Protein AF-A0A2N1MCJ5-F1 (afdb_monomer_lite)

Structure (mmCIF, N/CA/C/O backbone):
data_AF-A0A2N1MCJ5-F1
#
_entry.id   AF-A0A2N1MCJ5-F1
#
loop_
_atom_site.group_PDB
_atom_site.id
_atom_site.type_symbol
_atom_site.label_atom_id
_atom_site.label_alt_id
_atom_site.label_comp_id
_atom_site.label_asym_id
_atom_site.label_entity_id
_atom_site.label_seq_id
_atom_site.pdbx_PDB_ins_code
_atom_site.Cartn_x
_atom_site.Cartn_y
_atom_site.Cartn_z
_atom_site.occupancy
_atom_site.B_iso_or_equiv
_atom_site.auth_seq_id
_atom_site.auth_comp_id
_atom_site.auth_asym_id
_atom_site.auth_atom_id
_atom_site.pdbx_PDB_model_num
ATOM 1 N N . MET A 1 1 ? -63.279 -3.899 75.572 1.00 36.06 1 MET A N 1
ATOM 2 C CA . MET A 1 1 ? -63.322 -5.177 74.827 1.00 36.06 1 MET A CA 1
ATOM 3 C C . MET A 1 1 ? -64.112 -4.916 73.557 1.00 36.06 1 MET A C 1
ATOM 5 O O . MET A 1 1 ? -65.189 -4.361 73.694 1.00 36.06 1 MET A O 1
ATOM 9 N N . THR A 1 2 ? -63.632 -5.188 72.348 1.00 36.78 2 THR A N 1
ATOM 10 C CA . THR A 1 2 ? -62.283 -5.579 71.881 1.00 36.78 2 THR A CA 1
ATOM 11 C C . THR A 1 2 ? -61.915 -4.649 70.722 1.00 36.78 2 THR A C 1
ATOM 13 O O . THR A 1 2 ? -62.796 -4.286 69.956 1.00 36.78 2 THR A O 1
ATOM 16 N N . GLY A 1 3 ? -60.662 -4.196 70.635 1.00 34.12 3 GLY A N 1
ATOM 17 C CA . GLY A 1 3 ? -60.283 -3.160 69.667 1.00 34.12 3 GLY A CA 1
ATOM 18 C C . GLY A 1 3 ? -59.877 -3.732 68.313 1.00 34.12 3 GLY A C 1
ATOM 19 O O . GLY A 1 3 ? -58.896 -4.474 68.247 1.00 34.12 3 GLY A O 1
ATOM 20 N N . ASP A 1 4 ? -60.581 -3.334 67.255 1.00 37.34 4 ASP A N 1
ATOM 21 C CA . ASP A 1 4 ? -60.179 -3.600 65.874 1.00 37.34 4 ASP A CA 1
ATOM 22 C C . ASP A 1 4 ? -58.850 -2.902 65.559 1.00 37.34 4 ASP A C 1
ATOM 24 O O . ASP A 1 4 ? -58.725 -1.680 65.674 1.00 37.34 4 ASP A O 1
ATOM 28 N N . ARG A 1 5 ? -57.842 -3.675 65.140 1.00 36.94 5 ARG A N 1
ATOM 29 C CA . ARG A 1 5 ? -56.614 -3.129 64.549 1.00 36.94 5 ARG A CA 1
ATOM 30 C C . ARG A 1 5 ? -56.663 -3.306 63.041 1.00 36.94 5 ARG A C 1
ATOM 32 O O . ARG A 1 5 ? -56.489 -4.416 62.541 1.00 36.94 5 ARG A O 1
ATOM 39 N N . CYS A 1 6 ? -56.824 -2.205 62.317 1.00 35.66 6 CYS A N 1
ATOM 40 C CA . CYS A 1 6 ? -56.553 -2.184 60.886 1.00 35.66 6 CYS A CA 1
ATOM 41 C C . CYS A 1 6 ? -55.063 -2.475 60.645 1.00 35.66 6 CYS A C 1
ATOM 43 O O . CYS A 1 6 ? -54.213 -1.653 60.981 1.00 35.66 6 CYS A O 1
ATOM 45 N N . HIS A 1 7 ? -54.758 -3.617 60.030 1.00 35.94 7 HIS A N 1
ATOM 46 C CA . HIS A 1 7 ? -53.435 -3.932 59.492 1.00 35.94 7 HIS A CA 1
ATOM 47 C C . HIS A 1 7 ? -53.514 -3.999 57.958 1.00 35.94 7 HIS A C 1
ATOM 49 O O . HIS A 1 7 ? -53.788 -5.067 57.408 1.00 35.94 7 HIS A O 1
ATOM 55 N N . PRO A 1 8 ? -53.316 -2.871 57.247 1.00 39.53 8 PRO A N 1
ATOM 56 C CA . PRO A 1 8 ? -53.163 -2.887 55.801 1.00 39.53 8 PRO A CA 1
ATOM 57 C C . PRO A 1 8 ? -51.772 -3.428 55.453 1.00 39.53 8 PRO A C 1
ATOM 59 O O . PRO A 1 8 ? -50.764 -2.746 55.642 1.00 39.53 8 PRO A O 1
ATOM 62 N N . TRP A 1 9 ? -51.707 -4.654 54.939 1.00 43.72 9 TRP A N 1
ATOM 63 C CA . TRP A 1 9 ? -50.479 -5.185 54.351 1.00 43.72 9 TRP A CA 1
ATOM 64 C C . TRP A 1 9 ? -50.184 -4.419 53.054 1.00 43.72 9 TRP A C 1
ATOM 66 O O . TRP A 1 9 ? -50.935 -4.534 52.085 1.00 43.72 9 TRP A O 1
ATOM 76 N N . LEU A 1 10 ? -49.116 -3.614 53.031 1.00 50.84 10 LEU A N 1
ATOM 77 C CA . LEU A 1 10 ? -48.647 -3.005 51.786 1.00 50.84 10 LEU A CA 1
ATOM 78 C C . LEU A 1 10 ? -48.054 -4.090 50.881 1.00 50.84 10 LEU A C 1
ATOM 80 O O . LEU A 1 10 ? -47.056 -4.711 51.242 1.00 50.84 10 LEU A O 1
ATOM 84 N N . SER A 1 11 ? -48.616 -4.252 49.682 1.00 62.94 11 SER A N 1
ATOM 85 C CA . SER A 1 11 ? -47.920 -4.948 48.598 1.00 62.94 11 SER A CA 1
ATOM 86 C C . SER A 1 11 ? -46.672 -4.153 48.201 1.00 62.94 11 SER A C 1
ATOM 88 O O . SER A 1 11 ? -46.743 -2.937 47.982 1.00 62.94 11 SER A O 1
ATOM 90 N N . LEU A 1 12 ? -45.531 -4.841 48.133 1.00 65.56 12 LEU A N 1
ATOM 91 C CA . LEU A 1 12 ? -44.240 -4.282 47.716 1.00 65.56 12 LEU A CA 1
ATOM 92 C C . LEU A 1 12 ? -43.896 -4.636 46.262 1.00 65.56 12 LEU A C 1
ATOM 94 O O . LEU A 1 12 ? -43.067 -3.963 45.646 1.00 65.56 12 LEU A O 1
ATOM 98 N N . ASP A 1 13 ? -44.581 -5.624 45.682 1.00 65.38 13 ASP A N 1
ATOM 99 C CA . ASP A 1 13 ? -44.370 -6.050 44.297 1.00 65.38 13 ASP A CA 1
ATOM 100 C C . ASP A 1 13 ? -44.729 -4.919 43.329 1.00 65.38 13 ASP A C 1
ATOM 102 O O . ASP A 1 13 ? -43.933 -4.573 42.455 1.00 65.38 13 ASP A O 1
ATOM 106 N N . GLU A 1 14 ? -45.851 -4.242 43.593 1.00 65.94 14 GLU A N 1
ATOM 107 C CA . GLU A 1 14 ? -46.356 -3.070 42.863 1.00 65.94 14 GLU A CA 1
ATOM 108 C C . GLU A 1 14 ? -45.557 -1.770 43.102 1.00 65.94 14 GLU A C 1
ATOM 110 O O . GLU A 1 14 ? -45.932 -0.716 42.584 1.00 65.94 14 GLU A O 1
ATOM 115 N N . LYS A 1 15 ? -44.491 -1.785 43.918 1.00 74.75 15 LYS A N 1
ATOM 116 C CA . LYS A 1 15 ? -43.687 -0.586 44.218 1.00 74.75 15 LYS A CA 1
ATOM 117 C C . LYS A 1 15 ? -42.440 -0.498 43.353 1.00 74.75 15 LYS A C 1
ATOM 119 O O . LYS A 1 15 ? -41.728 -1.485 43.166 1.00 74.75 15 LYS A O 1
ATOM 124 N N . ASP A 1 16 ? -42.169 0.711 42.868 1.00 80.81 16 ASP A N 1
ATOM 125 C CA . ASP A 1 16 ? -40.956 1.025 42.122 1.00 80.81 16 ASP A CA 1
ATOM 126 C C . ASP A 1 16 ? -39.696 0.750 42.958 1.00 80.81 16 ASP A C 1
ATOM 128 O O . ASP A 1 16 ? -39.642 1.020 44.160 1.00 80.81 16 ASP A O 1
ATOM 132 N N . THR A 1 17 ? -38.660 0.236 42.301 1.00 84.00 17 THR A N 1
ATOM 133 C CA . THR A 1 17 ? -37.389 -0.118 42.936 1.00 84.00 17 THR A CA 1
ATOM 134 C C . THR A 1 17 ? -36.623 1.122 43.404 1.00 84.00 17 THR A C 1
ATOM 136 O O . THR A 1 17 ? -35.978 1.061 44.452 1.00 84.00 17 THR A O 1
ATOM 139 N N . SER A 1 18 ? -36.754 2.282 42.739 1.00 82.94 18 SER A N 1
ATOM 140 C CA . SER A 1 18 ? -36.166 3.524 43.264 1.00 82.94 18 SER A CA 1
ATOM 141 C C . SER A 1 18 ? -36.881 4.006 44.534 1.00 82.94 18 SER A C 1
ATOM 143 O O . SER A 1 18 ? -36.224 4.478 45.461 1.00 82.94 18 SER A O 1
ATOM 145 N N . ASP A 1 19 ? -38.206 3.849 44.631 1.00 83.88 19 ASP A N 1
ATOM 146 C CA . ASP A 1 19 ? -38.966 4.167 45.848 1.00 83.88 19 ASP A CA 1
ATOM 147 C C . ASP A 1 19 ? -38.671 3.195 46.996 1.00 83.88 19 ASP A C 1
ATOM 149 O O . ASP A 1 19 ? -38.462 3.637 48.126 1.00 83.88 19 ASP A O 1
ATOM 153 N N . LEU A 1 20 ? -38.562 1.892 46.725 1.00 86.94 20 LEU A N 1
ATOM 154 C CA . LEU A 1 20 ? -38.144 0.902 47.726 1.00 86.94 20 LEU A CA 1
ATOM 155 C C . LEU A 1 20 ? -36.735 1.195 48.271 1.00 86.94 20 LEU A C 1
ATOM 157 O O . LEU A 1 20 ? -36.512 1.086 49.477 1.00 86.94 20 LEU A O 1
ATOM 161 N N . LEU A 1 21 ? -35.807 1.649 47.421 1.00 85.75 21 LEU A N 1
ATOM 162 C CA . LEU A 1 21 ? -34.481 2.115 47.839 1.00 85.75 21 LEU A CA 1
ATOM 163 C C . LEU A 1 21 ? -34.550 3.385 48.712 1.00 85.75 21 LEU A C 1
ATOM 165 O O . LEU A 1 21 ? -33.886 3.451 49.748 1.00 85.75 21 LEU A O 1
ATOM 169 N N . LYS A 1 22 ? -35.399 4.368 48.372 1.00 83.62 22 LYS A N 1
ATOM 170 C CA . LYS A 1 22 ? -35.640 5.560 49.220 1.00 83.62 22 LYS A CA 1
ATOM 171 C C . LYS A 1 22 ? -36.229 5.176 50.585 1.00 83.62 22 LYS A C 1
ATOM 173 O O . LYS A 1 22 ? -35.833 5.746 51.605 1.00 83.62 22 LYS A O 1
ATOM 178 N N . VAL A 1 23 ? -37.141 4.200 50.625 1.00 85.06 23 VAL A N 1
ATOM 179 C CA . VAL A 1 23 ? -37.714 3.666 51.873 1.00 85.06 23 VAL A CA 1
ATOM 180 C C . VAL A 1 23 ? -36.650 2.939 52.697 1.00 85.06 23 VAL A C 1
ATOM 182 O O . VAL A 1 23 ? -36.568 3.197 53.894 1.00 85.06 23 VAL A O 1
ATOM 185 N N . LEU A 1 24 ? -35.786 2.120 52.085 1.00 85.94 24 LEU A N 1
ATOM 186 C CA . LEU A 1 24 ? -34.662 1.466 52.768 1.00 85.94 24 LEU A CA 1
ATOM 187 C C . LEU A 1 24 ? -33.716 2.489 53.422 1.00 85.94 24 LEU A C 1
ATOM 189 O O . LEU A 1 24 ? -33.433 2.388 54.614 1.00 85.94 24 LEU A O 1
ATOM 193 N N . ALA A 1 25 ? -33.291 3.514 52.677 1.00 83.44 25 ALA A N 1
ATOM 194 C CA . ALA A 1 25 ? -32.442 4.588 53.201 1.00 83.44 25 ALA A CA 1
ATOM 195 C C . ALA A 1 25 ? -33.124 5.400 54.322 1.00 83.44 25 ALA A C 1
ATOM 197 O O . ALA A 1 25 ? -32.469 5.886 55.244 1.00 83.44 25 ALA A O 1
ATOM 198 N N . THR A 1 26 ? -34.453 5.532 54.272 1.00 82.31 26 THR A N 1
ATOM 199 C CA . THR A 1 26 ? -35.236 6.193 55.327 1.00 82.31 26 THR A CA 1
ATOM 200 C C . THR A 1 26 ? -35.371 5.308 56.569 1.00 82.31 26 THR A C 1
ATOM 202 O O . THR A 1 26 ? -35.248 5.811 57.683 1.00 82.31 26 THR A O 1
ATOM 205 N N . ALA A 1 27 ? -35.579 4.000 56.400 1.00 83.25 27 ALA A N 1
ATOM 206 C CA . ALA A 1 27 ? -35.662 3.031 57.491 1.00 83.25 27 ALA A CA 1
ATOM 207 C C . ALA A 1 27 ? -34.336 2.928 58.262 1.00 83.25 27 ALA A C 1
ATOM 209 O O . ALA A 1 27 ? -34.340 2.960 59.491 1.00 83.25 27 ALA A O 1
ATOM 210 N N . ASP A 1 28 ? -33.213 2.903 57.542 1.00 85.62 28 ASP A N 1
ATOM 211 C CA . ASP A 1 28 ? -31.860 2.945 58.106 1.00 85.62 28 ASP A CA 1
ATOM 212 C C . ASP A 1 28 ? -31.605 4.230 58.909 1.00 85.62 28 ASP A C 1
ATOM 214 O O . ASP A 1 28 ? -31.241 4.181 60.085 1.00 85.62 28 ASP A O 1
ATOM 218 N N . LYS A 1 29 ? -31.917 5.394 58.324 1.00 86.56 29 LYS A N 1
ATOM 219 C CA . LYS A 1 29 ? -31.803 6.700 58.994 1.00 86.56 29 LYS A CA 1
ATOM 220 C C . LYS A 1 29 ? -32.696 6.840 60.240 1.00 86.56 29 LYS A C 1
ATOM 222 O O . LYS A 1 29 ? -32.435 7.699 61.080 1.00 86.56 29 LYS A O 1
ATOM 227 N N . LEU A 1 30 ? -33.737 6.014 60.361 1.00 84.06 30 LEU A N 1
ATOM 228 C CA . LEU A 1 30 ? -34.628 5.922 61.524 1.00 84.06 30 LEU A CA 1
ATOM 229 C C . LEU A 1 30 ? -34.296 4.732 62.452 1.00 84.06 30 LEU A C 1
ATOM 231 O O . LEU A 1 30 ? -35.051 4.468 63.386 1.00 84.06 30 LEU A O 1
ATOM 235 N N . SER A 1 31 ? -33.186 4.023 62.213 1.00 83.62 31 SER A N 1
ATOM 236 C CA . SER A 1 31 ? -32.726 2.853 62.982 1.00 83.62 31 SER A CA 1
ATOM 237 C C . SER A 1 31 ? -33.727 1.684 63.050 1.00 83.62 31 SER A C 1
ATOM 239 O O . SER A 1 31 ? -33.746 0.919 64.014 1.00 83.62 31 SER A O 1
ATOM 241 N N . LEU A 1 32 ? -34.557 1.514 62.017 1.00 83.06 32 LEU A N 1
ATOM 242 C CA . LEU A 1 32 ? -35.592 0.475 61.937 1.00 83.06 32 LEU A CA 1
ATOM 243 C C . LEU A 1 32 ? -35.023 -0.856 61.406 1.00 83.06 32 LEU A C 1
ATOM 245 O O . LEU A 1 32 ? -35.385 -1.297 60.315 1.00 83.06 32 LEU A O 1
ATOM 249 N N . GLN A 1 33 ? -34.121 -1.492 62.165 1.00 83.50 33 GLN A N 1
ATOM 250 C CA . GLN A 1 33 ? -33.307 -2.619 61.676 1.00 83.50 33 GLN A CA 1
ATOM 251 C C . GLN A 1 33 ? -34.121 -3.784 61.078 1.00 83.50 33 GLN A C 1
ATOM 253 O O . GLN A 1 33 ? -33.769 -4.276 60.012 1.00 83.50 33 GLN A O 1
ATOM 258 N N . GLU A 1 34 ? -35.242 -4.186 61.689 1.00 78.38 34 GLU A N 1
ATOM 259 C CA . GLU A 1 34 ? -36.089 -5.274 61.158 1.00 78.38 34 GLU A CA 1
ATOM 260 C C . GLU A 1 34 ? -36.613 -4.974 59.739 1.00 78.38 34 GLU A C 1
ATOM 262 O O . GLU A 1 34 ? -36.651 -5.853 58.878 1.00 78.38 34 GLU A O 1
ATOM 267 N N . LEU A 1 35 ? -36.968 -3.711 59.471 1.00 80.56 35 LEU A N 1
ATOM 268 C CA . LEU A 1 35 ? -37.413 -3.251 58.154 1.00 80.56 35 LEU A CA 1
ATOM 269 C C . LEU A 1 35 ? -36.236 -3.136 57.172 1.00 80.56 35 LEU A C 1
ATOM 271 O O . LEU A 1 35 ? -36.390 -3.436 55.990 1.00 80.56 35 LEU A O 1
ATOM 275 N N . VAL A 1 36 ? -35.060 -2.736 57.660 1.00 85.62 36 VAL A N 1
ATOM 276 C CA . VAL A 1 36 ? -33.811 -2.643 56.888 1.00 85.62 36 VAL A CA 1
ATOM 277 C C . VAL A 1 36 ? -33.324 -4.017 56.419 1.00 85.62 36 VAL A C 1
ATOM 279 O O . VAL A 1 36 ? -32.945 -4.171 55.256 1.00 85.62 36 VAL A O 1
ATOM 282 N N . ASP A 1 37 ? -33.355 -5.026 57.286 1.00 83.50 37 ASP A N 1
ATOM 283 C CA . ASP A 1 37 ? -32.940 -6.392 56.952 1.00 83.50 37 ASP A CA 1
ATOM 284 C C . ASP A 1 37 ? -33.928 -7.046 55.976 1.00 83.50 37 ASP A C 1
ATOM 286 O O . ASP A 1 37 ? -33.516 -7.653 54.982 1.00 83.50 37 ASP A O 1
ATOM 290 N N . TYR A 1 38 ? -35.232 -6.855 56.210 1.00 84.69 38 TYR A N 1
ATOM 291 C CA . TYR A 1 38 ? -36.295 -7.345 55.334 1.00 84.69 38 TYR A CA 1
ATOM 292 C C . TYR A 1 38 ? -36.234 -6.722 53.929 1.00 84.69 38 TYR A C 1
ATOM 294 O O . TYR A 1 38 ? -36.261 -7.448 52.935 1.00 84.69 38 TYR A O 1
ATOM 302 N N . LEU A 1 39 ? -36.098 -5.394 53.821 1.00 84.50 39 LEU A N 1
ATOM 303 C CA . LEU A 1 39 ? -36.024 -4.709 52.524 1.00 84.50 39 LEU A CA 1
ATOM 304 C C . LEU A 1 39 ? -34.744 -5.051 51.750 1.00 84.50 39 LEU A C 1
ATOM 306 O O . LEU A 1 39 ? -34.808 -5.192 50.530 1.00 84.50 39 LEU A O 1
ATOM 310 N N . GLN A 1 40 ? -33.602 -5.230 52.426 1.00 88.81 40 GLN A N 1
ATOM 311 C CA . GLN A 1 40 ? -32.374 -5.706 51.777 1.00 88.81 40 GLN A CA 1
ATOM 312 C C . GLN A 1 40 ? -32.541 -7.114 51.194 1.00 88.81 40 GLN A C 1
ATOM 314 O O . GLN A 1 40 ? -32.163 -7.335 50.045 1.00 88.81 40 GLN A O 1
ATOM 319 N N . GLY A 1 41 ? -33.113 -8.053 51.960 1.00 85.50 41 GLY A N 1
ATOM 320 C CA . GLY A 1 41 ? -33.411 -9.401 51.467 1.00 85.50 41 GLY A CA 1
ATOM 321 C C . GLY A 1 41 ? -34.363 -9.361 50.274 1.00 85.50 41 GLY A C 1
ATOM 322 O O . GLY A 1 41 ? -34.018 -9.826 49.191 1.00 85.50 41 GLY A O 1
ATOM 323 N N . TYR A 1 42 ? -35.513 -8.698 50.430 1.00 85.69 42 TYR A N 1
ATOM 324 C CA . TYR A 1 42 ? -36.531 -8.591 49.386 1.00 85.69 42 TYR A CA 1
ATOM 325 C C . TYR A 1 42 ? -35.985 -8.013 48.067 1.00 85.69 42 TYR A C 1
ATOM 327 O O . TYR A 1 42 ? -36.222 -8.598 47.009 1.00 85.69 42 TYR A O 1
ATOM 335 N N . LEU A 1 43 ? -35.219 -6.913 48.117 1.00 83.88 43 LEU A N 1
ATOM 336 C CA . LEU A 1 43 ? -34.643 -6.277 46.925 1.00 83.88 43 LEU A CA 1
ATOM 337 C C . LEU A 1 43 ? -33.631 -7.175 46.199 1.00 83.88 43 LEU A C 1
ATOM 339 O O . LEU A 1 43 ? -33.664 -7.248 44.971 1.00 83.88 43 LEU A O 1
ATOM 343 N N . ILE A 1 44 ? -32.754 -7.862 46.937 1.00 87.62 44 ILE A N 1
ATOM 344 C CA . ILE A 1 44 ? -31.714 -8.727 46.357 1.00 87.62 44 ILE A CA 1
ATOM 345 C C . ILE A 1 44 ? -32.317 -10.032 45.816 1.00 87.62 44 ILE A C 1
ATOM 347 O O . ILE A 1 44 ? -31.912 -10.498 44.755 1.00 87.62 44 ILE A O 1
ATOM 351 N N . GLU A 1 45 ? -33.296 -10.610 46.512 1.00 86.31 45 GLU A N 1
ATOM 352 C CA . GLU A 1 45 ? -33.883 -11.910 46.165 1.00 86.31 45 GLU A CA 1
ATOM 353 C C . GLU A 1 45 ? -34.962 -11.803 45.070 1.00 86.31 45 GLU A C 1
ATOM 355 O O . GLU A 1 45 ? -35.062 -12.696 44.232 1.00 86.31 45 GLU A O 1
ATOM 360 N N . ASN A 1 46 ? -35.745 -10.713 45.037 1.00 80.00 46 ASN A N 1
ATOM 361 C CA . ASN A 1 46 ? -36.938 -10.597 44.179 1.00 80.00 46 ASN A CA 1
ATOM 362 C C . ASN A 1 46 ? -36.847 -9.494 43.110 1.00 80.00 46 ASN A C 1
ATOM 364 O O . ASN A 1 46 ? -37.616 -9.521 42.151 1.00 80.00 46 ASN A O 1
ATOM 368 N N . LYS A 1 47 ? -35.938 -8.515 43.251 1.00 80.12 47 LYS A N 1
ATOM 369 C CA . LYS A 1 47 ? -35.798 -7.381 42.311 1.00 80.12 47 LYS A CA 1
ATOM 370 C C . LYS A 1 47 ? -34.364 -7.177 41.797 1.00 80.12 47 LYS A C 1
ATOM 372 O O . LYS A 1 47 ? -34.038 -6.092 41.322 1.00 80.12 47 LYS A O 1
ATOM 377 N N . SER A 1 48 ? -33.527 -8.218 41.823 1.00 82.19 48 SER A N 1
ATOM 378 C CA . SER A 1 48 ? -32.109 -8.185 41.418 1.00 82.19 48 SER A CA 1
ATOM 379 C C . SER A 1 48 ? -31.853 -7.527 40.054 1.00 82.19 48 SER A C 1
ATOM 381 O O . SER A 1 48 ? -31.087 -6.572 39.989 1.00 82.19 48 SER A O 1
ATOM 383 N N . GLU A 1 49 ? -32.527 -7.948 38.980 1.00 81.50 49 GLU A N 1
ATOM 384 C CA . GLU A 1 49 ? -32.347 -7.363 37.633 1.00 81.50 49 GLU A CA 1
ATOM 385 C C . GLU A 1 49 ? -32.733 -5.873 37.558 1.00 81.50 49 GLU A C 1
ATOM 387 O O . GLU A 1 49 ? -32.173 -5.116 36.765 1.00 81.50 49 GLU A O 1
ATOM 392 N N . GLN A 1 50 ? -33.665 -5.416 38.402 1.00 80.75 50 GLN A N 1
ATOM 393 C CA . GLN A 1 50 ? -34.000 -3.991 38.520 1.00 80.75 50 GLN A CA 1
ATOM 394 C C . GLN A 1 50 ? -32.961 -3.255 39.380 1.00 80.75 50 GLN A C 1
ATOM 396 O O . GLN A 1 50 ? -32.592 -2.121 39.081 1.00 80.75 50 GLN A O 1
ATOM 401 N N . LEU A 1 51 ? -32.434 -3.910 40.415 1.00 81.44 51 LEU A N 1
ATOM 402 C CA . LEU A 1 51 ? -31.370 -3.395 41.274 1.00 81.44 51 LEU A CA 1
ATOM 403 C C . LEU A 1 51 ? -30.049 -3.198 40.502 1.00 81.44 51 LEU A C 1
ATOM 405 O O . LEU A 1 51 ? -29.322 -2.247 40.779 1.00 81.44 51 LEU A O 1
ATOM 409 N N . GLU A 1 52 ? -29.782 -4.017 39.477 1.00 83.12 52 GLU A N 1
ATOM 410 C CA . GLU A 1 52 ? -28.696 -3.802 38.505 1.00 83.12 52 GLU A CA 1
ATOM 411 C C . GLU A 1 52 ? -28.884 -2.503 37.692 1.00 83.12 52 GLU A C 1
ATOM 413 O O . GLU A 1 52 ? -27.915 -1.790 37.430 1.00 83.12 52 GLU A O 1
ATOM 418 N N . GLN A 1 53 ? -30.123 -2.143 37.331 1.00 80.62 53 GLN A N 1
ATOM 419 C CA . GLN A 1 53 ? -30.421 -0.892 36.612 1.00 80.62 53 GLN A CA 1
ATOM 420 C C . GLN A 1 53 ? -30.311 0.348 37.514 1.00 80.62 53 GLN A C 1
ATOM 422 O O . GLN A 1 53 ? -29.861 1.399 37.050 1.00 80.62 53 GLN A O 1
ATOM 427 N N . TYR A 1 54 ? -30.663 0.214 38.798 1.00 82.50 54 TYR A N 1
ATOM 428 C CA . TYR A 1 54 ? -30.557 1.252 39.837 1.00 82.50 54 TYR A CA 1
ATOM 429 C C . TYR A 1 54 ? -29.248 1.184 40.651 1.00 82.50 54 TYR A C 1
ATOM 431 O O . TYR A 1 54 ? -29.182 1.699 41.771 1.00 82.50 54 TYR A O 1
ATOM 439 N N . PHE A 1 55 ? -28.193 0.579 40.095 1.00 83.19 55 PHE A N 1
ATOM 440 C CA . PHE A 1 55 ? -26.929 0.319 40.793 1.00 83.19 55 PHE A CA 1
ATOM 441 C C . PHE A 1 55 ? -26.315 1.556 41.473 1.00 83.19 55 PHE A C 1
ATOM 443 O O . PHE A 1 55 ? -25.855 1.459 42.606 1.00 83.19 55 PHE A O 1
ATOM 450 N N . GLU A 1 56 ? -26.310 2.723 40.820 1.00 78.00 56 GLU A N 1
ATOM 451 C CA . GLU A 1 56 ? -25.736 3.957 41.386 1.00 78.00 56 GLU A CA 1
ATOM 452 C C . GLU A 1 56 ? -26.492 4.431 42.636 1.00 78.00 56 GLU A C 1
ATOM 454 O O . GLU A 1 56 ? -25.860 4.745 43.645 1.00 78.00 56 GLU A O 1
ATOM 459 N N . LEU A 1 57 ? -27.826 4.376 42.623 1.00 80.69 57 LEU A N 1
ATOM 460 C CA . LEU A 1 57 ? -28.662 4.693 43.780 1.00 80.69 57 LEU A CA 1
ATOM 461 C C . LEU A 1 57 ? -28.424 3.689 44.919 1.00 80.69 57 LEU A C 1
ATOM 463 O O . LEU A 1 57 ? -28.249 4.087 46.071 1.00 80.69 57 LEU A O 1
ATOM 467 N N . ALA A 1 58 ? -28.340 2.393 44.599 1.00 84.06 58 ALA A N 1
ATOM 468 C CA . ALA A 1 58 ? -28.008 1.354 45.572 1.00 84.06 58 ALA A CA 1
ATOM 469 C C . ALA A 1 58 ? -26.597 1.545 46.168 1.00 84.06 58 ALA A C 1
ATOM 471 O O . ALA A 1 58 ? -26.419 1.426 47.383 1.00 84.06 58 ALA A O 1
ATOM 472 N N . GLN A 1 59 ? -25.599 1.898 45.349 1.00 80.75 59 GLN A N 1
ATOM 473 C CA . GLN A 1 59 ? -24.222 2.157 45.780 1.00 80.75 59 GLN A CA 1
ATOM 474 C C . GLN A 1 59 ? -24.113 3.435 46.625 1.00 80.75 59 GLN A C 1
ATOM 476 O O . GLN A 1 59 ? -23.404 3.4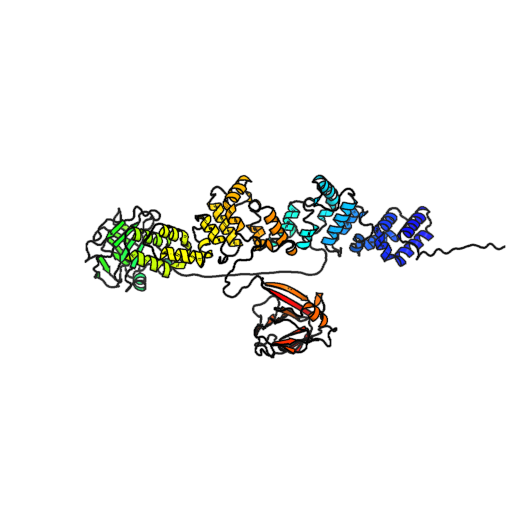24 47.631 1.00 80.75 59 GLN A O 1
ATOM 481 N N . GLN A 1 60 ? -24.829 4.513 46.288 1.00 79.50 60 GLN A N 1
ATOM 482 C CA . GLN A 1 60 ? -24.889 5.726 47.114 1.00 79.50 60 GLN A CA 1
ATOM 483 C C . GLN A 1 60 ? -25.517 5.448 48.480 1.00 79.50 60 GLN A C 1
ATOM 485 O O . GLN A 1 60 ? -24.968 5.856 49.500 1.00 79.50 60 GLN A O 1
ATOM 490 N N . ILE A 1 61 ? -26.638 4.726 48.522 1.00 82.50 61 ILE A N 1
ATOM 491 C CA . ILE A 1 61 ? -27.304 4.349 49.775 1.00 82.50 61 ILE A CA 1
ATOM 492 C C . ILE A 1 61 ? -26.382 3.457 50.623 1.00 82.50 61 ILE A C 1
ATOM 494 O O . ILE A 1 61 ? -26.179 3.733 51.802 1.00 82.50 61 ILE A O 1
ATOM 498 N N . SER A 1 62 ? -25.721 2.480 49.994 1.00 83.19 62 SER A N 1
ATOM 499 C CA . SER A 1 62 ? -24.702 1.621 50.621 1.00 83.19 62 SER A CA 1
ATOM 500 C C . SER A 1 62 ? -23.488 2.392 51.153 1.00 83.19 62 SER A C 1
ATOM 502 O O . SER A 1 62 ? -22.925 2.015 52.170 1.00 83.19 62 SER A O 1
ATOM 504 N N . SER A 1 63 ? -23.068 3.470 50.483 1.00 77.31 63 SER A N 1
ATOM 505 C CA . SER A 1 63 ? -21.886 4.260 50.875 1.00 77.31 63 SER A CA 1
ATOM 506 C C . SER A 1 63 ? -22.162 5.261 52.003 1.00 77.31 63 SER A C 1
ATOM 508 O O . SER A 1 63 ? -21.224 5.756 52.622 1.00 77.31 63 SER A O 1
ATOM 510 N N . ASN A 1 64 ? -23.434 5.581 52.255 1.00 77.25 64 ASN A N 1
ATOM 511 C CA . ASN A 1 64 ? -23.864 6.536 53.279 1.00 77.25 64 ASN A CA 1
ATOM 512 C C . ASN A 1 64 ? -24.326 5.862 54.588 1.00 77.25 64 ASN A C 1
ATOM 514 O O . ASN A 1 64 ? -24.728 6.566 55.514 1.00 77.25 64 ASN A O 1
ATOM 518 N N . SER A 1 65 ? -24.277 4.527 54.676 1.00 76.38 65 SER A N 1
ATOM 519 C CA . SER A 1 65 ? -24.737 3.752 55.832 1.00 76.38 65 SER A CA 1
ATOM 520 C C . SER A 1 65 ? -23.747 2.664 56.235 1.00 76.38 65 SER A C 1
ATOM 522 O O . SER A 1 65 ? -23.153 2.008 55.386 1.00 76.38 65 SER A O 1
ATOM 524 N N . ASN A 1 66 ? -23.633 2.424 57.543 1.00 73.56 66 ASN A N 1
ATOM 525 C CA . ASN A 1 66 ? -22.860 1.313 58.105 1.00 73.56 66 ASN A CA 1
ATOM 526 C C . ASN A 1 66 ? -23.736 0.102 58.495 1.00 73.56 66 ASN A C 1
ATOM 528 O O . ASN A 1 66 ? -23.188 -0.935 58.861 1.00 73.56 66 ASN A O 1
ATOM 532 N N . ASN A 1 67 ? -25.072 0.215 58.442 1.00 73.88 67 ASN A N 1
ATOM 533 C CA . ASN A 1 67 ? -25.996 -0.841 58.898 1.00 73.88 67 ASN A CA 1
ATOM 534 C C . ASN A 1 67 ? -26.530 -1.708 57.738 1.00 73.88 67 ASN A C 1
ATOM 536 O O . ASN A 1 67 ? -27.093 -2.782 57.954 1.00 73.88 67 ASN A O 1
ATOM 540 N N . LEU A 1 68 ? -26.347 -1.250 56.496 1.00 81.19 68 LEU A N 1
ATOM 541 C CA . LEU A 1 68 ? -26.690 -1.985 55.281 1.00 81.19 68 LEU A CA 1
ATOM 542 C C . LEU A 1 68 ? -25.586 -2.994 54.954 1.00 81.19 68 LEU A C 1
ATOM 544 O O . LEU A 1 68 ? -24.652 -2.672 54.233 1.00 81.19 68 LEU A O 1
ATOM 548 N N . LEU A 1 69 ? -25.664 -4.210 55.495 1.00 78.69 69 LEU A N 1
ATOM 549 C CA . LEU A 1 69 ? -24.614 -5.220 55.303 1.00 78.69 69 LEU A CA 1
ATOM 550 C C . LEU A 1 69 ? -24.721 -5.994 53.976 1.00 78.69 69 LEU A C 1
ATOM 552 O O . LEU A 1 69 ? -23.695 -6.378 53.423 1.00 78.69 69 LEU A O 1
ATOM 556 N N . ARG A 1 70 ? -25.931 -6.216 53.439 1.00 83.38 70 ARG A N 1
ATOM 557 C CA . ARG A 1 70 ? -26.135 -7.054 52.236 1.00 83.38 70 ARG A CA 1
ATOM 558 C C . ARG A 1 70 ? -26.016 -6.268 50.928 1.00 83.38 70 ARG A C 1
ATOM 560 O O . ARG A 1 70 ? -25.506 -6.782 49.934 1.00 83.38 70 ARG A O 1
ATOM 567 N N . LEU A 1 71 ? -26.489 -5.020 50.913 1.00 84.81 71 LEU A N 1
ATOM 568 C CA . LEU A 1 71 ? -26.508 -4.192 49.700 1.00 84.81 71 LEU A CA 1
ATOM 569 C C . LEU A 1 71 ? -25.099 -3.838 49.157 1.00 84.81 71 LEU A C 1
ATOM 571 O O . LEU A 1 71 ? -24.903 -3.951 47.945 1.00 84.81 71 LEU A O 1
ATOM 575 N N . PRO A 1 72 ? -24.083 -3.507 49.989 1.00 80.75 72 PRO A N 1
ATOM 576 C CA . PRO A 1 72 ? -22.721 -3.270 49.509 1.00 80.75 72 PRO A CA 1
ATOM 577 C C . PRO A 1 72 ? -22.059 -4.537 48.959 1.00 80.75 72 PRO A C 1
ATOM 579 O O . PRO A 1 72 ? -21.280 -4.453 48.008 1.00 80.75 72 PRO A O 1
ATOM 582 N N . GLU A 1 73 ? -22.368 -5.711 49.521 1.00 84.94 73 GLU A N 1
ATOM 583 C CA . GLU A 1 73 ? -21.864 -6.998 49.032 1.00 84.94 73 GLU A CA 1
ATOM 584 C C . GLU A 1 73 ? -22.442 -7.323 47.646 1.00 84.94 73 GLU A C 1
ATOM 586 O O . GLU A 1 73 ? -21.686 -7.675 46.738 1.00 84.94 73 GLU A O 1
ATOM 591 N N . PHE A 1 74 ? -23.749 -7.113 47.436 1.00 86.69 74 PHE A N 1
ATOM 592 C CA . PHE A 1 74 ? -24.372 -7.195 46.109 1.00 86.69 74 PHE A CA 1
ATOM 593 C C . PHE A 1 74 ? -23.683 -6.256 45.104 1.00 86.69 74 PHE A C 1
ATOM 595 O O . PHE A 1 74 ? -23.232 -6.703 44.047 1.00 86.69 74 PHE A O 1
ATOM 602 N N . CYS A 1 75 ? -23.522 -4.973 45.452 1.00 82.25 75 CYS A N 1
ATOM 603 C CA . CYS A 1 75 ? -22.885 -3.997 44.566 1.00 82.25 75 CYS A CA 1
ATOM 604 C C . CYS A 1 75 ? -21.421 -4.358 44.242 1.00 82.25 75 CYS A C 1
ATOM 606 O O . CYS A 1 75 ? -20.985 -4.234 43.096 1.00 82.25 75 CYS A O 1
ATOM 608 N N . THR A 1 76 ? -20.665 -4.848 45.227 1.00 81.69 76 THR A N 1
ATOM 609 C CA . THR A 1 76 ? -19.266 -5.268 45.044 1.00 81.69 76 THR A CA 1
ATOM 610 C C . THR A 1 76 ? -19.170 -6.484 44.122 1.00 81.69 76 THR A C 1
ATOM 612 O O . THR A 1 76 ? -18.367 -6.491 43.187 1.00 81.69 76 THR A O 1
ATOM 615 N N . ASN A 1 77 ? -20.024 -7.491 44.329 1.00 82.81 77 ASN A N 1
ATOM 616 C CA . ASN A 1 77 ? -20.060 -8.685 43.488 1.00 82.81 77 ASN A CA 1
ATOM 617 C C . ASN A 1 77 ? -20.436 -8.355 42.036 1.00 82.81 77 ASN A C 1
ATOM 619 O O . ASN A 1 77 ? -19.784 -8.862 41.121 1.00 82.81 77 ASN A O 1
ATOM 623 N N . LEU A 1 78 ? -21.401 -7.457 41.803 1.00 80.75 78 LEU A N 1
ATOM 624 C CA . LEU A 1 78 ? -21.787 -7.053 40.447 1.00 80.75 78 LEU A CA 1
ATOM 625 C C . LEU A 1 78 ? -20.637 -6.354 39.697 1.00 80.75 78 LEU A C 1
ATOM 627 O O . LEU A 1 78 ? -20.376 -6.685 38.541 1.00 80.75 78 LEU A O 1
ATOM 631 N N . MET A 1 79 ? -19.890 -5.457 40.358 1.00 76.69 79 MET A N 1
ATOM 632 C CA . MET A 1 79 ? -18.710 -4.808 39.757 1.00 76.69 79 MET A CA 1
ATOM 633 C C . MET A 1 79 ? -17.596 -5.797 39.380 1.00 76.69 79 MET A C 1
ATOM 635 O O . MET A 1 79 ? -16.869 -5.555 38.417 1.00 76.69 79 MET A O 1
ATOM 639 N N . VAL A 1 80 ? -17.443 -6.898 40.122 1.00 75.88 80 VAL A N 1
ATOM 640 C CA . VAL A 1 80 ? -16.406 -7.912 39.864 1.00 75.88 80 VAL A CA 1
ATOM 641 C C . VAL A 1 80 ? -16.839 -8.917 38.792 1.00 75.88 80 VAL A C 1
ATOM 643 O O . VAL A 1 80 ? -16.029 -9.289 37.942 1.00 75.88 80 VAL A O 1
ATOM 646 N N . GLN A 1 81 ? -18.098 -9.364 38.828 1.00 75.31 81 GLN A N 1
ATOM 647 C CA . GLN A 1 81 ? -18.600 -10.473 38.007 1.00 75.31 81 GLN A CA 1
ATOM 648 C C . GLN A 1 81 ? -19.272 -10.023 36.700 1.00 75.31 81 GLN A C 1
ATOM 650 O O . GLN A 1 81 ? -19.297 -10.786 35.735 1.00 75.31 81 GLN A O 1
ATOM 655 N N . SER A 1 82 ? -19.825 -8.807 36.632 1.00 75.38 82 SER A N 1
ATOM 656 C CA . SER A 1 82 ? -20.509 -8.280 35.437 1.00 75.38 82 SER A CA 1
ATOM 657 C C . SER A 1 82 ? -20.377 -6.749 35.305 1.00 75.38 82 SER A C 1
ATOM 659 O O . SER A 1 82 ? -21.382 -6.033 35.274 1.00 75.38 82 SER A O 1
ATOM 661 N N . PRO A 1 83 ? -19.147 -6.202 35.203 1.00 79.50 83 PRO A N 1
ATOM 662 C CA . PRO A 1 83 ? -18.921 -4.757 35.063 1.00 79.50 83 PRO A CA 1
ATOM 663 C C . PRO A 1 83 ? -19.540 -4.146 33.792 1.00 79.50 83 PRO A C 1
ATOM 665 O O . PRO A 1 83 ? -19.747 -2.934 33.737 1.00 79.50 83 PRO A O 1
ATOM 668 N N . ASP A 1 84 ? -19.871 -4.954 32.778 1.00 78.75 84 ASP A N 1
ATOM 669 C CA . ASP A 1 84 ? -20.580 -4.495 31.580 1.00 78.75 84 ASP A CA 1
ATOM 670 C C . ASP A 1 84 ? -22.046 -4.135 31.881 1.00 78.75 84 ASP A C 1
ATOM 672 O O . ASP A 1 84 ? -22.550 -3.161 31.322 1.00 78.75 84 ASP A O 1
ATOM 676 N N . LYS A 1 85 ? -22.713 -4.858 32.797 1.00 79.62 85 LYS A N 1
ATOM 677 C CA . LYS A 1 85 ? -24.057 -4.508 33.288 1.00 79.62 85 LYS A CA 1
ATOM 678 C C . LYS A 1 85 ? -24.044 -3.168 34.019 1.00 79.62 85 LYS A C 1
ATOM 680 O O . LYS A 1 85 ? -24.932 -2.348 33.815 1.00 79.62 85 LYS A O 1
ATOM 685 N N . VAL A 1 86 ? -23.005 -2.927 34.823 1.00 81.88 86 VAL A N 1
ATOM 686 C CA . VAL A 1 86 ? -22.843 -1.689 35.601 1.00 81.88 86 VAL A CA 1
ATOM 687 C C . VAL A 1 86 ? -22.729 -0.466 34.682 1.00 81.88 86 VAL A C 1
ATOM 689 O O . VAL A 1 86 ? -23.398 0.539 34.919 1.00 81.88 86 VAL A O 1
ATOM 692 N N . LEU A 1 87 ? -21.958 -0.561 33.591 1.00 81.69 87 LEU A N 1
ATOM 693 C CA . LEU A 1 87 ? -21.876 0.496 32.570 1.00 81.69 87 LEU A CA 1
ATOM 694 C C . LEU A 1 87 ? -23.209 0.727 31.836 1.00 81.69 87 LEU A C 1
ATOM 696 O O . LEU A 1 87 ? -23.521 1.864 31.497 1.00 81.69 87 LEU A O 1
ATOM 700 N N . LYS A 1 88 ? -24.022 -0.320 31.648 1.00 79.69 88 LYS A N 1
ATOM 701 C CA . LYS A 1 88 ? -25.352 -0.251 31.010 1.00 79.69 88 LYS A CA 1
ATOM 702 C C . LYS A 1 88 ? -26.470 0.258 31.945 1.00 79.69 88 LYS A C 1
ATOM 704 O O . LYS A 1 88 ? -27.616 0.356 31.507 1.00 79.69 88 LYS A O 1
ATOM 709 N N . SER A 1 89 ? -26.174 0.568 33.213 1.00 81.81 89 SER A N 1
ATOM 710 C CA . SER A 1 89 ? -27.166 1.030 34.202 1.00 81.81 89 SER A CA 1
ATOM 711 C C . SER A 1 89 ? -27.733 2.427 33.888 1.00 81.81 89 SER A C 1
ATOM 713 O O . SER A 1 89 ? -27.091 3.249 33.228 1.00 81.81 89 SER A O 1
ATOM 715 N N . LEU A 1 90 ? -28.950 2.717 34.370 1.00 72.31 90 LEU A N 1
ATOM 716 C CA . LEU A 1 90 ? -29.705 3.929 33.999 1.00 72.31 90 LEU A CA 1
ATOM 717 C C . LEU A 1 90 ? -28.975 5.227 34.378 1.00 72.31 90 LEU A C 1
ATOM 719 O O . LEU A 1 90 ? -28.968 6.187 33.608 1.00 72.31 90 LEU A O 1
ATOM 723 N N . ASN A 1 91 ? -28.325 5.224 35.543 1.00 69.19 91 ASN A N 1
ATOM 724 C CA . ASN A 1 91 ? -27.702 6.398 36.154 1.00 69.19 91 ASN A CA 1
ATOM 725 C C . ASN A 1 91 ? -26.167 6.430 35.992 1.00 69.19 91 ASN A C 1
ATOM 727 O O . ASN A 1 91 ? -25.498 7.176 36.708 1.00 69.19 91 ASN A O 1
ATOM 731 N N . PHE A 1 92 ? -25.566 5.639 35.088 1.00 81.94 92 PHE A N 1
ATOM 732 C CA . PHE A 1 92 ? -24.097 5.503 35.045 1.00 81.94 92 PHE A CA 1
ATOM 733 C C . PHE A 1 92 ? -23.348 6.838 34.826 1.00 81.94 92 PHE A C 1
ATOM 735 O O . PHE A 1 92 ? -22.208 7.005 35.255 1.00 81.94 92 PHE A O 1
ATOM 742 N N . THR A 1 93 ? -23.996 7.824 34.202 1.00 83.75 93 THR A N 1
ATOM 743 C CA . THR A 1 93 ? -23.458 9.178 33.994 1.00 83.75 93 THR A CA 1
ATOM 744 C C . THR A 1 93 ? -23.186 9.950 35.288 1.00 83.75 93 THR A C 1
ATOM 746 O O . THR A 1 93 ? -22.379 10.875 35.270 1.00 83.75 93 THR A O 1
ATOM 749 N N . SER A 1 94 ? -23.807 9.560 36.405 1.00 83.06 94 SER A N 1
ATOM 750 C CA . SER A 1 94 ? -23.594 10.141 37.740 1.00 83.06 94 SER A CA 1
ATOM 751 C C . SER A 1 94 ? -22.395 9.542 38.491 1.00 83.06 94 SER A C 1
ATOM 753 O O . SER A 1 94 ? -22.116 9.942 39.621 1.00 83.06 94 SER A O 1
ATOM 755 N N . PHE A 1 95 ? -21.690 8.560 37.914 1.00 81.12 95 PHE A N 1
ATOM 756 C CA . PHE A 1 95 ? -20.600 7.867 38.605 1.00 81.12 95 PHE A CA 1
ATOM 757 C C . PHE A 1 95 ? -19.457 8.819 38.990 1.00 81.12 95 PHE A C 1
ATOM 759 O O . PHE A 1 95 ? -19.000 9.594 38.145 1.00 81.12 95 PHE A O 1
ATOM 766 N N . PRO A 1 96 ? -18.892 8.689 40.207 1.00 84.75 96 PRO A N 1
ATOM 767 C CA . PRO A 1 96 ? -17.594 9.267 40.524 1.00 84.75 96 PRO A CA 1
ATOM 768 C C . PRO A 1 96 ? -16.526 8.752 39.552 1.00 84.75 96 PRO A C 1
ATOM 770 O O . PRO A 1 96 ? -16.440 7.547 39.304 1.00 84.75 96 PRO A O 1
ATOM 773 N N . GLU A 1 97 ? -15.662 9.643 39.062 1.00 88.06 97 GLU A N 1
ATOM 774 C CA . GLU A 1 97 ? -14.610 9.328 38.079 1.00 88.06 97 GLU A CA 1
ATOM 775 C C . GLU A 1 97 ? -13.773 8.094 38.477 1.00 88.06 97 GLU A C 1
ATOM 777 O O . GLU A 1 97 ? -13.520 7.209 37.664 1.00 88.06 97 GLU A O 1
ATOM 782 N N . LYS A 1 98 ? -13.417 7.973 39.764 1.00 87.12 98 LYS A N 1
ATOM 783 C CA . LYS A 1 98 ? -12.664 6.827 40.309 1.00 87.12 98 LYS A CA 1
ATOM 784 C C . LYS A 1 98 ? -13.379 5.482 40.112 1.00 87.12 98 LYS A C 1
ATOM 786 O O . LYS A 1 98 ? -12.714 4.476 39.867 1.00 87.12 98 LYS A O 1
ATOM 791 N N . SER A 1 99 ? -14.709 5.461 40.205 1.00 83.81 99 SER A N 1
ATOM 792 C CA . SER A 1 99 ? -15.528 4.263 39.983 1.00 83.81 99 SER A CA 1
ATOM 793 C C . SER A 1 99 ? -15.589 3.908 38.497 1.00 83.81 99 SER A C 1
ATOM 795 O O . SER A 1 99 ? -15.419 2.740 38.147 1.00 83.81 99 SER A O 1
ATOM 797 N N . LEU A 1 100 ? -15.743 4.909 37.618 1.00 88.38 100 LEU A N 1
ATOM 798 C CA . LEU A 1 100 ? -15.688 4.713 36.165 1.00 88.38 100 LEU A CA 1
ATOM 799 C C . LEU A 1 100 ? -14.323 4.157 35.730 1.00 88.38 100 LEU A C 1
ATOM 801 O O . LEU A 1 100 ? -14.276 3.134 35.050 1.00 88.38 100 LEU A O 1
ATOM 805 N N . ILE A 1 101 ? -13.224 4.765 36.196 1.00 89.00 101 ILE A N 1
ATOM 806 C CA . ILE A 1 101 ? -11.845 4.303 35.964 1.00 89.00 101 ILE A CA 1
ATOM 807 C C . ILE A 1 101 ? -11.668 2.840 36.392 1.00 89.00 101 ILE A C 1
ATOM 809 O O . ILE A 1 101 ? -11.059 2.058 35.664 1.00 89.00 101 ILE A O 1
ATOM 813 N N . SER A 1 102 ? -12.210 2.450 37.551 1.00 84.88 102 SER A N 1
ATOM 814 C CA . SER A 1 102 ? -12.128 1.069 38.046 1.00 84.88 102 SER A CA 1
ATOM 815 C C . SER A 1 102 ? -12.787 0.064 37.089 1.00 84.88 102 SER A C 1
ATOM 817 O O . SER A 1 102 ? -12.197 -0.978 36.796 1.00 84.88 102 SER A O 1
ATOM 819 N N . LEU A 1 103 ? -13.956 0.406 36.533 1.00 85.69 103 LEU A N 1
ATOM 820 C CA . LEU A 1 103 ? -14.670 -0.423 35.557 1.00 85.69 103 LEU A CA 1
ATOM 821 C C . LEU A 1 103 ? -13.915 -0.517 34.224 1.00 85.69 103 LEU A C 1
ATOM 823 O O . LEU A 1 103 ? -13.585 -1.620 33.783 1.00 85.69 103 LEU A O 1
ATOM 827 N N . ILE A 1 104 ? -13.585 0.619 33.595 1.00 88.19 104 ILE A N 1
ATOM 828 C CA . ILE A 1 104 ? -12.952 0.633 32.261 1.00 88.19 104 ILE A CA 1
ATOM 829 C C . ILE A 1 104 ? -11.514 0.096 32.271 1.00 88.19 104 ILE A C 1
ATOM 831 O O . ILE A 1 104 ? -11.006 -0.328 31.234 1.00 88.19 104 ILE A O 1
ATOM 835 N N . LYS A 1 105 ? -10.859 0.020 33.435 1.00 85.75 105 LYS A N 1
ATOM 836 C CA . LYS A 1 105 ? -9.554 -0.640 33.598 1.00 85.75 105 LYS A CA 1
ATOM 837 C C . LYS A 1 105 ? -9.636 -2.178 33.579 1.00 85.75 105 LYS A C 1
ATOM 839 O O . LYS A 1 105 ? -8.622 -2.826 33.332 1.00 85.75 105 LYS A O 1
ATOM 844 N N . SER A 1 106 ? -10.805 -2.781 33.813 1.00 81.38 106 SER A N 1
ATOM 845 C CA . SER A 1 106 ? -10.949 -4.236 33.994 1.00 81.38 106 SER A CA 1
ATOM 846 C C . SER A 1 106 ? -10.756 -5.053 32.704 1.00 81.38 106 SER A C 1
ATOM 848 O O . SER A 1 106 ? -11.471 -4.862 31.718 1.00 81.38 106 SER A O 1
ATOM 850 N N . ASP A 1 107 ? -9.841 -6.030 32.720 1.00 71.50 107 ASP A N 1
ATOM 851 C CA . ASP A 1 107 ? -9.651 -7.015 31.633 1.00 71.50 107 ASP A CA 1
ATOM 852 C C . ASP A 1 107 ? -10.831 -7.984 31.461 1.00 71.50 107 ASP A C 1
ATOM 854 O O . ASP A 1 107 ? -10.961 -8.618 30.410 1.00 71.50 107 ASP A O 1
ATOM 858 N N . ASN A 1 108 ? -11.670 -8.120 32.493 1.00 69.00 108 ASN A N 1
ATOM 859 C CA . ASN A 1 108 ? -12.821 -9.024 32.498 1.00 69.00 108 ASN A CA 1
ATOM 860 C C . ASN A 1 108 ? -14.065 -8.399 31.845 1.00 69.00 108 ASN A C 1
ATOM 862 O O . ASN A 1 108 ? -15.045 -9.105 31.628 1.00 69.00 108 ASN A O 1
ATOM 866 N N . LEU A 1 109 ? -14.043 -7.097 31.539 1.00 80.50 109 LEU A N 1
ATOM 867 C CA . LEU A 1 109 ? -15.173 -6.353 30.984 1.00 80.50 109 LEU A CA 1
ATOM 868 C C . LEU A 1 109 ? -15.579 -6.895 29.598 1.00 80.50 109 LEU A C 1
ATOM 870 O O . LEU A 1 109 ? -14.894 -6.662 28.604 1.00 80.50 109 LEU A O 1
ATOM 874 N N . GLN A 1 110 ? -16.701 -7.625 29.554 1.00 75.38 110 GLN A N 1
ATOM 875 C CA . GLN A 1 110 ? -17.260 -8.277 28.359 1.00 75.38 110 GLN A CA 1
ATOM 876 C C . GLN A 1 110 ? -18.051 -7.281 27.491 1.00 75.38 110 GLN A C 1
ATOM 878 O O . GLN A 1 110 ? -19.260 -7.402 27.301 1.00 75.38 110 GLN A O 1
ATOM 883 N N . MET A 1 111 ? -17.364 -6.253 27.002 1.00 76.81 111 MET A N 1
ATOM 884 C CA . MET A 1 111 ? -17.928 -5.165 26.204 1.00 76.81 111 MET A CA 1
ATOM 885 C C . MET A 1 111 ? -16.958 -4.832 25.064 1.00 76.81 111 MET A C 1
ATOM 887 O O . MET A 1 111 ? -15.742 -4.891 25.263 1.00 76.81 111 MET A O 1
ATOM 891 N N . LYS A 1 112 ? -17.464 -4.491 23.871 1.00 79.31 112 LYS A N 1
ATOM 892 C CA . LYS A 1 112 ? -16.594 -4.021 22.781 1.00 79.31 112 LYS A CA 1
ATOM 893 C C . LYS A 1 112 ? -15.947 -2.695 23.165 1.00 79.31 112 LYS A C 1
ATOM 895 O O . LYS A 1 112 ? -16.591 -1.841 23.769 1.00 79.31 112 LYS A O 1
ATOM 900 N N . GLU A 1 113 ? -14.714 -2.462 22.728 1.00 85.12 113 GLU A N 1
ATOM 901 C CA . GLU A 1 113 ? -14.017 -1.220 23.076 1.00 85.12 113 GLU A CA 1
ATOM 902 C C . GLU A 1 113 ? -14.707 0.036 22.509 1.00 85.12 113 GLU A C 1
ATOM 904 O O . GLU A 1 113 ? -14.628 1.102 23.119 1.00 85.12 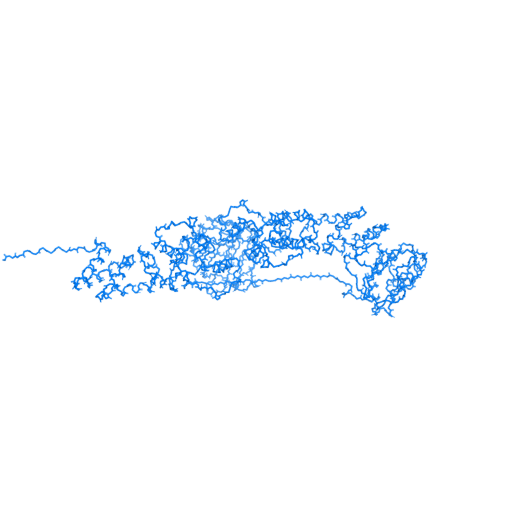113 GLU A O 1
ATOM 909 N N . ILE A 1 114 ? -15.459 -0.088 21.404 1.00 88.62 114 ILE A N 1
ATOM 910 C CA . ILE A 1 114 ? -16.271 1.020 20.882 1.00 88.62 114 ILE A CA 1
ATOM 911 C C . ILE A 1 114 ? -17.409 1.405 21.835 1.00 88.62 114 ILE A C 1
ATOM 913 O O . ILE A 1 114 ? -17.639 2.587 22.070 1.00 88.62 114 ILE A O 1
ATOM 917 N N . GLU A 1 115 ? -18.080 0.422 22.438 1.00 87.38 115 GLU A N 1
ATOM 918 C CA . GLU A 1 115 ? -19.138 0.670 23.418 1.00 87.38 115 GLU A CA 1
ATOM 919 C C . GLU A 1 115 ? -18.537 1.346 24.660 1.00 87.38 115 GLU A C 1
ATOM 921 O O . GLU A 1 115 ? -19.114 2.299 25.178 1.00 87.38 115 GLU A O 1
ATOM 926 N N . ILE A 1 116 ? -17.341 0.929 25.095 1.00 90.56 116 ILE A N 1
ATOM 927 C CA . ILE A 1 116 ? -16.615 1.556 26.214 1.00 90.56 116 ILE A CA 1
ATOM 928 C C . ILE A 1 116 ? -16.291 3.025 25.900 1.00 90.56 116 ILE A C 1
ATOM 930 O O . ILE A 1 116 ? -16.540 3.894 26.737 1.00 90.56 116 ILE A O 1
ATOM 934 N N . TRP A 1 117 ? -15.799 3.324 24.693 1.00 94.31 117 TRP A N 1
ATOM 935 C CA . TRP A 1 117 ? -15.565 4.699 24.234 1.00 94.31 117 TRP A CA 1
ATOM 936 C C . TRP A 1 117 ? -16.845 5.549 24.256 1.00 94.31 117 TRP A C 1
ATOM 938 O O . TRP A 1 117 ? -16.832 6.663 24.782 1.00 94.31 117 TRP A O 1
ATOM 948 N N . GLU A 1 118 ? -17.965 5.020 23.760 1.00 92.69 118 GLU A N 1
ATOM 949 C CA . GLU A 1 118 ? -19.252 5.727 23.763 1.00 92.69 118 GLU A CA 1
ATOM 950 C C . GLU A 1 118 ? -19.789 5.979 25.183 1.00 92.69 118 GLU A C 1
ATOM 952 O O . GLU A 1 118 ? -20.319 7.061 25.451 1.00 92.69 118 GLU A O 1
ATOM 957 N N . HIS A 1 119 ? -19.596 5.048 26.126 1.00 92.69 119 HIS A N 1
ATOM 958 C CA . HIS A 1 119 ? -19.943 5.272 27.536 1.00 92.69 119 HIS A CA 1
ATOM 959 C C . HIS A 1 119 ? -19.043 6.340 28.184 1.00 92.69 119 HIS A C 1
ATOM 961 O O . HIS A 1 119 ? -19.553 7.210 28.892 1.00 92.69 119 HIS A O 1
ATOM 967 N N . VAL A 1 120 ? -17.733 6.341 27.906 1.00 94.38 120 VAL A N 1
ATOM 968 C CA . VAL A 1 120 ? -16.795 7.366 28.409 1.00 94.38 120 VAL A CA 1
ATOM 969 C C . VAL A 1 120 ? -17.137 8.758 27.856 1.00 94.38 120 VAL A C 1
ATOM 971 O O . VAL A 1 120 ? -17.206 9.712 28.632 1.00 94.38 120 VAL A O 1
ATOM 974 N N . LEU A 1 121 ? -17.442 8.884 26.557 1.00 93.69 121 LEU A N 1
ATOM 975 C CA . LEU A 1 121 ? -17.939 10.137 25.967 1.00 93.69 121 LEU A CA 1
ATOM 976 C C . LEU A 1 121 ? -19.253 10.598 26.613 1.00 93.69 121 LEU A C 1
ATOM 978 O O . LEU A 1 121 ? -19.379 11.764 26.984 1.00 93.69 121 LEU A O 1
ATOM 982 N N . LYS A 1 122 ? -20.228 9.694 26.775 1.00 92.56 122 LYS A N 1
ATOM 983 C CA . LYS A 1 122 ? -21.535 10.005 27.376 1.00 92.56 122 LYS A CA 1
ATOM 984 C C . LYS A 1 122 ? -21.411 10.451 28.840 1.00 92.56 122 LYS A C 1
ATOM 986 O O . LYS A 1 122 ? -22.131 11.361 29.246 1.00 92.56 122 LYS A O 1
ATOM 991 N N . TRP A 1 123 ? -20.485 9.877 29.612 1.00 95.12 123 TRP A N 1
ATOM 992 C CA . TRP A 1 123 ? -20.155 10.370 30.955 1.00 95.12 123 TRP A CA 1
ATOM 993 C C . TRP A 1 123 ? -19.530 11.772 30.898 1.00 95.12 123 TRP A C 1
ATOM 995 O O . TRP A 1 123 ? -20.024 12.677 31.566 1.00 95.12 123 TRP A O 1
ATOM 1005 N N . GLY A 1 124 ? -18.522 11.997 30.045 1.00 94.69 124 GLY A N 1
ATOM 1006 C CA . GLY A 1 124 ? -17.869 13.307 29.903 1.00 94.69 124 GLY A CA 1
ATOM 1007 C C . GLY A 1 124 ? -18.816 14.434 29.474 1.00 94.69 124 GLY A C 1
ATOM 1008 O O . GLY A 1 124 ? -18.704 15.554 29.970 1.00 94.69 124 GLY A O 1
ATOM 1009 N N . LEU A 1 125 ? -19.788 14.134 28.605 1.00 93.25 125 LEU A N 1
ATOM 1010 C CA . LEU A 1 125 ? -20.866 15.053 28.217 1.00 93.25 125 LEU A CA 1
ATOM 1011 C C . LEU A 1 125 ? -21.799 15.378 29.392 1.00 93.25 125 LEU A C 1
ATOM 1013 O O . LEU A 1 125 ? -22.158 16.537 29.577 1.00 93.25 125 LEU A O 1
ATOM 1017 N N . ALA A 1 126 ? -22.149 14.394 30.225 1.00 92.19 126 ALA A N 1
ATOM 1018 C CA . ALA A 1 126 ? -22.987 14.624 31.403 1.00 92.19 126 ALA A CA 1
ATOM 1019 C C . ALA A 1 126 ? -22.303 15.507 32.465 1.00 92.19 126 ALA A C 1
ATOM 1021 O O . ALA A 1 126 ? -22.977 16.294 33.126 1.00 92.19 126 ALA A O 1
ATOM 1022 N N . GLN A 1 127 ? -20.972 15.431 32.588 1.00 93.00 127 GLN A N 1
ATOM 1023 C CA . GLN A 1 127 ? -20.189 16.338 33.441 1.00 93.00 127 GLN A CA 1
ATOM 1024 C C . GLN A 1 127 ? -20.051 17.759 32.851 1.00 93.00 127 GLN A C 1
ATOM 1026 O O . GLN A 1 127 ? -19.706 18.688 33.578 1.00 93.00 127 GLN A O 1
ATOM 1031 N N . ASN A 1 128 ? -20.331 17.949 31.555 1.00 92.69 128 ASN A N 1
ATOM 1032 C CA . ASN A 1 128 ? -20.205 19.224 30.839 1.00 92.69 128 ASN A CA 1
ATOM 1033 C C . ASN A 1 128 ? -21.509 19.581 30.090 1.00 92.69 128 ASN A C 1
ATOM 1035 O O . ASN A 1 128 ? -21.514 19.641 28.858 1.00 92.69 128 ASN A O 1
ATOM 1039 N N . PRO A 1 129 ? -22.626 19.844 30.798 1.00 90.12 129 PRO A N 1
ATOM 1040 C CA . PRO A 1 129 ? -23.967 19.950 30.205 1.00 90.12 129 PRO A CA 1
ATOM 1041 C C . PRO A 1 129 ? -24.176 21.140 29.248 1.00 90.12 129 PRO A C 1
ATOM 1043 O O . PRO A 1 129 ? -25.236 21.255 28.638 1.00 90.12 129 PRO A O 1
ATOM 1046 N N . THR A 1 130 ? -23.192 22.032 29.103 1.00 89.38 130 THR A N 1
ATOM 1047 C CA . THR A 1 130 ? -23.176 23.103 28.093 1.00 89.38 130 THR A CA 1
ATOM 1048 C C . THR A 1 130 ? -22.682 22.640 26.719 1.00 89.38 130 THR A C 1
ATOM 1050 O O . THR A 1 130 ? -22.865 23.365 25.743 1.00 89.38 130 THR A O 1
ATOM 1053 N N . LEU A 1 131 ? -22.049 21.464 26.616 1.00 90.56 131 LEU A N 1
ATOM 1054 C CA . LEU A 1 131 ? -21.492 20.951 25.365 1.00 90.56 131 LEU A CA 1
ATOM 1055 C C . LEU A 1 131 ? -22.550 20.209 24.538 1.00 90.56 131 LEU A C 1
ATOM 1057 O O . LEU A 1 131 ? -23.103 19.190 24.952 1.00 90.56 131 LEU A O 1
ATOM 1061 N N . ILE A 1 132 ? -22.782 20.696 23.319 1.00 87.38 132 ILE A N 1
ATOM 1062 C CA . ILE A 1 132 ? -23.608 20.020 22.311 1.00 87.38 132 ILE A CA 1
ATOM 1063 C C . ILE A 1 132 ? -22.883 18.734 21.865 1.00 87.38 132 ILE A C 1
ATOM 1065 O O . ILE A 1 132 ? -21.679 18.791 21.618 1.00 87.38 132 ILE A O 1
ATOM 1069 N N . PRO A 1 133 ? -23.556 17.580 21.701 1.00 86.50 133 PRO A N 1
ATOM 1070 C CA . PRO A 1 133 ? -22.915 16.318 21.314 1.00 86.50 133 PRO A CA 1
ATOM 1071 C C . PRO A 1 133 ? -22.528 16.221 19.816 1.00 86.50 133 PRO A C 1
ATOM 1073 O O . PRO A 1 133 ? -22.632 15.152 19.222 1.00 86.50 133 PRO A O 1
ATOM 1076 N N . ASP A 1 134 ? -22.051 17.312 19.203 1.00 89.88 134 ASP A N 1
ATOM 1077 C CA . ASP A 1 134 ? -21.426 17.329 17.870 1.00 89.88 134 ASP A CA 1
ATOM 1078 C C . ASP A 1 134 ? -20.039 18.006 17.945 1.00 89.88 134 ASP A C 1
ATOM 1080 O O . ASP A 1 134 ? -19.962 19.224 18.126 1.00 89.88 134 ASP A O 1
ATOM 1084 N N . PRO A 1 135 ? -18.923 17.268 17.776 1.00 88.75 135 PRO A N 1
ATOM 1085 C CA . PRO A 1 135 ? -17.580 17.842 17.848 1.00 88.75 135 PRO A CA 1
ATOM 1086 C C . PRO A 1 135 ? -17.262 18.817 16.704 1.00 88.75 135 PRO A C 1
ATOM 1088 O O . PRO A 1 135 ? -16.262 19.529 16.779 1.00 88.75 135 PRO A O 1
ATOM 1091 N N . LYS A 1 136 ? -18.091 18.894 15.651 1.00 89.62 136 LYS A N 1
ATOM 1092 C CA . LYS A 1 136 ? -17.946 19.907 14.591 1.00 89.62 136 LYS A CA 1
ATOM 1093 C C . LYS A 1 136 ? -18.321 21.313 15.059 1.00 89.62 136 LYS A C 1
ATOM 1095 O O . LYS A 1 136 ? -17.890 22.276 14.431 1.00 89.62 136 LYS A O 1
ATOM 1100 N N . THR A 1 137 ? -19.099 21.447 16.138 1.00 91.38 137 THR A N 1
ATOM 1101 C CA . THR A 1 137 ? -19.497 22.754 16.692 1.00 91.38 137 THR A CA 1
ATOM 1102 C C . THR A 1 137 ? -18.603 23.218 17.846 1.00 91.38 137 THR A C 1
ATOM 1104 O O . THR A 1 137 ? -18.891 24.250 18.444 1.00 91.38 137 THR A O 1
ATOM 1107 N N . TRP A 1 138 ? -17.559 22.459 18.200 1.00 93.50 138 TRP A N 1
ATOM 1108 C CA . TRP A 1 138 ? -16.714 22.721 19.370 1.00 93.50 138 TRP A CA 1
ATOM 1109 C C . TRP A 1 138 ? -15.545 23.659 19.048 1.00 93.50 138 TRP A C 1
ATOM 1111 O O . TRP A 1 138 ? -14.771 23.428 18.113 1.00 93.50 138 TRP A O 1
ATOM 1121 N N . SER A 1 139 ? -15.368 24.680 19.885 1.00 93.69 139 SER A N 1
ATOM 1122 C CA . SER A 1 139 ? -14.160 25.505 19.932 1.00 93.69 139 SER A CA 1
ATOM 1123 C C . SER A 1 139 ? -12.982 24.757 20.571 1.00 93.69 139 SER A C 1
ATOM 1125 O O . SER A 1 139 ? -13.138 23.699 21.184 1.00 93.69 139 SER A O 1
ATOM 1127 N N . ASP A 1 140 ? -11.772 25.312 20.470 1.00 92.56 140 ASP A N 1
ATOM 1128 C CA . ASP A 1 140 ? -10.600 24.723 21.129 1.00 92.56 140 ASP A CA 1
ATOM 1129 C C . ASP A 1 140 ? -10.692 24.748 22.667 1.00 92.56 140 ASP A C 1
ATOM 1131 O O . ASP A 1 140 ? -10.157 23.845 23.314 1.00 92.56 140 ASP A O 1
ATOM 1135 N N . ASP A 1 141 ? -11.420 25.703 23.261 1.00 93.31 141 ASP A N 1
ATOM 1136 C CA . ASP A 1 141 ? -11.694 25.707 24.705 1.00 93.31 141 ASP A CA 1
ATOM 1137 C C . ASP A 1 141 ? -12.762 24.667 25.106 1.00 93.31 141 ASP A C 1
ATOM 1139 O O . ASP A 1 141 ? -12.645 24.075 26.182 1.00 93.31 141 ASP A O 1
ATOM 1143 N N . ASP A 1 142 ? -13.727 24.339 24.237 1.00 95.31 142 ASP A N 1
ATOM 1144 C CA . ASP A 1 142 ? -14.667 23.222 24.455 1.00 95.31 142 ASP A CA 1
ATOM 1145 C C . ASP A 1 142 ? -13.928 21.874 24.442 1.00 95.31 142 ASP A C 1
ATOM 1147 O O . ASP A 1 142 ? -14.054 21.066 25.368 1.00 95.31 142 ASP A O 1
ATOM 1151 N N . PHE A 1 143 ? -13.072 21.659 23.434 1.00 94.62 143 PHE A N 1
ATOM 1152 C CA . PHE A 1 143 ? -12.207 20.479 23.356 1.00 94.62 143 PHE A CA 1
ATOM 1153 C C . PHE A 1 143 ? -11.275 20.367 24.564 1.00 94.62 143 PHE A C 1
ATOM 1155 O O . PHE A 1 143 ? -11.122 19.281 25.116 1.00 94.62 143 PHE A O 1
ATOM 1162 N N . LYS A 1 144 ? -10.668 21.472 25.003 1.00 93.62 144 LYS A N 1
ATOM 1163 C CA . LYS A 1 144 ? -9.816 21.538 26.201 1.00 93.62 144 LYS A CA 1
ATOM 1164 C C . LYS A 1 144 ? -10.594 21.231 27.482 1.00 93.62 144 LYS A C 1
ATOM 1166 O O . LYS A 1 144 ? -10.084 20.506 28.331 1.00 93.62 144 LYS A O 1
ATOM 1171 N N . THR A 1 145 ? -11.830 21.712 27.598 1.00 94.69 145 THR A N 1
ATOM 1172 C CA . THR A 1 145 ? -12.713 21.435 28.740 1.00 94.69 145 THR A CA 1
ATOM 1173 C C . THR A 1 145 ? -13.042 19.944 28.821 1.00 94.69 145 THR A C 1
ATOM 1175 O O . THR A 1 145 ? -12.719 19.303 29.821 1.00 94.69 145 THR A O 1
ATOM 1178 N N . MET A 1 146 ? -13.544 19.348 27.733 1.00 95.44 146 MET A N 1
ATOM 1179 C CA . MET A 1 146 ? -13.807 17.904 27.670 1.00 95.44 146 MET A CA 1
ATOM 1180 C C . MET A 1 146 ? -12.533 17.066 27.883 1.00 95.44 146 MET A C 1
ATOM 1182 O O . MET A 1 146 ? -12.565 16.032 28.552 1.00 95.44 146 MET A O 1
ATOM 1186 N N . LYS A 1 147 ? -11.388 17.509 27.348 1.00 93.81 147 LYS A N 1
ATOM 1187 C CA . LYS A 1 147 ? -10.096 16.828 27.513 1.00 93.81 147 LYS A CA 1
ATOM 1188 C C . LYS A 1 147 ? -9.657 16.789 28.973 1.00 93.81 147 LYS A C 1
ATOM 1190 O O . LYS A 1 147 ? -9.211 15.738 29.418 1.00 93.81 147 LYS A O 1
ATOM 1195 N N . ASN A 1 148 ? -9.844 17.879 29.718 1.00 92.94 148 ASN A N 1
ATOM 1196 C CA . ASN A 1 148 ? -9.583 17.921 31.157 1.00 92.94 148 ASN A CA 1
ATOM 1197 C C . ASN A 1 148 ? -10.511 16.964 31.926 1.00 92.94 148 ASN A C 1
ATOM 1199 O O . ASN A 1 148 ? -10.040 16.249 32.804 1.00 92.94 148 ASN A O 1
ATOM 1203 N N . THR A 1 149 ? -11.803 16.895 31.574 1.00 95.38 149 THR A N 1
ATOM 1204 C CA . THR A 1 149 ? -12.764 15.956 32.189 1.00 95.38 149 THR A CA 1
ATOM 1205 C C . THR A 1 149 ? -12.418 14.491 31.928 1.00 95.38 149 THR A C 1
ATOM 1207 O O . THR A 1 149 ? -12.587 13.657 32.810 1.00 95.38 149 THR A O 1
ATOM 1210 N N . LEU A 1 150 ? -11.949 14.150 30.725 1.00 94.88 150 LEU A N 1
ATOM 1211 C CA . LEU A 1 150 ? -11.680 12.761 30.339 1.00 94.88 150 LEU A CA 1
ATOM 1212 C C . LEU A 1 150 ? -10.223 12.317 30.559 1.00 94.88 150 LEU A C 1
ATOM 1214 O O . LEU A 1 150 ? -9.910 11.149 30.319 1.00 94.88 150 LEU A O 1
ATOM 1218 N N . GLN A 1 151 ? -9.328 13.197 31.026 1.00 92.19 151 GLN A N 1
ATOM 1219 C CA . GLN A 1 151 ? -7.876 12.960 31.044 1.00 92.19 151 GLN A CA 1
ATOM 1220 C C . GLN A 1 151 ? -7.443 11.689 31.795 1.00 92.19 151 GLN A C 1
ATOM 1222 O O . GLN A 1 151 ? -6.471 11.048 31.395 1.00 92.19 151 GLN A O 1
ATOM 1227 N N . HIS A 1 152 ? -8.156 11.301 32.858 1.00 92.00 152 HIS A N 1
ATOM 1228 C CA . HIS A 1 152 ? -7.853 10.093 33.631 1.00 92.00 152 HIS A CA 1
ATOM 1229 C C . HIS A 1 152 ? -8.615 8.851 33.139 1.00 92.00 152 HIS A C 1
ATOM 1231 O O . HIS A 1 152 ? -8.247 7.737 33.504 1.00 92.00 152 HIS A O 1
ATOM 1237 N N . CYS A 1 153 ? -9.628 9.014 32.281 1.00 91.88 153 CYS A N 1
ATOM 1238 C CA . CYS A 1 153 ? -10.376 7.910 31.671 1.00 91.88 153 CYS A CA 1
ATOM 1239 C C . CYS A 1 153 ? -9.769 7.456 30.330 1.00 91.88 153 CYS A C 1
ATOM 1241 O O . CYS A 1 153 ? -9.665 6.255 30.080 1.00 91.88 153 CYS A O 1
ATOM 1243 N N . LEU A 1 154 ? -9.313 8.398 29.493 1.00 91.06 154 LEU A N 1
ATOM 1244 C CA . LEU A 1 154 ? -8.726 8.129 28.168 1.00 91.06 154 LEU A CA 1
ATOM 1245 C C . LEU A 1 154 ? -7.613 7.054 28.150 1.00 91.06 154 LEU A C 1
ATOM 1247 O O . LEU A 1 154 ? -7.628 6.243 27.225 1.00 91.06 154 LEU A O 1
ATOM 1251 N N . PRO A 1 155 ? -6.684 6.965 29.130 1.00 89.62 155 PRO A N 1
ATOM 1252 C CA . PRO A 1 155 ? -5.613 5.958 29.119 1.00 89.62 155 PRO A CA 1
ATOM 1253 C C . PRO A 1 155 ? -6.076 4.499 29.261 1.00 89.62 155 PRO A C 1
ATOM 1255 O O . PRO A 1 155 ? -5.265 3.590 29.084 1.00 89.62 155 PRO A O 1
ATOM 1258 N N . PHE A 1 156 ? -7.347 4.263 29.605 1.00 88.88 156 PHE A N 1
ATOM 1259 C CA . PHE A 1 156 ? -7.925 2.930 29.813 1.00 88.88 156 PHE A CA 1
ATOM 1260 C C . PHE A 1 156 ? -8.853 2.474 28.672 1.00 88.88 156 PHE A C 1
ATOM 1262 O O . PHE A 1 156 ? -9.418 1.381 28.753 1.00 88.88 156 PHE A O 1
ATOM 1269 N N . VAL A 1 157 ? -8.994 3.289 27.618 1.00 88.94 157 VAL A N 1
ATOM 1270 C CA . VAL A 1 157 ? -9.700 2.937 26.377 1.00 88.94 157 VAL A CA 1
ATOM 1271 C C . VAL A 1 157 ? -8.689 2.382 25.371 1.00 88.94 157 VAL A C 1
ATOM 1273 O O . VAL A 1 157 ? -7.733 3.054 24.981 1.00 88.94 157 VAL A O 1
ATOM 1276 N N . ARG A 1 158 ? -8.881 1.134 24.943 1.00 83.25 158 ARG A N 1
ATOM 1277 C CA . ARG A 1 158 ? -7.922 0.371 24.124 1.00 83.25 158 ARG A CA 1
ATOM 1278 C C . ARG A 1 158 ? -8.109 0.658 22.634 1.00 83.25 158 ARG A C 1
ATOM 1280 O O . ARG A 1 158 ? -8.474 -0.230 21.878 1.00 83.25 158 ARG A O 1
ATOM 1287 N N . PHE A 1 159 ? -7.873 1.895 22.197 1.00 83.12 159 PHE A N 1
ATOM 1288 C CA . PHE A 1 159 ? -8.197 2.357 20.833 1.00 83.12 159 PHE A CA 1
ATOM 1289 C C . PHE A 1 159 ? -7.655 1.493 19.669 1.00 83.12 159 PHE A C 1
ATOM 1291 O O . PHE A 1 159 ? -8.261 1.494 18.602 1.00 83.12 159 PHE A O 1
ATOM 1298 N N . PHE A 1 160 ? -6.569 0.734 19.867 1.00 75.94 160 PHE A N 1
ATOM 1299 C CA . PHE A 1 160 ? -6.041 -0.253 18.905 1.00 75.94 160 PHE A CA 1
ATOM 1300 C C . PHE A 1 160 ? -6.937 -1.498 18.712 1.00 75.94 160 PHE A C 1
ATOM 1302 O O . PHE A 1 160 ? -6.750 -2.251 17.766 1.00 75.94 160 PHE A O 1
ATOM 1309 N N . CYS A 1 161 ? -7.900 -1.732 19.608 1.00 74.12 161 CYS A N 1
ATOM 1310 C CA . CYS A 1 161 ? -8.874 -2.831 19.558 1.00 74.12 161 CYS A CA 1
ATOM 1311 C C . CYS A 1 161 ? -10.186 -2.444 18.847 1.00 74.12 161 CYS A C 1
ATOM 1313 O O . CYS A 1 161 ? -11.160 -3.195 18.908 1.00 74.12 161 CYS A O 1
ATOM 1315 N N . LEU A 1 162 ? -10.245 -1.260 18.232 1.00 76.94 162 LEU A N 1
ATOM 1316 C CA . LEU A 1 162 ? -11.360 -0.831 17.388 1.00 76.94 162 LEU A CA 1
ATOM 1317 C C . LEU A 1 162 ? -11.139 -1.325 15.952 1.00 76.94 162 LEU A C 1
ATOM 1319 O O . LEU A 1 162 ? -10.008 -1.548 15.525 1.00 76.94 162 LEU A O 1
ATOM 1323 N N . SER A 1 163 ? -12.208 -1.456 15.171 1.00 75.81 163 SER A N 1
ATOM 1324 C CA . SER A 1 163 ? -12.061 -1.550 13.716 1.00 75.81 163 SER A CA 1
ATOM 1325 C C . SER A 1 163 ? -11.696 -0.181 13.109 1.00 75.81 163 SER A C 1
ATOM 1327 O O . SER A 1 163 ? -12.061 0.858 13.676 1.00 75.81 163 SER A O 1
ATOM 1329 N N . PRO A 1 164 ? -11.062 -0.140 11.917 1.00 73.06 164 PRO A N 1
ATOM 1330 C CA . PRO A 1 164 ? -10.778 1.113 11.208 1.00 73.06 164 PRO A CA 1
ATOM 1331 C C . PRO A 1 164 ? -12.025 1.995 11.028 1.00 73.06 164 PRO A C 1
ATOM 1333 O O . PRO A 1 164 ? -11.956 3.215 11.187 1.00 73.06 164 PRO A O 1
ATOM 1336 N N . LYS A 1 165 ? -13.187 1.368 10.790 1.00 81.81 165 LYS A N 1
ATOM 1337 C CA . LYS A 1 165 ? -14.483 2.032 10.598 1.00 81.81 165 LYS A CA 1
ATOM 1338 C C . LYS A 1 165 ? -15.019 2.652 11.886 1.00 81.81 165 LYS A C 1
ATOM 1340 O O . LYS A 1 165 ? -15.445 3.804 11.876 1.00 81.81 165 LYS A O 1
ATOM 1345 N N . GLU A 1 166 ? -14.947 1.931 13.006 1.00 86.19 166 GLU A N 1
ATOM 1346 C CA . GLU A 1 166 ? -15.313 2.463 14.327 1.00 86.19 166 GLU A CA 1
ATOM 1347 C C . GLU A 1 166 ? -14.395 3.632 14.719 1.00 86.19 166 GLU A C 1
ATOM 1349 O O . GLU A 1 166 ? -14.882 4.681 15.142 1.00 86.19 166 GLU A O 1
ATOM 1354 N N . PHE A 1 167 ? -13.081 3.515 14.493 1.00 89.44 167 PHE A N 1
ATOM 1355 C CA . PHE A 1 167 ? -12.145 4.623 14.693 1.00 89.44 167 PHE A CA 1
ATOM 1356 C C . PHE A 1 167 ? -12.496 5.838 13.815 1.00 89.44 167 PHE A C 1
ATOM 1358 O O . PHE A 1 167 ? -12.641 6.944 14.342 1.00 89.44 167 PHE A O 1
ATOM 1365 N N . SER A 1 168 ? -12.710 5.635 12.510 1.00 88.75 168 SER A N 1
ATOM 1366 C CA . SER A 1 168 ? -13.058 6.691 11.547 1.00 88.75 168 SER A CA 1
ATOM 1367 C C . SER A 1 168 ? -14.347 7.429 11.909 1.00 88.75 168 SER A C 1
ATOM 1369 O O . SER A 1 168 ? -14.373 8.656 11.973 1.00 88.75 168 SER A O 1
ATOM 1371 N N . GLN A 1 169 ? -15.422 6.690 12.192 1.00 88.25 169 GLN A N 1
ATOM 1372 C CA . GLN A 1 169 ? -16.746 7.274 12.399 1.00 88.25 169 GLN A CA 1
ATOM 1373 C C . GLN A 1 169 ? -16.953 7.840 13.811 1.00 88.25 169 GLN A C 1
ATOM 1375 O O . GLN A 1 169 ? -17.748 8.765 13.978 1.00 88.25 169 GLN A O 1
ATOM 1380 N N . LYS A 1 170 ? -16.288 7.284 14.837 1.00 90.56 170 LYS A N 1
ATOM 1381 C CA . LYS A 1 170 ? -16.630 7.542 16.252 1.00 90.56 170 LYS A CA 1
ATOM 1382 C C . LYS A 1 170 ? -15.501 8.143 17.086 1.00 90.56 170 LYS A C 1
ATOM 1384 O O . LYS A 1 170 ? -15.794 8.798 18.083 1.00 90.56 170 LYS A O 1
ATOM 1389 N N . VAL A 1 171 ? -14.233 7.953 16.711 1.00 92.56 171 VAL A N 1
ATOM 1390 C CA . VAL A 1 171 ? -13.074 8.493 17.455 1.00 92.56 171 VAL A CA 1
ATOM 1391 C C . VAL A 1 171 ? -12.451 9.678 16.724 1.00 92.56 171 VAL A C 1
ATOM 1393 O O . VAL A 1 171 ? -12.220 10.723 17.331 1.00 92.56 171 VAL A O 1
ATOM 1396 N N . ARG A 1 172 ? -12.234 9.558 15.409 1.00 92.12 172 ARG A N 1
ATOM 1397 C CA . ARG A 1 172 ? -11.608 10.586 14.564 1.00 92.12 172 ARG A CA 1
ATOM 1398 C C . ARG A 1 172 ? -12.289 11.968 14.633 1.00 92.12 172 ARG A C 1
ATOM 1400 O O . ARG A 1 172 ? -11.552 12.953 14.698 1.00 92.12 172 ARG A O 1
ATOM 1407 N N . PRO A 1 173 ? -13.631 12.104 14.735 1.00 92.56 173 PRO A N 1
ATOM 1408 C CA . PRO A 1 173 ? -14.275 13.407 14.950 1.00 92.56 173 PRO A CA 1
ATOM 1409 C C . PRO A 1 173 ? -13.836 14.108 16.247 1.00 92.56 173 PRO A C 1
ATOM 1411 O O . PRO A 1 173 ? -13.811 15.334 16.309 1.00 92.56 173 PRO A O 1
ATOM 1414 N N . TYR A 1 174 ? -13.429 13.341 17.262 1.00 92.81 174 TYR A N 1
ATOM 1415 C CA . TYR A 1 174 ? -12.964 13.825 18.563 1.00 92.81 174 TYR A CA 1
ATOM 1416 C C . TYR A 1 174 ? -11.427 13.831 18.699 1.00 92.81 174 TYR A C 1
ATOM 1418 O O . TYR A 1 174 ? -10.918 13.979 19.809 1.00 92.81 174 TYR A O 1
ATOM 1426 N N . GLN A 1 175 ? -10.665 13.701 17.601 1.00 91.19 175 GLN A N 1
ATOM 1427 C CA . GLN A 1 175 ? -9.199 13.519 17.607 1.00 91.19 175 GLN A CA 1
ATOM 1428 C C . GLN A 1 175 ? -8.413 14.500 18.505 1.00 91.19 175 GLN A C 1
ATOM 1430 O O . GLN A 1 175 ? -7.424 14.105 19.120 1.00 91.19 175 GLN A O 1
ATOM 1435 N N . LYS A 1 176 ? -8.877 15.751 18.665 1.00 92.00 176 LYS A N 1
ATOM 1436 C CA . LYS A 1 176 ? -8.264 16.764 19.553 1.00 92.00 176 LYS A CA 1
ATOM 1437 C C . LYS A 1 176 ? -8.235 16.358 21.039 1.00 92.00 176 LYS A C 1
ATOM 1439 O O . LYS A 1 176 ? -7.396 16.864 21.789 1.00 92.00 176 LYS A O 1
ATOM 1444 N N . LEU A 1 177 ? -9.110 15.448 21.484 1.00 92.50 177 LEU A N 1
ATOM 1445 C CA . LEU A 1 177 ? -9.106 14.911 22.852 1.00 92.50 177 LEU A CA 1
ATOM 1446 C C . LEU A 1 177 ? -7.904 13.992 23.115 1.00 92.50 177 LEU A C 1
ATOM 1448 O O . LEU A 1 177 ? -7.406 13.949 24.237 1.00 92.50 177 LEU A O 1
ATOM 1452 N N . LEU A 1 178 ? -7.394 13.303 22.092 1.00 89.44 178 LEU A N 1
ATOM 1453 C CA . LEU A 1 178 ? -6.259 12.389 22.222 1.00 89.44 178 LEU A CA 1
ATOM 1454 C C . LEU A 1 178 ? -4.925 13.144 22.367 1.00 89.44 178 LEU A C 1
ATOM 1456 O O . LEU A 1 178 ? -4.822 14.356 22.153 1.00 89.44 178 LEU A O 1
ATOM 1460 N N . ASN A 1 179 ? -3.869 12.424 22.745 1.00 87.50 179 ASN A N 1
ATOM 1461 C CA . ASN A 1 179 ? -2.500 12.886 22.514 1.00 87.50 179 ASN A CA 1
ATOM 1462 C C . ASN A 1 179 ? -2.184 12.716 21.017 1.00 87.50 179 ASN A C 1
ATOM 1464 O O . ASN A 1 179 ? -2.544 11.691 20.441 1.00 87.50 179 ASN A O 1
ATOM 1468 N N . GLN A 1 180 ? -1.505 13.687 20.398 1.00 86.69 180 GLN A N 1
ATOM 1469 C CA . GLN A 1 180 ? -1.105 13.610 18.991 1.00 86.69 180 GLN A CA 1
ATOM 1470 C C . GLN A 1 180 ? -0.298 12.338 18.692 1.00 86.69 180 GLN A C 1
ATOM 1472 O O . GLN A 1 180 ? -0.588 11.678 17.702 1.00 86.69 180 GLN A O 1
ATOM 1477 N N . GLN A 1 181 ? 0.635 11.941 19.567 1.00 86.25 181 GLN A N 1
ATOM 1478 C CA . GLN A 1 181 ? 1.399 10.702 19.376 1.00 86.25 181 GLN A CA 1
ATOM 1479 C C . GLN A 1 181 ? 0.495 9.463 19.409 1.00 86.25 181 GLN A C 1
ATOM 1481 O O . GLN A 1 181 ? 0.657 8.573 18.591 1.00 86.25 181 GLN A O 1
ATOM 1486 N N . LEU A 1 182 ? -0.493 9.423 20.310 1.00 85.00 182 LEU A N 1
ATOM 1487 C CA . LEU A 1 182 ? -1.433 8.302 20.394 1.00 85.00 182 LEU A CA 1
ATOM 1488 C C . LEU A 1 182 ? -2.319 8.223 19.141 1.00 85.00 182 LEU A C 1
ATOM 1490 O O . LEU A 1 182 ? -2.521 7.137 18.613 1.00 85.00 182 LEU A O 1
ATOM 1494 N N . TYR A 1 183 ? -2.820 9.358 18.645 1.00 90.12 183 TYR A N 1
ATOM 1495 C CA . TYR A 1 183 ? -3.584 9.404 17.393 1.00 90.12 183 TYR A CA 1
ATOM 1496 C C . TYR A 1 183 ? -2.740 8.945 16.192 1.00 90.12 183 TYR A C 1
ATOM 1498 O O . TYR A 1 183 ? -3.222 8.170 15.369 1.00 90.12 183 TYR A O 1
ATOM 1506 N N . GLU A 1 184 ? -1.479 9.379 16.115 1.00 87.62 184 GLU A N 1
ATOM 1507 C CA . GLU A 1 184 ? -0.529 8.950 15.086 1.00 87.62 184 GLU A CA 1
ATOM 1508 C C . GLU A 1 184 ? -0.208 7.451 15.177 1.00 87.62 184 GLU A C 1
ATOM 1510 O O . GLU A 1 184 ? -0.267 6.769 14.158 1.00 87.62 184 GLU A O 1
ATOM 1515 N N . ASP A 1 185 ? 0.054 6.911 16.371 1.00 82.81 185 ASP A N 1
ATOM 1516 C CA . ASP A 1 185 ? 0.301 5.478 16.584 1.00 82.81 185 ASP A CA 1
ATOM 1517 C C . ASP A 1 185 ? -0.918 4.631 16.165 1.00 82.81 185 ASP A C 1
ATOM 1519 O O . ASP A 1 185 ? -0.760 3.630 15.468 1.00 82.81 185 ASP A O 1
ATOM 1523 N N . ILE A 1 186 ? -2.142 5.043 16.528 1.00 83.00 186 ILE A N 1
ATOM 1524 C CA . ILE A 1 186 ? -3.386 4.356 16.129 1.00 83.00 186 ILE A CA 1
ATOM 1525 C C . ILE A 1 186 ? -3.592 4.422 14.608 1.00 83.00 186 ILE A C 1
ATOM 1527 O O . ILE A 1 186 ? -3.953 3.424 13.986 1.00 83.00 186 ILE A O 1
ATOM 1531 N N . LEU A 1 187 ? -3.360 5.582 13.987 1.00 85.88 187 LEU A N 1
ATOM 1532 C CA . LEU A 1 187 ? -3.517 5.739 12.541 1.00 85.88 187 LEU A CA 1
ATOM 1533 C C . LEU A 1 187 ? -2.468 4.924 11.770 1.00 85.88 187 LEU A C 1
ATOM 1535 O O . LEU A 1 187 ? -2.806 4.273 10.783 1.00 85.88 187 LEU A O 1
ATOM 1539 N N . ASN A 1 188 ? -1.221 4.904 12.241 1.00 83.88 188 ASN A N 1
ATOM 1540 C CA . ASN A 1 188 ? -0.165 4.075 11.667 1.00 83.88 188 ASN A CA 1
ATOM 1541 C C . ASN A 1 188 ? -0.473 2.579 11.832 1.00 83.88 188 ASN A C 1
ATOM 1543 O O . ASN A 1 188 ? -0.260 1.838 10.883 1.00 83.88 188 ASN A O 1
ATOM 1547 N N . PHE A 1 189 ? -1.064 2.142 12.951 1.00 78.50 189 PHE A N 1
ATOM 1548 C CA . PHE A 1 189 ? -1.487 0.747 13.142 1.00 78.50 189 PHE A CA 1
ATOM 1549 C C . PHE A 1 189 ? -2.497 0.272 12.082 1.00 78.50 189 PHE A C 1
ATOM 1551 O O . PHE A 1 189 ? -2.381 -0.850 11.600 1.00 78.50 189 PHE A O 1
ATOM 1558 N N . TYR A 1 190 ? -3.450 1.116 11.663 1.00 77.62 190 TYR A N 1
ATOM 1559 C CA . TYR A 1 190 ? -4.405 0.749 10.602 1.00 77.62 190 TYR A CA 1
ATOM 1560 C C . TYR A 1 190 ? -3.834 0.831 9.180 1.00 77.62 190 TYR A C 1
ATOM 1562 O O . TYR A 1 190 ? -4.358 0.173 8.282 1.00 77.62 190 TYR A O 1
ATOM 1570 N N . LEU A 1 191 ? -2.803 1.650 8.950 1.00 76.00 191 LEU A N 1
ATOM 1571 C CA . LEU A 1 191 ? -2.207 1.822 7.622 1.00 76.00 191 LEU A CA 1
ATOM 1572 C C . LEU A 1 191 ? -1.014 0.879 7.379 1.00 76.00 191 LEU A C 1
ATOM 1574 O O . LEU A 1 191 ? -0.837 0.389 6.270 1.00 76.00 191 LEU A O 1
ATOM 1578 N N . ASP A 1 192 ? -0.198 0.619 8.397 1.00 81.94 192 ASP A N 1
ATOM 1579 C CA . ASP A 1 192 ? 1.001 -0.222 8.353 1.00 81.94 192 ASP A CA 1
ATOM 1580 C C . ASP A 1 192 ? 1.249 -0.867 9.737 1.00 81.94 192 ASP A C 1
ATOM 1582 O O . ASP A 1 192 ? 2.010 -0.316 10.544 1.00 81.94 192 ASP A O 1
ATOM 1586 N N . PRO A 1 193 ? 0.608 -2.014 10.050 1.00 63.22 193 PRO A N 1
ATOM 1587 C CA . PRO A 1 193 ? 0.649 -2.626 11.384 1.00 63.22 193 PRO A CA 1
ATOM 1588 C C . PRO A 1 193 ? 2.058 -2.937 11.912 1.00 63.22 193 PRO A C 1
ATOM 1590 O O . PRO A 1 193 ? 2.286 -2.901 13.119 1.00 63.22 193 PRO A O 1
ATOM 1593 N N . GLU A 1 194 ? 3.017 -3.206 11.020 1.00 69.19 194 GLU A N 1
ATOM 1594 C CA . GLU A 1 194 ? 4.422 -3.483 11.358 1.00 69.19 194 GLU A CA 1
ATOM 1595 C C . GLU A 1 194 ? 5.181 -2.253 11.874 1.00 69.19 194 GLU A C 1
ATOM 1597 O O . GLU A 1 194 ? 6.204 -2.393 12.545 1.00 69.19 194 GLU A O 1
ATOM 1602 N N . SER A 1 195 ? 4.700 -1.043 11.570 1.00 69.12 195 SER A N 1
ATOM 1603 C CA . SER A 1 195 ? 5.372 0.207 11.947 1.00 69.12 195 SER A CA 1
ATOM 1604 C C . SER A 1 195 ? 5.247 0.557 13.437 1.00 69.12 195 SER A C 1
ATOM 1606 O O . SER A 1 195 ? 5.993 1.405 13.935 1.00 69.12 195 SER A O 1
ATOM 1608 N N . VAL A 1 196 ? 4.324 -0.086 14.163 1.00 63.59 196 VAL A N 1
ATOM 1609 C CA . VAL A 1 196 ? 3.980 0.248 15.552 1.00 63.59 196 VAL A CA 1
ATOM 1610 C C . VAL A 1 196 ? 4.589 -0.762 16.524 1.00 63.59 196 VAL A C 1
ATOM 1612 O O . VAL A 1 196 ? 4.382 -1.968 16.419 1.00 63.59 196 VAL A O 1
ATOM 1615 N N . SER A 1 197 ? 5.319 -0.268 17.529 1.00 59.09 197 SER A N 1
ATOM 1616 C CA . SER A 1 197 ? 5.886 -1.125 18.576 1.00 59.09 197 SER A CA 1
ATOM 1617 C C . SER A 1 197 ? 4.781 -1.809 19.382 1.00 59.09 197 SER A C 1
ATOM 1619 O O . SER A 1 197 ? 3.971 -1.144 20.032 1.00 59.09 197 SER A O 1
ATOM 1621 N N . SER A 1 198 ? 4.815 -3.142 19.432 1.00 52.31 198 SER A N 1
ATOM 1622 C CA . SER A 1 198 ? 3.890 -3.974 20.217 1.00 52.31 198 SER A CA 1
ATOM 1623 C C . SER A 1 198 ? 3.858 -3.638 21.715 1.00 52.31 198 SER A C 1
ATOM 1625 O O . SER A 1 198 ? 2.889 -3.962 22.392 1.00 52.31 198 SER A O 1
ATOM 1627 N N . HIS A 1 199 ? 4.873 -2.937 22.230 1.00 48.56 199 HIS A N 1
ATOM 1628 C CA . HIS A 1 199 ? 4.931 -2.457 23.613 1.00 48.56 199 HIS A CA 1
ATOM 1629 C C . HIS A 1 199 ? 3.940 -1.314 23.911 1.00 48.56 199 HIS A C 1
ATOM 1631 O O . HIS A 1 199 ? 3.591 -1.113 25.073 1.00 48.56 199 HIS A O 1
ATOM 1637 N N . ASN A 1 200 ? 3.479 -0.577 22.890 1.00 51.47 200 ASN A N 1
ATOM 1638 C CA . ASN A 1 200 ? 2.497 0.508 23.039 1.00 51.47 200 ASN A CA 1
ATOM 1639 C C . ASN A 1 200 ? 1.044 0.000 22.946 1.00 51.47 200 ASN A C 1
ATOM 1641 O O . ASN A 1 200 ? 0.115 0.690 23.372 1.00 51.47 200 ASN A O 1
ATOM 1645 N N . ILE A 1 201 ? 0.835 -1.192 22.381 1.00 57.00 201 ILE A N 1
ATOM 1646 C CA . ILE A 1 201 ? -0.491 -1.743 22.097 1.00 57.00 201 ILE A CA 1
ATOM 1647 C C . ILE A 1 201 ? -1.023 -2.437 23.356 1.00 57.00 201 ILE A C 1
ATOM 1649 O O . ILE A 1 201 ? -0.551 -3.502 23.754 1.00 57.00 201 ILE A O 1
ATOM 1653 N N . GLN A 1 202 ? -2.039 -1.844 23.990 1.00 57.09 202 GLN A N 1
ATOM 1654 C CA . GLN A 1 202 ? -2.775 -2.525 25.057 1.00 57.09 202 GLN A CA 1
ATOM 1655 C C . GLN A 1 202 ? -3.497 -3.742 24.468 1.00 57.09 202 GLN A C 1
ATOM 1657 O O . GLN A 1 202 ? -4.337 -3.588 23.582 1.00 57.09 202 GLN A O 1
ATOM 1662 N N . LEU A 1 203 ? -3.177 -4.938 24.973 1.00 46.84 203 LEU A N 1
ATOM 1663 C CA . LEU A 1 203 ? -3.804 -6.187 24.537 1.00 46.84 203 LEU A CA 1
ATOM 1664 C C . LEU A 1 203 ? -5.340 -6.106 24.641 1.00 46.84 203 LEU A C 1
ATOM 1666 O O . LEU A 1 203 ? -5.849 -5.510 25.602 1.00 46.84 203 LEU A O 1
ATOM 1670 N N . PRO A 1 204 ? -6.086 -6.756 23.728 1.00 46.38 204 PRO A N 1
ATOM 1671 C CA . PRO A 1 204 ? -7.530 -6.897 23.854 1.00 46.38 204 PRO A CA 1
ATOM 1672 C C . PRO A 1 204 ? -7.950 -7.404 25.238 1.00 46.38 204 PRO A C 1
ATOM 1674 O O . PRO A 1 204 ? -7.259 -8.210 25.870 1.00 46.38 204 PRO A O 1
ATOM 1677 N N . ARG A 1 205 ? -9.120 -6.953 25.707 1.00 66.50 205 ARG A N 1
ATOM 1678 C CA . ARG A 1 205 ? -9.806 -7.580 26.853 1.00 66.50 205 ARG A CA 1
ATOM 1679 C C . ARG A 1 205 ? -10.035 -9.057 26.537 1.00 66.50 205 ARG A C 1
ATOM 1681 O O . ARG A 1 205 ? -10.026 -9.436 25.368 1.00 66.50 205 ARG A O 1
ATOM 1688 N N . LYS A 1 206 ? -10.219 -9.904 27.556 1.00 48.22 206 LYS A N 1
ATOM 1689 C CA . LYS A 1 206 ? -10.201 -11.373 27.392 1.00 48.22 206 LYS A CA 1
ATOM 1690 C C . LYS A 1 206 ? -11.428 -11.903 26.635 1.00 48.22 206 LYS A C 1
ATOM 1692 O O . LYS A 1 206 ? -12.357 -12.456 27.217 1.00 48.22 206 LYS A O 1
ATOM 1697 N N . ILE A 1 207 ? -11.357 -11.751 25.319 1.00 42.66 207 ILE A N 1
ATOM 1698 C CA . ILE A 1 207 ? -12.263 -12.168 24.253 1.00 42.66 207 ILE A CA 1
ATOM 1699 C C . ILE A 1 207 ? -11.443 -13.147 23.388 1.00 42.66 207 ILE A C 1
ATOM 1701 O O . ILE A 1 207 ? -10.247 -12.946 23.188 1.00 42.66 207 ILE A O 1
ATOM 1705 N N . LYS A 1 208 ? -12.024 -14.266 22.947 1.00 30.70 208 LYS A N 1
ATOM 1706 C CA . LYS A 1 208 ? -11.259 -15.386 22.354 1.00 30.70 208 LYS A CA 1
ATOM 1707 C C . LYS A 1 208 ? -11.104 -15.247 20.826 1.00 30.70 208 LYS A C 1
ATOM 1709 O O . LYS A 1 208 ? -12.149 -15.190 20.190 1.00 30.70 208 LYS A O 1
ATOM 1714 N N . ILE A 1 209 ? -9.863 -15.319 20.282 1.00 31.41 209 ILE A N 1
ATOM 1715 C CA . ILE A 1 209 ? -9.375 -15.901 18.976 1.00 31.41 209 ILE A CA 1
ATOM 1716 C C . ILE A 1 209 ? -8.038 -15.229 18.489 1.00 31.41 209 ILE A C 1
ATOM 1718 O O . ILE A 1 209 ? -7.709 -14.157 18.985 1.00 31.41 209 ILE A O 1
ATOM 1722 N N . ASN A 1 210 ? -7.242 -15.874 17.591 1.00 27.83 210 ASN A N 1
ATOM 1723 C CA . ASN A 1 210 ? -5.835 -15.542 17.180 1.00 27.83 210 ASN A CA 1
ATOM 1724 C C . ASN A 1 210 ? -5.569 -15.577 15.614 1.00 27.83 210 ASN A C 1
ATOM 1726 O O . ASN A 1 210 ? -6.477 -15.946 14.874 1.00 27.83 210 ASN A O 1
ATOM 1730 N N . GLU A 1 211 ? -4.335 -15.277 15.106 1.00 30.33 211 GLU A N 1
ATOM 1731 C CA . GLU A 1 211 ? -4.015 -14.614 13.779 1.00 30.33 211 GLU A CA 1
ATOM 1732 C C . GLU A 1 211 ? -2.834 -15.185 12.844 1.00 30.33 211 GLU A C 1
ATOM 1734 O O . GLU A 1 211 ? -2.150 -16.115 13.274 1.00 30.33 211 GLU A O 1
ATOM 1739 N N . ASN A 1 212 ? -2.580 -14.584 11.624 1.00 28.11 212 ASN A N 1
ATOM 1740 C CA . ASN A 1 212 ? -1.330 -14.346 10.746 1.00 28.11 212 ASN A CA 1
ATOM 1741 C C . ASN A 1 212 ? -0.501 -15.469 9.959 1.00 28.11 212 ASN A C 1
ATOM 1743 O O . ASN A 1 212 ? -0.619 -16.626 10.366 1.00 28.11 212 ASN A O 1
ATOM 1747 N N . THR A 1 213 ? 0.386 -15.323 8.894 1.00 26.88 213 THR A N 1
ATOM 1748 C CA . THR A 1 213 ? 0.737 -14.397 7.708 1.00 26.88 213 THR A CA 1
ATOM 1749 C C . THR A 1 213 ? 1.782 -14.989 6.632 1.00 26.88 213 THR A C 1
ATOM 1751 O O . THR A 1 213 ? 2.480 -15.935 6.984 1.00 26.88 213 THR A O 1
ATOM 1754 N N . GLU A 1 214 ? 1.890 -14.432 5.371 1.00 25.45 214 GLU A N 1
ATOM 1755 C CA . GLU A 1 214 ? 3.060 -14.155 4.387 1.00 25.45 214 GLU A CA 1
ATOM 1756 C C . GLU A 1 214 ? 4.084 -15.224 3.781 1.00 25.45 214 GLU A C 1
ATOM 1758 O O . GLU A 1 214 ? 4.144 -16.322 4.325 1.00 25.45 214 GLU A O 1
ATOM 1763 N N . GLU A 1 215 ? 4.982 -15.076 2.730 1.00 28.27 215 GLU A N 1
ATOM 1764 C CA . GLU A 1 215 ? 5.225 -14.309 1.414 1.00 28.27 215 GLU A CA 1
ATOM 1765 C C . GLU A 1 215 ? 6.500 -14.884 0.600 1.00 28.27 215 GLU A C 1
ATOM 1767 O O . GLU A 1 215 ? 7.058 -15.875 1.077 1.00 28.27 215 GLU A O 1
ATOM 1772 N N . VAL A 1 216 ? 6.999 -14.299 -0.548 1.00 25.20 216 VAL A N 1
ATOM 1773 C CA . VAL A 1 216 ? 8.386 -14.300 -1.225 1.00 25.20 216 VAL A CA 1
ATOM 1774 C C . VAL A 1 216 ? 8.689 -15.287 -2.439 1.00 25.20 216 VAL A C 1
ATOM 1776 O O . VAL A 1 216 ? 8.290 -16.442 -2.323 1.00 25.20 216 VAL A O 1
ATOM 1779 N N . ILE A 1 217 ? 9.498 -15.112 -3.554 1.00 26.38 217 ILE A N 1
ATOM 1780 C CA . ILE A 1 217 ? 9.965 -14.080 -4.593 1.00 26.38 217 ILE A CA 1
ATOM 1781 C C . ILE A 1 217 ? 10.984 -14.713 -5.670 1.00 26.38 217 ILE A C 1
ATOM 1783 O O . ILE A 1 217 ? 11.490 -15.791 -5.369 1.00 26.38 217 ILE A O 1
ATOM 1787 N N . CYS A 1 218 ? 11.331 -14.096 -6.864 1.00 25.89 218 CYS A N 1
ATOM 1788 C CA . CYS A 1 218 ? 12.666 -14.060 -7.645 1.00 25.89 218 CYS A CA 1
ATOM 1789 C C . CYS A 1 218 ? 12.757 -14.175 -9.250 1.00 25.89 218 CYS A C 1
ATOM 1791 O O . CYS A 1 218 ? 11.718 -14.253 -9.897 1.00 25.89 218 CYS A O 1
ATOM 1793 N N . SER A 1 219 ? 13.969 -14.087 -9.909 1.00 29.67 219 SER A N 1
ATOM 1794 C CA . SER A 1 219 ? 14.281 -13.692 -11.361 1.00 29.67 219 SER A CA 1
ATOM 1795 C C . SER A 1 219 ? 15.603 -14.248 -12.069 1.00 29.67 219 SER A C 1
ATOM 1797 O O . SER A 1 219 ? 16.252 -15.065 -11.423 1.00 29.67 219 SER A O 1
ATOM 1799 N N . LEU A 1 220 ? 16.030 -13.862 -13.339 1.00 28.39 220 LEU A N 1
ATOM 1800 C CA . LEU A 1 220 ? 17.452 -13.914 -13.937 1.00 28.39 220 LEU A CA 1
ATOM 1801 C C . LEU A 1 220 ? 17.756 -13.411 -15.432 1.00 28.39 220 LEU A C 1
ATOM 1803 O O . LEU A 1 220 ? 16.813 -13.068 -16.137 1.00 28.39 220 LEU A O 1
ATOM 1807 N N . ILE A 1 221 ? 19.057 -13.320 -15.897 1.00 28.69 221 ILE A N 1
ATOM 1808 C CA . ILE A 1 221 ? 19.646 -12.570 -17.104 1.00 28.69 221 ILE A CA 1
ATOM 1809 C C . ILE A 1 221 ? 20.930 -13.223 -17.801 1.00 28.69 221 ILE A C 1
ATOM 1811 O O . ILE A 1 221 ? 21.502 -14.159 -17.246 1.00 28.69 221 ILE A O 1
ATOM 1815 N N . VAL A 1 222 ? 21.421 -12.721 -18.978 1.00 32.28 222 VAL A N 1
ATOM 1816 C CA . VAL A 1 222 ? 22.652 -13.035 -19.825 1.00 32.28 222 VAL A CA 1
ATOM 1817 C C . VAL A 1 222 ? 23.171 -11.732 -20.575 1.00 32.28 222 VAL A C 1
ATOM 1819 O O . VAL A 1 222 ? 22.341 -10.837 -20.670 1.00 32.28 222 VAL A O 1
ATOM 1822 N N . ASN A 1 223 ? 24.382 -11.401 -21.139 1.00 41.62 223 ASN A N 1
ATOM 1823 C CA . ASN A 1 223 ? 25.783 -11.893 -21.449 1.00 41.62 223 ASN A CA 1
ATOM 1824 C C . ASN A 1 223 ? 26.839 -10.712 -21.350 1.00 41.62 223 ASN A C 1
ATOM 1826 O O . ASN A 1 223 ? 26.395 -9.570 -21.268 1.00 41.62 223 ASN A O 1
ATOM 1830 N N . SER A 1 224 ? 28.174 -10.949 -21.463 1.00 47.47 224 SER A N 1
ATOM 1831 C CA . SER A 1 224 ? 29.240 -9.980 -21.878 1.00 47.47 224 SER A CA 1
ATOM 1832 C C . SER A 1 224 ? 30.583 -10.623 -22.347 1.00 47.47 224 SER A C 1
ATOM 1834 O O . SER A 1 224 ? 30.851 -11.793 -22.082 1.00 47.47 224 SER A O 1
ATOM 1836 N N . GLY A 1 225 ? 31.502 -9.868 -22.968 1.00 48.31 225 GLY A N 1
ATOM 1837 C CA . GLY A 1 225 ? 32.877 -10.297 -23.310 1.00 48.31 225 GLY A CA 1
ATOM 1838 C C . GLY A 1 225 ? 33.759 -10.602 -22.089 1.00 48.31 225 GLY A C 1
ATOM 1839 O O . GLY A 1 225 ? 34.504 -11.584 -22.069 1.00 48.31 225 GLY A O 1
ATOM 1840 N N . SER A 1 226 ? 33.556 -9.853 -21.006 1.00 47.19 226 SER A N 1
ATOM 1841 C CA . SER A 1 226 ? 34.017 -10.155 -19.640 1.00 47.19 226 SER A CA 1
ATOM 1842 C C . SER A 1 226 ? 33.458 -11.468 -19.055 1.00 47.19 226 SER A C 1
ATOM 1844 O O . SER A 1 226 ? 33.932 -11.913 -18.009 1.00 47.19 226 SER A O 1
ATOM 1846 N N . ARG A 1 227 ? 32.492 -12.111 -19.727 1.00 48.50 227 ARG A N 1
ATOM 1847 C CA . ARG A 1 227 ? 31.968 -13.453 -19.424 1.00 48.50 227 ARG A CA 1
ATOM 1848 C C . ARG A 1 227 ? 32.516 -14.545 -20.359 1.00 48.50 227 ARG A C 1
ATOM 1850 O O . ARG A 1 227 ? 32.566 -15.702 -19.950 1.00 48.50 227 ARG A O 1
ATOM 1857 N N . ASP A 1 228 ? 32.926 -14.187 -21.581 1.00 54.94 228 ASP A N 1
ATOM 1858 C CA . ASP A 1 228 ? 33.272 -15.137 -22.654 1.00 54.94 228 ASP A CA 1
ATOM 1859 C C . ASP A 1 228 ? 34.800 -15.264 -22.939 1.00 54.94 228 ASP A C 1
ATOM 1861 O O . ASP A 1 228 ? 35.228 -16.335 -23.379 1.00 54.94 228 ASP A O 1
ATOM 1865 N N . GLY A 1 229 ? 35.632 -14.244 -22.647 1.00 55.50 229 GLY A N 1
ATOM 1866 C CA . GLY A 1 229 ? 37.117 -14.305 -22.639 1.00 55.50 229 GLY A CA 1
ATOM 1867 C C . GLY A 1 229 ? 37.866 -13.571 -23.779 1.00 55.50 229 GLY A C 1
ATOM 1868 O O . GLY A 1 229 ? 37.331 -13.375 -24.867 1.00 55.50 229 GLY A O 1
ATOM 1869 N N . PHE A 1 230 ? 39.140 -13.196 -23.555 1.00 67.44 230 PHE A N 1
ATOM 1870 C CA . PHE A 1 230 ? 39.920 -12.246 -24.384 1.00 67.44 230 PHE A CA 1
ATOM 1871 C C . PHE A 1 230 ? 41.005 -12.884 -25.287 1.00 67.44 230 PHE A C 1
ATOM 1873 O O . PHE A 1 230 ? 41.995 -12.234 -25.632 1.00 67.44 230 PHE A O 1
ATOM 1880 N N . THR A 1 231 ? 40.845 -14.144 -25.702 1.00 74.69 231 THR A N 1
ATOM 1881 C CA . THR A 1 231 ? 41.857 -14.867 -26.507 1.00 74.69 231 THR A CA 1
ATOM 1882 C C . THR A 1 231 ? 41.612 -14.783 -28.025 1.00 74.69 231 THR A C 1
ATOM 1884 O O . THR A 1 231 ? 40.453 -14.736 -28.450 1.00 74.69 231 THR A O 1
ATOM 1887 N N . PRO A 1 232 ? 42.656 -14.887 -28.881 1.00 73.75 232 PRO A N 1
ATOM 1888 C CA . PRO A 1 232 ? 42.483 -15.047 -30.329 1.00 73.75 232 PRO A CA 1
ATOM 1889 C C . PRO A 1 232 ? 41.613 -16.241 -30.710 1.00 73.75 232 PRO A C 1
ATOM 1891 O O . PRO A 1 232 ? 40.792 -16.131 -31.617 1.00 73.75 232 PRO A O 1
ATOM 1894 N N . LYS A 1 233 ? 41.730 -17.365 -29.989 1.00 76.56 233 LYS A N 1
ATOM 1895 C CA . LYS A 1 233 ? 40.833 -18.510 -30.177 1.00 76.56 233 LYS A CA 1
ATOM 1896 C C . LYS A 1 233 ? 39.371 -18.106 -29.981 1.00 76.56 233 LYS A C 1
ATOM 1898 O O . LYS A 1 233 ? 38.543 -18.464 -30.813 1.00 76.56 233 LYS A O 1
ATOM 1903 N N . LYS A 1 234 ? 39.055 -17.343 -28.927 1.00 72.56 234 LYS A N 1
ATOM 1904 C CA . LYS A 1 234 ? 37.673 -16.933 -28.655 1.00 72.56 234 LYS A CA 1
ATOM 1905 C C . LYS A 1 234 ? 37.146 -15.908 -29.656 1.00 72.56 234 LYS A C 1
ATOM 1907 O O . LYS A 1 234 ? 35.991 -15.996 -30.060 1.00 72.56 234 LYS A O 1
ATOM 1912 N N . PHE A 1 235 ? 38.003 -14.993 -30.102 1.00 76.81 235 PHE A N 1
ATOM 1913 C CA . PHE A 1 235 ? 37.683 -14.078 -31.193 1.00 76.81 235 PHE A CA 1
ATOM 1914 C C . PHE A 1 235 ? 37.327 -14.842 -32.478 1.00 76.81 235 PHE A C 1
ATOM 1916 O O . PHE A 1 235 ? 36.239 -14.644 -33.009 1.00 76.81 235 PHE A O 1
ATOM 1923 N N . HIS A 1 236 ? 38.173 -15.770 -32.935 1.00 79.88 236 HIS A N 1
ATOM 1924 C CA . HIS A 1 236 ? 37.892 -16.556 -34.142 1.00 79.88 236 HIS A CA 1
ATOM 1925 C C . HIS A 1 236 ? 36.657 -17.468 -33.985 1.00 79.88 236 HIS A C 1
ATOM 1927 O O . HIS A 1 236 ? 35.844 -17.529 -34.903 1.00 79.88 236 HIS A O 1
ATOM 1933 N N . GLU A 1 237 ? 36.438 -18.092 -32.815 1.00 73.81 237 GLU A N 1
ATOM 1934 C CA . GLU A 1 237 ? 35.201 -18.844 -32.504 1.00 73.81 237 GLU A CA 1
ATOM 1935 C C . GLU A 1 237 ? 33.915 -18.020 -32.702 1.00 73.81 237 GLU A C 1
ATOM 1937 O O . GLU A 1 237 ? 32.876 -18.580 -33.052 1.00 73.81 237 GLU A O 1
ATOM 1942 N N . LEU A 1 238 ? 33.961 -16.710 -32.432 1.00 64.69 238 LEU A N 1
ATOM 1943 C CA . LEU A 1 238 ? 32.786 -15.835 -32.425 1.00 64.69 238 LEU A CA 1
ATOM 1944 C C . LEU A 1 238 ? 32.665 -14.932 -33.661 1.00 64.69 238 LEU A C 1
ATOM 1946 O O . LEU A 1 238 ? 31.552 -14.484 -33.952 1.00 64.69 238 LEU A O 1
ATOM 1950 N N . CYS A 1 239 ? 33.759 -14.648 -34.373 1.00 71.75 239 CYS A N 1
ATOM 1951 C CA . CYS A 1 239 ? 33.824 -13.591 -35.391 1.00 71.75 239 CYS A CA 1
ATOM 1952 C C . CYS A 1 239 ? 34.216 -14.058 -36.800 1.00 71.75 239 CYS A C 1
ATOM 1954 O O . CYS A 1 239 ? 33.969 -13.310 -37.748 1.00 71.75 239 CYS A O 1
ATOM 1956 N N . ASP A 1 240 ? 34.793 -15.249 -36.979 1.00 78.56 240 ASP A N 1
ATOM 1957 C CA . ASP A 1 240 ? 35.180 -15.710 -38.318 1.00 78.56 240 ASP A CA 1
ATOM 1958 C C . ASP A 1 240 ? 33.969 -15.940 -39.230 1.00 78.56 240 ASP A C 1
ATOM 1960 O O . ASP A 1 240 ? 32.898 -16.370 -38.798 1.00 78.56 240 ASP A O 1
ATOM 1964 N N . ASN A 1 241 ? 34.158 -15.663 -40.523 1.00 69.12 241 ASN A N 1
ATOM 1965 C CA . ASN A 1 241 ? 33.121 -15.667 -41.560 1.00 69.12 241 ASN A CA 1
ATOM 1966 C C . ASN A 1 241 ? 31.994 -14.631 -41.332 1.00 69.12 241 ASN A C 1
ATOM 1968 O O . ASN A 1 241 ? 30.949 -14.712 -41.974 1.00 69.12 241 ASN A O 1
ATOM 1972 N N . LYS A 1 242 ? 32.186 -13.640 -40.444 1.00 60.47 242 LYS A N 1
ATOM 1973 C CA . LYS A 1 242 ? 31.255 -12.510 -40.268 1.00 60.47 242 LYS A CA 1
ATOM 1974 C C . LYS A 1 242 ? 31.781 -11.246 -40.968 1.00 60.47 242 LYS A C 1
ATOM 1976 O O . LYS A 1 242 ? 32.829 -10.744 -40.552 1.00 60.47 242 LYS A O 1
ATOM 1981 N N . PRO A 1 243 ? 31.097 -10.731 -42.009 1.00 53.44 243 PRO A N 1
ATOM 1982 C CA . PRO A 1 243 ? 31.384 -9.429 -42.614 1.00 53.44 243 PRO A CA 1
ATOM 1983 C C . PRO A 1 243 ? 30.786 -8.277 -41.786 1.00 53.44 243 PRO A C 1
ATOM 1985 O O . PRO A 1 243 ? 30.114 -8.510 -40.781 1.00 53.44 243 PRO A O 1
ATOM 1988 N N . ASN A 1 244 ? 30.991 -7.032 -42.232 1.00 55.81 244 ASN A N 1
ATOM 1989 C CA . ASN A 1 244 ? 30.369 -5.814 -41.679 1.00 55.81 244 ASN A CA 1
ATOM 1990 C C . ASN A 1 244 ? 30.573 -5.621 -40.162 1.00 55.81 244 ASN A C 1
ATOM 1992 O O . ASN A 1 244 ? 29.679 -5.190 -39.435 1.00 55.81 244 ASN A O 1
ATOM 1996 N N . THR A 1 245 ? 31.761 -5.945 -39.660 1.00 60.56 245 THR A N 1
ATOM 1997 C CA . THR A 1 245 ? 32.056 -5.950 -38.221 1.00 60.56 245 THR A CA 1
ATOM 1998 C C . THR A 1 245 ? 32.703 -4.647 -37.758 1.00 60.56 245 THR A C 1
ATOM 2000 O O . THR A 1 245 ? 33.638 -4.134 -38.374 1.00 60.56 245 THR A O 1
ATOM 2003 N N . VAL A 1 246 ? 32.250 -4.120 -36.618 1.00 61.81 246 VAL A N 1
ATOM 2004 C CA . VAL A 1 246 ? 32.876 -2.969 -35.950 1.00 61.81 246 VAL A CA 1
ATOM 2005 C C . VAL A 1 246 ? 33.658 -3.462 -34.738 1.00 61.81 246 VAL A C 1
ATOM 2007 O O . VAL A 1 246 ? 33.114 -4.159 -33.888 1.00 61.81 246 VAL A O 1
ATOM 2010 N N . THR A 1 247 ? 34.931 -3.087 -34.642 1.00 72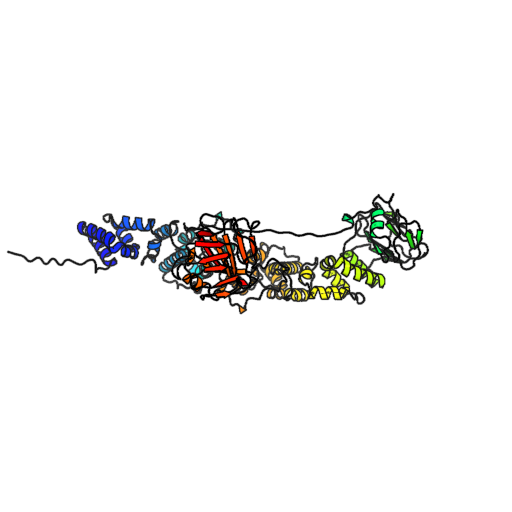.38 247 THR A N 1
ATOM 2011 C CA . THR A 1 247 ? 35.752 -3.301 -33.445 1.00 72.38 247 THR A CA 1
ATOM 2012 C C . THR A 1 247 ? 35.833 -2.020 -32.634 1.00 72.38 247 THR A C 1
ATOM 2014 O O . THR A 1 247 ? 36.174 -0.971 -33.180 1.00 72.38 247 THR A O 1
ATOM 2017 N N . PHE A 1 248 ? 35.627 -2.130 -31.324 1.00 67.00 248 PHE A N 1
ATOM 2018 C CA . PHE A 1 248 ? 35.861 -1.067 -30.352 1.00 67.00 248 PHE A CA 1
ATOM 2019 C C . PHE A 1 248 ? 36.893 -1.521 -29.322 1.00 67.00 248 PHE A C 1
ATOM 2021 O O . PHE A 1 248 ? 36.839 -2.651 -28.847 1.00 67.00 248 PHE A O 1
ATOM 2028 N N . ILE A 1 249 ? 37.822 -0.635 -28.966 1.00 71.56 249 ILE A N 1
ATOM 2029 C CA . ILE A 1 249 ? 38.817 -0.858 -27.920 1.00 71.56 249 ILE A CA 1
ATOM 2030 C C . ILE A 1 249 ? 38.866 0.372 -27.020 1.00 71.56 249 ILE A C 1
ATOM 2032 O O . ILE A 1 249 ? 39.319 1.448 -27.428 1.00 71.56 249 ILE A O 1
ATOM 2036 N N . LYS A 1 250 ? 38.440 0.201 -25.770 1.00 70.38 250 LYS A N 1
ATOM 2037 C CA . LYS A 1 250 ? 38.673 1.169 -24.700 1.00 70.38 250 LYS A CA 1
ATOM 2038 C C . LYS A 1 250 ? 40.098 0.993 -24.177 1.00 70.38 250 LYS A C 1
ATOM 2040 O O . LYS A 1 250 ? 40.586 -0.126 -24.025 1.00 70.38 250 LYS A O 1
ATOM 2045 N N . ILE A 1 251 ? 40.787 2.100 -23.911 1.00 70.94 251 ILE A N 1
ATOM 2046 C CA . ILE A 1 251 ? 42.203 2.065 -23.526 1.00 70.94 251 ILE A CA 1
ATOM 2047 C C . ILE A 1 251 ? 42.360 2.331 -22.032 1.00 70.94 251 ILE A C 1
ATOM 2049 O O . ILE A 1 251 ? 41.850 3.319 -21.496 1.00 70.94 251 ILE A O 1
ATOM 2053 N N . LYS A 1 252 ? 43.086 1.427 -21.375 1.00 69.44 252 LYS A N 1
ATOM 2054 C CA . LYS A 1 252 ? 43.240 1.342 -19.924 1.00 69.44 252 LYS A CA 1
ATOM 2055 C C . LYS A 1 252 ? 43.752 2.642 -19.314 1.00 69.44 252 LYS A C 1
ATOM 2057 O O . LYS A 1 252 ? 44.686 3.256 -19.826 1.00 69.44 252 LYS A O 1
ATOM 2062 N N . GLY A 1 253 ? 43.120 3.069 -18.221 1.00 66.44 253 GLY A N 1
ATOM 2063 C CA . GLY A 1 253 ? 43.443 4.336 -17.553 1.00 66.44 253 GLY A CA 1
ATOM 2064 C C . GLY A 1 253 ? 43.059 5.609 -18.328 1.00 66.44 253 GLY A C 1
ATOM 2065 O O . GLY A 1 253 ? 43.411 6.703 -17.892 1.00 66.44 253 GLY A O 1
ATOM 2066 N N . THR A 1 254 ? 42.329 5.508 -19.446 1.00 68.12 254 THR A N 1
ATOM 2067 C CA . THR A 1 254 ? 41.885 6.666 -20.245 1.00 68.12 254 THR A CA 1
ATOM 2068 C C . THR A 1 254 ? 40.364 6.687 -20.443 1.00 68.12 254 THR A C 1
ATOM 2070 O O . THR A 1 254 ? 39.662 5.711 -20.182 1.00 68.12 254 THR A O 1
ATOM 2073 N N . LYS A 1 255 ? 39.840 7.814 -20.943 1.00 66.75 255 LYS A N 1
ATOM 2074 C CA . LYS A 1 255 ? 38.469 7.923 -21.486 1.00 66.75 255 LYS A CA 1
ATOM 2075 C C . LYS A 1 255 ? 38.442 7.778 -23.015 1.00 66.75 255 LYS A C 1
ATOM 2077 O O . LYS A 1 255 ? 37.470 8.200 -23.640 1.00 66.75 255 LYS A O 1
ATOM 2082 N N . GLU A 1 256 ? 39.520 7.255 -23.602 1.00 71.38 256 GLU A N 1
ATOM 2083 C CA . GLU A 1 256 ? 39.727 7.199 -25.044 1.00 71.38 256 GLU A CA 1
ATOM 2084 C C . GLU A 1 256 ? 39.351 5.823 -25.601 1.00 71.38 256 GLU A C 1
ATOM 2086 O O . GLU A 1 256 ? 39.799 4.779 -25.114 1.00 71.38 256 GLU A O 1
ATOM 2091 N N . ILE A 1 257 ? 38.527 5.847 -26.646 1.00 70.56 257 ILE A N 1
ATOM 2092 C CA . ILE A 1 257 ? 38.099 4.672 -27.406 1.00 70.56 257 ILE A CA 1
ATOM 2093 C C . ILE A 1 257 ? 38.715 4.792 -28.798 1.00 70.56 257 ILE A C 1
ATOM 2095 O O . ILE A 1 257 ? 38.603 5.845 -29.430 1.00 70.56 257 ILE A O 1
ATOM 2099 N N . ILE A 1 258 ? 39.345 3.725 -29.280 1.00 76.00 258 ILE A N 1
ATOM 2100 C CA . ILE A 1 258 ? 39.766 3.587 -30.680 1.00 76.00 258 ILE A CA 1
ATOM 2101 C C . ILE A 1 258 ? 39.098 2.363 -31.299 1.00 76.00 258 ILE A C 1
ATOM 2103 O O . ILE A 1 258 ? 38.615 1.489 -30.582 1.00 76.00 258 ILE A O 1
ATOM 2107 N N . GLY A 1 259 ? 39.061 2.279 -32.622 1.00 78.75 259 GLY A N 1
ATOM 2108 C CA . GLY A 1 259 ? 38.445 1.138 -33.282 1.00 78.75 259 GLY A CA 1
ATOM 2109 C C . GLY A 1 259 ? 38.546 1.174 -34.794 1.00 78.75 259 GLY A C 1
ATOM 2110 O O . GLY A 1 259 ? 39.168 2.069 -35.369 1.00 78.75 259 GLY A O 1
ATOM 2111 N N . GLY A 1 260 ? 37.935 0.182 -35.430 1.00 77.94 260 GLY A N 1
ATOM 2112 C CA . GLY A 1 260 ? 37.916 0.055 -36.879 1.00 77.94 260 GLY A CA 1
ATOM 2113 C C . GLY A 1 260 ? 36.717 -0.735 -37.380 1.00 77.94 260 GLY A C 1
ATOM 2114 O O . GLY A 1 260 ? 36.208 -1.619 -36.691 1.00 77.94 260 GLY A O 1
ATOM 2115 N N . TYR A 1 261 ? 36.263 -0.391 -38.580 1.00 71.44 261 TYR A N 1
ATOM 2116 C CA . TYR A 1 261 ? 35.226 -1.115 -39.306 1.00 71.44 261 TYR A CA 1
ATOM 2117 C C . TYR A 1 261 ? 35.869 -2.022 -40.349 1.00 71.44 261 TYR A C 1
ATOM 2119 O O . TYR A 1 261 ? 36.716 -1.572 -41.122 1.00 71.44 261 TYR A O 1
ATOM 2127 N N . ASN A 1 262 ? 35.473 -3.292 -40.359 1.00 75.31 262 ASN A N 1
ATOM 2128 C CA . ASN A 1 262 ? 35.860 -4.280 -41.351 1.00 75.31 262 ASN A CA 1
ATOM 2129 C C . ASN A 1 262 ? 34.612 -4.736 -42.124 1.00 75.31 262 ASN A C 1
ATOM 2131 O O . ASN A 1 262 ? 33.793 -5.491 -41.601 1.00 75.31 262 ASN A O 1
ATOM 2135 N N . LEU A 1 263 ? 34.501 -4.299 -43.382 1.00 61.41 263 LEU A N 1
ATOM 2136 C CA . LEU A 1 263 ? 33.450 -4.735 -44.307 1.00 61.41 263 LEU A CA 1
ATOM 2137 C C . LEU A 1 263 ? 33.564 -6.238 -44.645 1.00 61.41 263 LEU A C 1
ATOM 2139 O O . LEU A 1 263 ? 32.560 -6.906 -44.869 1.00 61.41 263 LEU A O 1
ATOM 2143 N N . LEU A 1 264 ? 34.785 -6.780 -44.675 1.00 74.75 264 LEU A N 1
ATOM 2144 C CA . LEU A 1 264 ? 35.074 -8.154 -45.085 1.00 74.75 264 LEU A CA 1
ATOM 2145 C C . LEU A 1 264 ? 34.904 -9.155 -43.933 1.00 74.75 264 LEU A C 1
ATOM 2147 O O . LEU A 1 264 ? 34.996 -8.816 -42.758 1.00 74.75 264 LEU A O 1
ATOM 2151 N N . GLU A 1 265 ? 34.736 -10.426 -44.278 1.00 77.94 265 GLU A N 1
ATOM 2152 C CA . GLU A 1 265 ? 34.758 -11.541 -43.325 1.00 77.94 265 GLU A CA 1
ATOM 2153 C C . GLU A 1 265 ? 36.104 -11.652 -42.588 1.00 77.94 265 GLU A C 1
ATOM 2155 O O . GLU A 1 265 ? 37.159 -11.609 -43.231 1.00 77.94 265 GLU A O 1
ATOM 2160 N N . TRP A 1 266 ? 36.085 -11.859 -41.263 1.00 81.56 266 TRP A N 1
ATOM 2161 C CA . TRP A 1 266 ? 37.273 -12.321 -40.524 1.00 81.56 266 TRP A CA 1
ATOM 2162 C C . TRP A 1 266 ? 37.618 -13.768 -40.875 1.00 81.56 266 TRP A C 1
ATOM 2164 O O . TRP A 1 266 ? 36.738 -14.578 -41.175 1.00 81.56 266 TRP A O 1
ATOM 2174 N N . LYS A 1 267 ? 38.918 -14.075 -40.859 1.00 82.12 267 LYS A N 1
ATOM 2175 C CA . LYS A 1 267 ? 39.473 -15.358 -41.298 1.00 82.12 267 LYS A CA 1
ATOM 2176 C C . LYS A 1 267 ? 40.657 -15.737 -40.411 1.00 82.12 267 LYS A C 1
ATOM 2178 O O . LYS A 1 267 ? 41.626 -14.982 -40.327 1.00 82.12 267 LYS A O 1
ATOM 2183 N N . SER A 1 268 ? 40.663 -16.934 -39.841 1.00 80.81 268 SER A N 1
ATOM 2184 C CA . SER A 1 268 ? 41.848 -17.511 -39.209 1.00 80.81 268 SER A CA 1
ATOM 2185 C C . SER A 1 268 ? 42.833 -18.042 -40.268 1.00 80.81 268 SER A C 1
ATOM 2187 O O . SER A 1 268 ? 43.031 -19.247 -40.388 1.00 80.81 268 SER A O 1
ATOM 2189 N N . PHE A 1 269 ? 43.447 -17.176 -41.083 1.00 80.38 269 PHE A N 1
ATOM 2190 C CA . PHE A 1 269 ? 44.650 -17.535 -41.853 1.00 80.38 269 PHE A CA 1
ATOM 2191 C C . PHE A 1 269 ? 45.509 -16.323 -42.227 1.00 80.38 269 PHE A C 1
ATOM 2193 O O . PHE A 1 269 ? 45.016 -15.213 -42.383 1.00 80.38 269 PHE A O 1
ATOM 2200 N N . THR A 1 270 ? 46.817 -16.546 -42.371 1.00 84.12 270 THR A N 1
ATOM 2201 C CA . THR A 1 270 ? 47.837 -15.492 -42.484 1.00 84.12 270 THR A CA 1
ATOM 2202 C C . THR A 1 270 ? 47.843 -14.804 -43.857 1.00 84.12 270 THR A C 1
ATOM 2204 O O . THR A 1 270 ? 48.420 -15.340 -44.806 1.00 84.12 270 THR A O 1
ATOM 2207 N N . ARG A 1 271 ? 47.226 -13.618 -43.990 1.00 86.62 271 ARG A N 1
ATOM 2208 C CA . ARG A 1 271 ? 47.154 -12.874 -45.268 1.00 86.62 271 ARG A CA 1
ATOM 2209 C C . ARG A 1 271 ? 46.854 -11.373 -45.090 1.00 86.62 271 ARG A C 1
ATOM 2211 O O . ARG A 1 271 ? 46.168 -10.980 -44.155 1.00 86.62 271 ARG A O 1
ATOM 2218 N N . TRP A 1 272 ? 47.304 -10.545 -46.040 1.00 87.06 272 TRP A N 1
ATOM 2219 C CA . TRP A 1 272 ? 46.752 -9.200 -46.289 1.00 87.06 272 TRP A CA 1
ATOM 2220 C C . TRP A 1 272 ? 45.566 -9.281 -47.261 1.00 87.06 272 TRP A C 1
ATOM 2222 O O . TRP A 1 272 ? 45.699 -9.889 -48.325 1.00 87.06 272 TRP A O 1
ATOM 2232 N N . ASP A 1 273 ? 44.446 -8.633 -46.937 1.00 86.81 273 ASP A N 1
ATOM 2233 C CA . ASP A 1 273 ? 43.282 -8.510 -47.830 1.00 86.81 273 ASP A CA 1
ATOM 2234 C C . ASP A 1 273 ? 42.912 -7.042 -48.113 1.00 86.81 273 ASP A C 1
ATOM 2236 O O . ASP A 1 273 ? 43.304 -6.114 -47.394 1.00 86.81 273 ASP A O 1
ATOM 2240 N N . LYS A 1 274 ? 42.199 -6.840 -49.233 1.00 87.88 274 LYS A N 1
ATOM 2241 C CA . LYS A 1 274 ? 42.040 -5.546 -49.910 1.00 87.88 274 LYS A CA 1
ATOM 2242 C C . LYS A 1 274 ? 40.627 -4.977 -49.778 1.00 87.88 274 LYS A C 1
ATOM 2244 O O . LYS A 1 274 ? 39.663 -5.622 -50.172 1.00 87.88 274 LYS A O 1
ATOM 2249 N N . THR A 1 275 ? 40.522 -3.729 -49.328 1.00 81.06 275 THR A N 1
ATOM 2250 C CA . THR A 1 275 ? 39.285 -2.918 -49.311 1.00 81.06 275 THR A CA 1
ATOM 2251 C C . THR A 1 275 ? 39.649 -1.426 -49.334 1.00 81.06 275 THR A C 1
ATOM 2253 O O . THR A 1 275 ? 40.796 -1.068 -49.056 1.00 81.06 275 THR A O 1
ATOM 2256 N N . LYS A 1 276 ? 38.712 -0.549 -49.717 1.00 77.69 276 LYS A N 1
ATOM 2257 C CA . LYS A 1 276 ? 38.835 0.919 -49.599 1.00 77.69 276 LYS A CA 1
ATOM 2258 C C . LYS A 1 276 ? 37.896 1.512 -48.539 1.00 77.69 276 LYS A C 1
ATOM 2260 O O . LYS A 1 276 ? 37.934 2.713 -48.282 1.00 77.69 276 LYS A O 1
ATOM 2265 N N . ASP A 1 277 ? 37.062 0.662 -47.960 1.00 75.31 277 ASP A N 1
ATOM 2266 C CA . ASP A 1 277 ? 35.750 1.006 -47.410 1.00 75.31 277 ASP A CA 1
ATOM 2267 C C . ASP A 1 277 ? 35.739 0.793 -45.888 1.00 75.31 277 ASP A C 1
ATOM 2269 O O . ASP A 1 277 ? 35.022 1.473 -45.155 1.00 75.31 277 ASP A O 1
ATOM 2273 N N . SER A 1 278 ? 36.650 -0.057 -45.401 1.00 81.19 278 SER A N 1
ATOM 2274 C CA . SER A 1 278 ? 37.123 -0.036 -44.019 1.00 81.19 278 SER A CA 1
ATOM 2275 C C . SER A 1 278 ? 37.708 1.328 -43.625 1.00 81.19 278 SER A C 1
ATOM 2277 O O . SER A 1 278 ? 38.293 2.065 -44.424 1.00 81.19 278 SER A O 1
ATOM 2279 N N . PHE A 1 279 ? 37.604 1.648 -42.341 1.00 80.25 279 PHE A N 1
ATOM 2280 C CA . PHE A 1 279 ? 38.149 2.860 -41.727 1.00 80.25 279 PHE A CA 1
ATOM 2281 C C . PHE A 1 279 ? 38.524 2.581 -40.273 1.00 80.25 279 PHE A C 1
ATOM 2283 O O . PHE A 1 279 ? 37.996 1.655 -39.658 1.00 80.25 279 PHE A O 1
ATOM 2290 N N . ILE A 1 280 ? 39.398 3.415 -39.713 1.00 83.56 280 ILE A N 1
ATOM 2291 C CA . ILE A 1 280 ? 39.692 3.447 -38.277 1.00 83.56 280 ILE A CA 1
ATOM 2292 C C . ILE A 1 280 ? 39.242 4.773 -37.666 1.00 83.56 280 ILE A C 1
ATOM 2294 O O . ILE A 1 280 ? 39.182 5.801 -38.348 1.00 83.56 280 ILE A O 1
ATOM 2298 N N . PHE A 1 281 ? 38.922 4.753 -36.376 1.00 79.00 281 PHE A N 1
ATOM 2299 C CA . PHE A 1 281 ? 38.372 5.901 -35.661 1.00 79.00 281 PHE A CA 1
ATOM 2300 C C . PHE A 1 281 ? 38.929 6.054 -34.242 1.00 79.00 281 PHE A C 1
ATOM 2302 O O . PHE A 1 281 ? 39.452 5.102 -33.655 1.00 79.00 281 PHE A O 1
ATOM 2309 N N . SER A 1 282 ? 38.779 7.254 -33.677 1.00 80.12 282 SER A N 1
ATOM 2310 C CA . SER A 1 282 ? 39.023 7.525 -32.257 1.00 80.12 282 SER A CA 1
ATOM 2311 C C . SER A 1 282 ? 38.084 8.571 -31.653 1.00 80.12 282 SER A C 1
ATOM 2313 O O . SER A 1 282 ? 37.583 9.473 -32.331 1.00 80.12 282 SER A O 1
ATOM 2315 N N . PHE A 1 283 ? 37.901 8.461 -30.337 1.00 71.88 283 PHE A N 1
ATOM 2316 C CA . PHE A 1 283 ? 37.142 9.376 -29.493 1.00 71.88 283 PHE A CA 1
ATOM 2317 C C . PHE A 1 283 ? 37.982 9.746 -28.266 1.00 71.88 283 PHE A C 1
ATOM 2319 O O . PHE A 1 283 ? 38.109 8.937 -27.349 1.00 71.88 283 PHE A O 1
ATOM 2326 N N . LYS A 1 284 ? 38.534 10.966 -28.205 1.00 68.00 284 LYS A N 1
ATOM 2327 C CA . LYS A 1 284 ? 39.386 11.402 -27.074 1.00 68.00 284 LYS A CA 1
ATOM 2328 C C . LYS A 1 284 ? 38.627 11.588 -25.749 1.00 68.00 284 LYS A C 1
ATOM 2330 O O . LYS A 1 284 ? 39.241 11.595 -24.685 1.00 68.00 284 LYS A O 1
ATOM 2335 N N . ASN A 1 285 ? 37.302 11.745 -25.793 1.00 58.88 285 ASN A N 1
ATOM 2336 C CA . ASN A 1 285 ? 36.455 11.909 -24.612 1.00 58.88 285 ASN A CA 1
ATOM 2337 C C . ASN A 1 285 ? 35.068 11.287 -24.843 1.00 58.88 285 ASN A C 1
ATOM 2339 O O . ASN A 1 285 ? 34.300 11.791 -25.662 1.00 58.88 285 ASN A O 1
ATOM 2343 N N . LYS A 1 286 ? 34.707 10.263 -24.056 1.00 49.25 286 LYS A N 1
ATOM 2344 C CA . LYS A 1 286 ? 33.408 9.558 -24.120 1.00 49.25 286 LYS A CA 1
ATOM 2345 C C . LYS A 1 286 ? 32.136 10.404 -23.883 1.00 49.25 286 LYS A C 1
ATOM 2347 O O . LYS A 1 286 ? 31.032 9.859 -23.904 1.00 49.25 286 LYS A O 1
ATOM 2352 N N . ASN A 1 287 ? 32.278 11.711 -23.644 1.00 41.06 287 ASN A N 1
ATOM 2353 C CA . ASN A 1 287 ? 31.183 12.670 -23.462 1.00 41.06 287 ASN A CA 1
ATOM 2354 C C . ASN A 1 287 ? 31.197 13.848 -24.477 1.00 41.06 287 ASN A C 1
ATOM 2356 O O . ASN A 1 287 ? 30.369 14.744 -24.337 1.00 41.06 287 ASN A O 1
ATOM 2360 N N . ASN A 1 288 ? 32.102 13.905 -25.472 1.00 47.41 288 ASN A N 1
ATOM 2361 C CA . ASN A 1 288 ? 32.121 14.994 -26.473 1.00 47.41 288 ASN A CA 1
ATOM 2362 C C . ASN A 1 288 ? 32.514 14.522 -27.888 1.00 47.41 288 ASN A C 1
ATOM 2364 O O . ASN A 1 288 ? 33.663 14.171 -28.140 1.00 47.41 288 ASN A O 1
ATOM 2368 N N . PHE A 1 289 ? 31.579 14.617 -28.840 1.00 46.53 289 PHE A N 1
ATOM 2369 C CA . PHE A 1 289 ? 31.719 14.120 -30.224 1.00 46.53 289 PHE A CA 1
ATOM 2370 C C . PHE A 1 289 ? 32.038 15.222 -31.245 1.00 46.53 289 PHE A C 1
ATOM 2372 O O . PHE A 1 289 ? 31.884 15.043 -32.458 1.00 46.53 289 PHE A O 1
ATOM 2379 N N . LYS A 1 290 ? 32.486 16.393 -30.776 1.00 51.62 290 LYS A N 1
ATOM 2380 C CA . LYS A 1 290 ? 33.076 17.419 -31.650 1.00 51.62 290 LYS A CA 1
ATOM 2381 C C . LYS A 1 290 ? 34.477 17.027 -32.133 1.00 51.62 290 LYS A C 1
ATOM 2383 O O . LYS A 1 290 ? 34.813 17.354 -33.265 1.00 51.62 290 LYS A O 1
ATOM 2388 N N . ASP A 1 291 ? 35.201 16.235 -31.340 1.00 62.53 291 ASP A N 1
ATOM 2389 C CA . ASP A 1 291 ? 36.637 15.964 -31.510 1.00 62.53 291 ASP A CA 1
ATOM 2390 C C . ASP A 1 291 ? 36.937 14.531 -32.011 1.00 62.53 291 ASP A C 1
ATOM 2392 O O . ASP A 1 291 ? 38.054 14.032 -31.867 1.00 62.53 291 ASP A O 1
ATOM 2396 N N . ALA A 1 292 ? 35.930 13.835 -32.553 1.00 63.16 292 ALA A N 1
ATOM 2397 C CA . ALA A 1 292 ? 36.062 12.468 -33.062 1.00 63.16 292 ALA A CA 1
ATOM 2398 C C . ALA A 1 292 ? 36.832 12.435 -34.396 1.00 63.16 292 ALA A C 1
ATOM 2400 O O . ALA A 1 292 ? 36.540 13.214 -35.307 1.00 63.16 292 ALA A O 1
ATOM 2401 N N . ILE A 1 293 ? 37.791 11.515 -34.533 1.00 76.06 293 ILE A N 1
ATOM 2402 C CA . ILE A 1 293 ? 38.644 11.408 -35.726 1.00 76.06 293 ILE A CA 1
ATOM 2403 C C . ILE A 1 293 ? 38.253 10.163 -36.521 1.00 76.06 293 ILE A C 1
ATOM 2405 O O . ILE A 1 293 ? 38.313 9.055 -35.998 1.00 76.06 293 ILE A O 1
ATOM 2409 N N . LEU A 1 294 ? 37.914 10.340 -37.801 1.00 79.00 294 LEU A N 1
ATOM 2410 C CA . LEU A 1 294 ? 37.701 9.261 -38.773 1.00 79.00 294 LEU A CA 1
ATOM 2411 C C . LEU A 1 294 ? 38.814 9.269 -39.824 1.00 79.00 294 LEU A C 1
ATOM 2413 O O . LEU A 1 294 ? 39.054 10.298 -40.465 1.00 79.00 294 LEU A O 1
ATOM 2417 N N . SER A 1 295 ? 39.447 8.118 -40.032 1.00 82.81 295 SER A N 1
ATOM 2418 C CA . SER A 1 295 ? 40.587 7.921 -40.926 1.00 82.81 295 SER A CA 1
ATOM 2419 C C . SER A 1 295 ? 40.301 6.773 -41.898 1.00 82.81 295 SER A C 1
ATOM 2421 O O . SER A 1 295 ? 40.065 5.645 -41.466 1.00 82.81 295 SER A O 1
ATOM 2423 N N . LYS A 1 296 ? 40.278 7.049 -43.209 1.00 83.75 296 LYS A N 1
ATOM 2424 C CA . LYS A 1 296 ? 39.983 6.047 -44.254 1.00 83.75 296 LYS A CA 1
ATOM 2425 C C . LYS A 1 296 ? 41.252 5.352 -44.759 1.00 83.75 296 LYS A C 1
ATOM 2427 O O . LYS A 1 296 ? 42.356 5.859 -44.564 1.00 83.75 296 LYS A O 1
ATOM 2432 N N . VAL A 1 297 ? 41.106 4.193 -45.404 1.00 85.00 297 VAL A N 1
ATOM 2433 C CA . VAL A 1 297 ? 42.227 3.476 -46.038 1.00 85.00 297 VAL A CA 1
ATOM 2434 C C . VAL A 1 297 ? 42.854 4.320 -47.153 1.00 85.00 297 VAL A C 1
ATOM 2436 O O . VAL A 1 297 ? 42.161 4.782 -48.056 1.00 85.00 297 VAL A O 1
ATOM 2439 N N . VAL A 1 298 ? 44.184 4.451 -47.139 1.00 85.69 298 VAL A N 1
ATOM 2440 C CA . VAL A 1 298 ? 44.977 4.996 -48.258 1.00 85.69 298 VAL A CA 1
ATOM 2441 C C . VAL A 1 298 ? 45.608 3.865 -49.070 1.00 85.69 298 VAL A C 1
ATOM 2443 O O . VAL A 1 298 ? 45.522 3.863 -50.297 1.00 85.69 298 VAL A O 1
ATOM 2446 N N . ASN A 1 299 ? 46.210 2.870 -48.410 1.00 86.81 299 ASN A N 1
ATOM 2447 C CA . ASN A 1 299 ? 46.785 1.705 -49.088 1.00 86.81 299 ASN A CA 1
ATOM 2448 C C . ASN A 1 299 ? 45.810 0.519 -49.065 1.00 86.81 299 ASN A C 1
ATOM 2450 O O . ASN A 1 299 ? 45.827 -0.290 -48.137 1.00 86.81 299 ASN A O 1
ATOM 2454 N N . SER A 1 300 ? 44.982 0.406 -50.111 1.00 86.19 300 SER A N 1
ATOM 2455 C CA . SER A 1 300 ? 43.956 -0.644 -50.198 1.00 86.19 300 SER A CA 1
ATOM 2456 C C . SER A 1 300 ? 44.511 -2.060 -50.077 1.00 86.19 300 SER A C 1
ATOM 2458 O O . SER A 1 300 ? 43.869 -2.905 -49.472 1.00 86.19 300 SER A O 1
ATOM 2460 N N . ASP A 1 301 ? 45.710 -2.321 -50.602 1.00 86.38 301 ASP A N 1
ATOM 2461 C CA . ASP A 1 301 ? 46.317 -3.659 -50.653 1.00 86.38 301 ASP A CA 1
ATOM 2462 C C . ASP A 1 301 ? 46.916 -4.102 -49.312 1.00 86.38 301 ASP A C 1
ATOM 2464 O O . ASP A 1 301 ? 47.452 -5.204 -49.193 1.00 86.38 301 ASP A O 1
ATOM 2468 N N . ARG A 1 302 ? 46.835 -3.235 -48.297 1.00 85.38 302 ARG A N 1
ATOM 2469 C CA . ARG A 1 302 ? 47.196 -3.523 -46.910 1.00 85.38 302 ARG A CA 1
ATOM 2470 C C . ARG A 1 302 ? 46.178 -2.915 -45.941 1.00 85.38 302 ARG A C 1
ATOM 2472 O O . ARG A 1 302 ? 46.560 -2.373 -44.911 1.00 85.38 302 ARG A O 1
ATOM 2479 N N . ALA A 1 303 ? 44.889 -2.971 -46.273 1.00 85.19 303 ALA A N 1
ATOM 2480 C CA . ALA A 1 303 ? 43.823 -2.429 -45.429 1.00 85.19 303 ALA A CA 1
ATOM 2481 C C . ALA A 1 303 ? 43.607 -3.255 -44.147 1.00 85.19 303 ALA A C 1
ATOM 2483 O O . ALA A 1 303 ? 43.435 -2.697 -43.060 1.00 85.19 303 ALA A O 1
ATOM 2484 N N . LEU A 1 304 ? 43.639 -4.584 -44.284 1.00 86.38 304 LEU A N 1
ATOM 2485 C CA . LEU A 1 304 ? 43.314 -5.561 -43.243 1.00 86.38 304 LEU A CA 1
ATOM 2486 C C . LEU A 1 304 ? 44.333 -6.700 -43.248 1.00 86.38 304 LEU A C 1
ATOM 2488 O O . LEU A 1 304 ? 44.754 -7.156 -44.315 1.00 86.38 304 LEU A O 1
ATOM 2492 N N . TRP A 1 305 ? 44.694 -7.173 -42.060 1.00 84.19 305 TRP A N 1
ATOM 2493 C CA . TRP A 1 305 ? 45.525 -8.361 -41.878 1.00 84.19 305 TRP A CA 1
ATOM 2494 C C . TRP A 1 305 ? 44.733 -9.434 -41.144 1.00 84.19 305 TRP A C 1
ATOM 2496 O O . TRP A 1 305 ? 44.049 -9.163 -40.160 1.00 84.19 305 TRP A O 1
ATOM 2506 N N . PHE A 1 306 ? 44.876 -10.660 -41.619 1.00 82.81 306 PHE A N 1
ATOM 2507 C CA . PHE A 1 306 ? 44.333 -11.852 -41.001 1.00 82.81 306 PHE A CA 1
ATOM 2508 C C . PHE A 1 306 ? 45.493 -12.739 -40.543 1.00 82.81 306 PHE A C 1
ATOM 2510 O O . PHE A 1 306 ? 46.515 -12.842 -41.223 1.00 82.81 306 PHE A O 1
ATOM 2517 N N . SER A 1 307 ? 45.358 -13.344 -39.362 1.00 81.62 307 SER A N 1
ATOM 2518 C CA . SER A 1 307 ? 46.271 -14.340 -38.794 1.00 81.62 307 SER A CA 1
ATOM 2519 C C . SER A 1 307 ? 45.588 -15.014 -37.610 1.00 81.62 307 SER A C 1
ATOM 2521 O O . SER A 1 307 ? 44.970 -14.339 -36.795 1.00 81.62 307 SER A O 1
ATOM 2523 N N . TYR A 1 308 ? 45.794 -16.322 -37.454 1.00 78.81 308 TYR A N 1
ATOM 2524 C CA . TYR A 1 308 ? 45.325 -17.114 -36.311 1.00 78.81 308 TYR A CA 1
ATOM 2525 C C . TYR A 1 308 ? 45.719 -16.530 -34.928 1.00 78.81 308 TYR A C 1
ATOM 2527 O O . TYR A 1 308 ? 45.115 -16.865 -33.910 1.00 78.81 308 TYR A O 1
ATOM 2535 N N . THR A 1 309 ? 46.804 -15.747 -34.850 1.00 72.62 309 THR A N 1
ATOM 2536 C CA . THR A 1 309 ? 47.368 -15.179 -33.602 1.00 72.62 309 THR A CA 1
ATOM 2537 C C . THR A 1 309 ? 46.886 -13.765 -33.266 1.00 72.62 309 THR A C 1
ATOM 2539 O O . THR A 1 309 ? 47.258 -13.226 -32.220 1.00 72.62 309 THR A O 1
ATOM 2542 N N . THR A 1 310 ? 46.106 -13.131 -34.141 1.00 71.62 310 THR A N 1
ATOM 2543 C CA . THR A 1 310 ? 45.714 -11.722 -34.007 1.00 71.62 310 THR A CA 1
ATOM 2544 C C . THR A 1 310 ? 44.226 -11.581 -33.740 1.00 71.62 310 THR A C 1
ATOM 2546 O O . THR A 1 310 ? 43.423 -12.378 -34.207 1.00 71.62 310 THR A O 1
ATOM 2549 N N . GLY A 1 311 ? 43.855 -10.537 -33.005 1.00 75.00 311 GLY A N 1
ATOM 2550 C CA . GLY A 1 311 ? 42.491 -10.021 -33.055 1.00 75.00 311 GLY A CA 1
ATOM 2551 C C . GLY A 1 311 ? 42.295 -9.121 -34.272 1.00 75.00 311 GLY A C 1
ATOM 2552 O O . GLY A 1 311 ? 43.066 -9.198 -35.234 1.00 75.00 311 GLY A O 1
ATOM 2553 N N . PRO A 1 312 ? 41.308 -8.218 -34.216 1.00 80.75 312 PRO A N 1
ATOM 2554 C CA . PRO A 1 312 ? 41.119 -7.195 -35.230 1.00 80.75 312 PRO A CA 1
ATOM 2555 C C . PRO A 1 312 ? 42.401 -6.409 -35.537 1.00 80.75 312 PRO A C 1
ATOM 2557 O O . PRO A 1 312 ? 43.095 -5.927 -34.634 1.00 80.75 312 PRO A O 1
ATOM 2560 N N . TYR A 1 313 ? 42.720 -6.297 -36.829 1.00 86.38 313 TYR A N 1
ATOM 2561 C CA . TYR A 1 313 ? 43.998 -5.768 -37.305 1.00 86.38 313 TYR A CA 1
ATOM 2562 C C . TYR A 1 313 ? 43.804 -4.922 -38.570 1.00 86.38 313 TYR A C 1
ATOM 2564 O O . TYR A 1 313 ? 43.554 -5.425 -39.668 1.00 86.38 313 TYR A O 1
ATOM 2572 N N . PHE A 1 314 ? 43.970 -3.612 -38.416 1.00 87.75 314 PHE A N 1
ATOM 2573 C CA . PHE A 1 314 ? 43.705 -2.604 -39.436 1.00 87.75 314 PHE A CA 1
ATOM 2574 C C . PHE A 1 314 ? 45.026 -1.972 -39.893 1.00 87.75 314 PHE A C 1
ATOM 2576 O O . PHE A 1 314 ? 45.561 -1.079 -39.244 1.00 87.75 314 PHE A O 1
ATOM 2583 N N . GLY A 1 315 ? 45.569 -2.445 -41.017 1.00 78.38 315 GLY A N 1
ATOM 2584 C CA . GLY A 1 315 ? 46.641 -1.789 -41.783 1.00 78.38 315 GLY A CA 1
ATOM 2585 C C . GLY A 1 315 ? 48.007 -1.565 -41.130 1.00 78.38 315 GLY A C 1
ATOM 2586 O O . GLY A 1 315 ? 48.794 -0.785 -41.653 1.00 78.38 315 GLY A O 1
ATOM 2587 N N . ASN A 1 316 ? 48.347 -2.251 -40.039 1.00 79.56 316 ASN A N 1
ATOM 2588 C CA . ASN A 1 316 ? 49.438 -1.870 -39.122 1.00 79.56 316 ASN A CA 1
ATOM 2589 C C . ASN A 1 316 ? 49.146 -0.599 -38.296 1.00 79.56 316 ASN A C 1
ATOM 2591 O O . ASN A 1 316 ? 49.958 -0.268 -37.430 1.00 79.56 316 ASN A O 1
ATOM 2595 N N . ASP A 1 317 ? 48.026 0.093 -38.534 1.00 86.06 317 ASP A N 1
ATOM 2596 C CA . ASP A 1 317 ? 47.609 1.279 -37.790 1.00 86.06 317 ASP A CA 1
ATOM 2597 C C . ASP A 1 317 ? 46.972 0.912 -36.453 1.00 86.06 317 ASP A C 1
ATOM 2599 O O . ASP A 1 317 ? 47.345 1.510 -35.454 1.00 86.06 317 ASP A O 1
ATOM 2603 N N . ILE A 1 318 ? 46.073 -0.079 -36.401 1.00 82.12 318 ILE A N 1
ATOM 2604 C CA . ILE A 1 318 ? 45.531 -0.638 -35.149 1.00 82.12 318 ILE A CA 1
ATOM 2605 C C . ILE A 1 318 ? 45.753 -2.146 -35.148 1.00 82.12 318 ILE A C 1
ATOM 2607 O O . ILE A 1 318 ? 45.200 -2.843 -35.997 1.00 82.12 318 ILE A O 1
ATOM 2611 N N . ASN A 1 319 ? 46.521 -2.653 -34.180 1.00 77.19 319 ASN A N 1
ATOM 2612 C CA . ASN A 1 319 ? 46.942 -4.055 -34.152 1.00 77.19 319 ASN A CA 1
ATOM 2613 C C . ASN A 1 319 ? 46.722 -4.667 -32.769 1.00 77.19 319 ASN A C 1
ATOM 2615 O O . ASN A 1 319 ? 47.358 -4.243 -31.801 1.00 77.19 319 ASN A O 1
ATOM 2619 N N . ILE A 1 320 ? 45.876 -5.692 -32.690 1.00 71.12 320 ILE A N 1
ATOM 2620 C CA . ILE A 1 320 ? 45.668 -6.488 -31.477 1.00 71.12 320 ILE A CA 1
ATOM 2621 C C . ILE A 1 320 ? 46.367 -7.838 -31.678 1.00 71.12 320 ILE A C 1
ATOM 2623 O O . ILE A 1 320 ? 46.001 -8.612 -32.565 1.00 71.12 320 ILE A O 1
ATOM 2627 N N . ILE A 1 321 ? 47.414 -8.106 -30.894 1.00 64.50 321 ILE A N 1
ATOM 2628 C CA . ILE A 1 321 ? 48.320 -9.248 -31.093 1.00 64.50 321 ILE A CA 1
ATOM 2629 C C . ILE A 1 321 ? 48.526 -9.960 -29.754 1.00 64.50 321 ILE A C 1
ATOM 2631 O O . ILE A 1 321 ? 48.832 -9.313 -28.756 1.00 64.50 321 ILE A O 1
ATOM 2635 N N . ALA A 1 322 ? 48.388 -11.285 -29.740 1.00 61.81 322 ALA A N 1
ATOM 2636 C CA . ALA A 1 322 ? 48.713 -12.120 -28.586 1.00 61.81 322 ALA A CA 1
ATOM 2637 C C . ALA A 1 322 ? 49.995 -12.936 -28.837 1.00 61.81 322 ALA A C 1
ATOM 2639 O O . ALA A 1 322 ? 50.418 -13.109 -29.982 1.00 61.81 322 ALA A O 1
ATOM 2640 N N . LEU A 1 323 ? 50.606 -13.473 -27.774 1.00 60.81 323 LEU A N 1
ATOM 2641 C CA . LEU A 1 323 ? 51.791 -14.338 -27.894 1.00 60.81 323 LEU A CA 1
ATOM 2642 C C . LEU A 1 323 ? 51.460 -15.676 -28.577 1.00 60.81 323 LEU A C 1
ATOM 2644 O O . LEU A 1 323 ? 52.298 -16.237 -29.278 1.00 60.81 323 LEU A O 1
ATOM 2648 N N . ASN A 1 324 ? 50.245 -16.189 -28.372 1.00 67.44 324 ASN A N 1
ATOM 2649 C CA . ASN A 1 324 ? 49.674 -17.339 -29.072 1.00 67.44 324 ASN A CA 1
ATOM 2650 C C . ASN A 1 324 ? 48.131 -17.321 -28.977 1.00 67.44 324 ASN A C 1
ATOM 2652 O O . ASN A 1 324 ? 47.547 -16.445 -28.343 1.00 67.44 324 ASN A O 1
ATOM 2656 N N . HIS A 1 325 ? 47.468 -18.309 -29.583 1.00 62.09 325 HIS A N 1
ATOM 2657 C CA . HIS A 1 325 ? 46.000 -18.407 -29.674 1.00 62.09 325 HIS A CA 1
ATOM 2658 C C . HIS A 1 325 ? 45.255 -18.489 -28.330 1.00 62.09 325 HIS A C 1
ATOM 2660 O O . HIS A 1 325 ? 44.052 -18.236 -28.298 1.00 62.09 325 HIS A O 1
ATOM 2666 N N . TYR A 1 326 ? 45.948 -18.870 -27.253 1.00 60.81 326 TYR A N 1
ATOM 2667 C CA . TYR A 1 326 ? 45.380 -19.161 -25.932 1.00 60.81 326 TYR A CA 1
ATOM 2668 C C . TYR A 1 326 ? 45.716 -18.098 -24.876 1.00 60.81 326 TYR A C 1
ATOM 2670 O O . TYR A 1 326 ? 45.173 -18.145 -23.778 1.00 60.81 326 TYR A O 1
ATOM 2678 N N . THR A 1 327 ? 46.608 -17.153 -25.182 1.00 64.31 327 THR A N 1
ATOM 2679 C CA . THR A 1 327 ? 46.895 -15.998 -24.317 1.00 64.31 327 THR A CA 1
ATOM 2680 C C . THR A 1 327 ? 45.936 -14.855 -24.617 1.00 64.31 327 THR A C 1
ATOM 2682 O O . THR A 1 327 ? 45.711 -14.556 -25.790 1.00 64.31 327 THR A O 1
ATOM 2685 N N . ASP A 1 328 ? 45.428 -14.190 -23.579 1.00 62.59 328 ASP A N 1
ATOM 2686 C CA . ASP A 1 328 ? 44.600 -12.992 -23.736 1.00 62.59 328 ASP A CA 1
ATOM 2687 C C . ASP A 1 328 ? 45.363 -11.830 -24.398 1.00 62.59 328 ASP A C 1
ATOM 2689 O O . ASP A 1 328 ? 46.594 -11.728 -24.329 1.00 62.59 328 ASP A O 1
ATOM 2693 N N . TYR A 1 329 ? 44.618 -10.911 -25.012 1.00 65.06 329 TYR A N 1
ATOM 2694 C CA . TYR A 1 329 ? 45.152 -9.664 -25.557 1.00 65.06 329 TYR A CA 1
ATOM 2695 C C . TYR A 1 329 ? 45.616 -8.702 -24.446 1.00 65.06 329 TYR A C 1
ATOM 2697 O O . TYR A 1 329 ? 44.839 -7.911 -23.916 1.00 65.06 329 TYR A O 1
ATOM 2705 N N . VAL A 1 330 ? 46.906 -8.735 -24.097 1.00 58.19 330 VAL A N 1
ATOM 2706 C CA . VAL A 1 330 ? 47.470 -7.851 -23.055 1.00 58.19 330 VAL A CA 1
ATOM 2707 C C . VAL A 1 330 ? 47.641 -6.406 -23.549 1.00 58.19 330 VAL A C 1
ATOM 2709 O O . VAL A 1 330 ? 47.402 -5.462 -22.791 1.00 58.19 330 VAL A O 1
ATOM 2712 N N . THR A 1 331 ? 48.040 -6.213 -24.811 1.00 62.91 331 THR A N 1
ATOM 2713 C CA . THR A 1 331 ? 48.282 -4.887 -25.401 1.00 62.91 331 THR A CA 1
ATOM 2714 C C . THR A 1 331 ? 47.694 -4.728 -26.803 1.00 62.91 331 THR A C 1
ATOM 2716 O O . THR A 1 331 ? 47.501 -5.682 -27.557 1.00 62.91 331 THR A O 1
ATOM 2719 N N . ILE A 1 332 ? 47.434 -3.470 -27.156 1.00 72.31 332 ILE A N 1
ATOM 2720 C CA . ILE A 1 332 ? 47.100 -3.006 -28.501 1.00 72.31 332 ILE A CA 1
ATOM 2721 C C . ILE A 1 332 ? 48.164 -2.019 -28.973 1.00 72.31 332 ILE A C 1
ATOM 2723 O O . ILE A 1 332 ? 48.614 -1.160 -28.212 1.00 72.31 332 ILE A O 1
ATOM 2727 N N . LYS A 1 333 ? 48.567 -2.128 -30.239 1.00 77.06 333 LYS A N 1
ATOM 2728 C CA . LYS A 1 333 ? 49.594 -1.280 -30.848 1.00 77.06 333 LYS A CA 1
ATOM 2729 C C . LYS A 1 333 ? 48.979 -0.300 -31.838 1.00 77.06 333 LYS A C 1
ATOM 2731 O O . LYS A 1 333 ? 48.226 -0.723 -32.715 1.00 77.06 333 LYS A O 1
ATOM 2736 N N . TYR A 1 334 ? 49.343 0.979 -31.720 1.00 82.00 334 TYR A N 1
ATOM 2737 C CA . TYR A 1 334 ? 48.952 2.037 -32.654 1.00 82.00 334 TYR A CA 1
ATOM 2738 C C . TYR A 1 334 ? 50.176 2.714 -33.291 1.00 82.00 334 TYR A C 1
ATOM 2740 O O . TYR A 1 334 ? 51.039 3.219 -32.567 1.00 82.00 334 TYR A O 1
ATOM 2748 N N . CYS A 1 335 ? 50.245 2.736 -34.631 1.00 83.50 335 CYS A N 1
ATOM 2749 C CA . CYS A 1 335 ? 51.305 3.401 -35.410 1.00 83.50 335 CYS A CA 1
ATOM 2750 C C . CYS A 1 335 ? 50.776 3.906 -36.770 1.00 83.50 335 CYS A C 1
ATOM 2752 O O . CYS A 1 335 ? 50.403 3.083 -37.602 1.00 83.50 335 CYS A O 1
ATOM 2754 N N . LYS A 1 336 ? 50.779 5.214 -37.064 1.00 84.69 336 LYS A N 1
ATOM 2755 C CA . LYS A 1 336 ? 50.147 5.758 -38.287 1.00 84.69 336 LYS A CA 1
ATOM 2756 C C . LYS A 1 336 ? 50.879 5.283 -39.551 1.00 84.69 336 LYS A C 1
ATOM 2758 O O . LYS A 1 336 ? 52.033 5.651 -39.773 1.00 84.69 336 LYS A O 1
ATOM 2763 N N . ARG A 1 337 ? 50.216 4.506 -40.417 1.00 85.31 337 ARG A N 1
ATOM 2764 C CA . ARG A 1 337 ? 50.832 3.890 -41.610 1.00 85.31 337 ARG A CA 1
ATOM 2765 C C . ARG A 1 337 ? 49.981 3.984 -42.875 1.00 85.31 337 ARG A C 1
ATOM 2767 O O . ARG A 1 337 ? 50.309 4.767 -43.765 1.00 85.31 337 ARG A O 1
ATOM 2774 N N . PHE A 1 338 ? 48.940 3.169 -42.992 1.00 87.88 338 PHE A N 1
ATOM 2775 C CA . PHE A 1 338 ? 48.181 2.924 -44.223 1.00 87.88 338 PHE A CA 1
ATOM 2776 C C . PHE A 1 338 ? 46.783 3.548 -44.226 1.00 87.88 338 PHE A C 1
ATOM 2778 O O . PHE A 1 338 ? 46.145 3.574 -45.281 1.00 87.88 338 PHE A O 1
ATOM 2785 N N . TYR A 1 339 ? 46.343 4.105 -43.097 1.00 88.50 339 TYR A N 1
ATOM 2786 C CA . TYR A 1 339 ? 45.153 4.949 -43.006 1.00 88.50 339 TYR A CA 1
ATOM 2787 C C . TYR A 1 339 ? 45.524 6.448 -43.081 1.00 88.50 339 TYR A C 1
ATOM 2789 O O . TYR A 1 339 ? 46.665 6.855 -42.839 1.00 88.50 339 TYR A O 1
ATOM 2797 N N . GLU A 1 340 ? 44.571 7.277 -43.504 1.00 85.62 340 GLU A N 1
ATOM 2798 C CA . GLU A 1 340 ? 44.740 8.674 -43.932 1.00 85.62 340 GLU A CA 1
ATOM 2799 C C . GLU A 1 340 ? 45.283 9.598 -42.828 1.00 85.62 340 GLU A C 1
ATOM 2801 O O . GLU A 1 340 ? 46.382 10.151 -42.944 1.00 85.62 340 GLU A O 1
ATOM 2806 N N . LYS A 1 341 ? 44.513 9.741 -41.749 1.00 83.81 341 LYS A N 1
ATOM 2807 C CA . LYS A 1 341 ? 44.707 10.680 -40.639 1.00 83.81 341 LYS A CA 1
ATOM 2808 C C . LYS A 1 341 ? 45.280 9.972 -39.418 1.00 83.81 341 LYS A C 1
ATOM 2810 O O . LYS A 1 341 ? 45.003 8.795 -39.174 1.00 83.81 341 LYS A O 1
ATOM 2815 N N . LYS A 1 342 ? 46.034 10.718 -38.611 1.00 85.75 342 LYS A N 1
ATOM 2816 C CA . LYS A 1 342 ? 46.482 10.267 -37.293 1.00 85.75 342 LYS A CA 1
ATOM 2817 C C . LYS A 1 342 ? 45.286 10.285 -36.335 1.00 85.75 342 LYS A C 1
ATOM 2819 O O . LYS A 1 342 ? 44.725 11.349 -36.098 1.00 85.75 342 LYS A O 1
ATOM 2824 N N . ILE A 1 343 ? 44.881 9.127 -35.811 1.00 82.25 343 ILE A N 1
ATOM 2825 C CA . ILE A 1 343 ? 43.761 9.027 -34.856 1.00 82.25 343 ILE A CA 1
ATOM 2826 C C . ILE A 1 343 ? 44.208 9.201 -33.397 1.00 82.25 343 ILE A C 1
ATOM 2828 O O . ILE A 1 343 ? 43.363 9.350 -32.519 1.00 82.25 343 ILE A O 1
ATOM 2832 N N . ARG A 1 344 ? 45.519 9.203 -33.123 1.00 83.81 344 ARG A N 1
ATOM 2833 C CA . ARG A 1 344 ? 46.073 9.328 -31.770 1.00 83.81 344 ARG A CA 1
ATOM 2834 C C . ARG A 1 344 ? 47.342 10.166 -31.730 1.00 83.81 344 ARG A C 1
ATOM 2836 O O . ARG A 1 344 ? 48.151 10.107 -32.651 1.00 83.81 344 ARG A O 1
ATOM 2843 N N . ASP A 1 345 ? 47.545 10.918 -30.653 1.00 79.25 345 ASP A N 1
ATOM 2844 C CA . ASP A 1 345 ? 48.677 11.849 -30.563 1.00 79.25 345 ASP A CA 1
ATOM 2845 C C . ASP A 1 345 ? 50.005 11.113 -30.321 1.00 79.25 345 ASP A C 1
ATOM 2847 O O . ASP A 1 345 ? 51.018 11.453 -30.939 1.00 79.25 345 ASP A O 1
ATOM 2851 N N . SER A 1 346 ? 49.988 10.056 -29.506 1.00 78.06 346 SER A N 1
ATOM 2852 C CA . SER A 1 346 ? 51.107 9.142 -29.253 1.00 78.06 346 SER A CA 1
ATOM 2853 C C . SER A 1 346 ? 51.010 7.860 -30.089 1.00 78.06 346 SER A C 1
ATOM 2855 O O . SER A 1 346 ? 49.921 7.377 -30.390 1.00 78.06 346 SER A O 1
ATOM 2857 N N . GLU A 1 347 ? 52.163 7.291 -30.444 1.00 79.31 347 GLU A N 1
ATOM 2858 C CA . GLU A 1 347 ? 52.288 5.972 -31.080 1.00 79.31 347 GLU A CA 1
ATOM 2859 C C . GLU A 1 347 ? 53.057 5.032 -30.150 1.00 79.31 347 GLU A C 1
ATOM 2861 O O . GLU A 1 347 ? 53.923 5.480 -29.397 1.00 79.31 347 GLU A O 1
ATOM 2866 N N . GLY A 1 348 ? 52.732 3.740 -30.179 1.00 73.81 348 GLY A N 1
ATOM 2867 C CA . GLY A 1 348 ? 53.283 2.762 -29.244 1.00 73.81 348 GLY A CA 1
ATOM 2868 C C . GLY A 1 348 ? 52.299 1.651 -28.893 1.00 73.81 348 GLY A C 1
ATOM 2869 O O . GLY A 1 348 ? 51.378 1.354 -29.656 1.00 73.81 348 GLY A O 1
ATOM 2870 N N . GLU A 1 349 ? 52.520 1.032 -27.737 1.00 76.00 349 GLU A N 1
ATOM 2871 C CA . GLU A 1 349 ? 51.699 -0.050 -27.192 1.00 76.00 349 GLU A CA 1
ATOM 2872 C C . GLU A 1 349 ? 50.966 0.415 -25.932 1.00 76.00 349 GLU A C 1
ATOM 2874 O O . GLU A 1 349 ? 51.524 1.112 -25.086 1.00 76.00 349 GLU A O 1
ATOM 2879 N N . PHE A 1 350 ? 49.698 0.031 -25.830 1.00 73.06 350 PHE A N 1
ATOM 2880 C CA . PHE A 1 350 ? 48.761 0.460 -24.797 1.00 73.06 350 PHE A CA 1
ATOM 2881 C C . PHE A 1 350 ? 48.060 -0.769 -24.216 1.00 73.06 350 PHE A C 1
ATOM 2883 O O . PHE A 1 350 ? 47.851 -1.751 -24.926 1.00 73.06 350 PHE A O 1
ATOM 2890 N N . THR A 1 351 ? 47.660 -0.728 -22.946 1.00 65.62 351 THR A N 1
ATOM 2891 C CA . THR A 1 351 ? 46.821 -1.786 -22.356 1.00 65.62 351 THR A CA 1
ATOM 2892 C C . THR A 1 351 ? 45.338 -1.511 -22.621 1.00 65.62 351 THR A C 1
ATOM 2894 O O . THR A 1 351 ? 44.923 -0.356 -22.763 1.00 65.62 351 THR A O 1
ATOM 2897 N N . ILE A 1 352 ? 44.536 -2.572 -22.721 1.00 60.81 352 ILE A N 1
ATOM 2898 C CA . ILE A 1 352 ? 43.108 -2.494 -23.065 1.00 60.81 352 ILE A CA 1
ATOM 2899 C C . ILE A 1 352 ? 42.200 -2.653 -21.838 1.00 60.81 352 ILE A C 1
ATOM 2901 O O . ILE A 1 352 ? 42.608 -3.188 -20.805 1.00 60.81 352 ILE A O 1
ATOM 2905 N N . GLU A 1 353 ? 40.964 -2.181 -21.968 1.00 53.00 353 GLU A N 1
ATOM 2906 C CA . GLU A 1 353 ? 39.834 -2.470 -21.082 1.00 53.00 353 GLU A CA 1
ATOM 2907 C C . GLU A 1 353 ? 38.601 -2.838 -21.927 1.00 53.00 353 GLU A C 1
ATOM 2909 O O . GLU A 1 353 ? 38.522 -2.484 -23.104 1.00 53.00 353 GLU A O 1
ATOM 2914 N N . ASP A 1 354 ? 37.647 -3.543 -21.316 1.00 50.94 354 ASP A N 1
ATOM 2915 C CA . ASP A 1 354 ? 36.410 -4.004 -21.962 1.00 50.94 354 ASP A CA 1
ATOM 2916 C C . ASP A 1 354 ? 35.504 -2.835 -22.419 1.00 50.94 354 ASP A C 1
ATOM 2918 O O . ASP A 1 354 ? 35.567 -1.722 -21.876 1.00 50.94 354 ASP A O 1
ATOM 2922 N N . TYR A 1 355 ? 34.652 -3.090 -23.416 1.00 48.56 355 TYR A N 1
ATOM 2923 C CA . TYR A 1 355 ? 33.744 -2.111 -24.017 1.00 48.56 355 TYR A CA 1
ATOM 2924 C C . TYR A 1 355 ? 32.425 -2.766 -24.452 1.00 48.56 355 TYR A C 1
ATOM 2926 O O . TYR A 1 355 ? 32.348 -3.399 -25.500 1.00 48.56 355 TYR A O 1
ATOM 2934 N N . GLU A 1 356 ? 31.363 -2.545 -23.671 1.00 53.72 356 GLU A N 1
ATOM 2935 C CA . GLU A 1 356 ? 29.993 -2.976 -24.005 1.00 53.72 356 GLU A CA 1
ATOM 2936 C C . GLU A 1 356 ? 28.910 -1.934 -23.659 1.00 53.72 356 GLU A C 1
ATOM 2938 O O . GLU A 1 356 ? 27.721 -2.251 -23.622 1.00 53.72 356 GLU A O 1
ATOM 2943 N N . ASP A 1 357 ? 29.291 -0.680 -23.394 1.00 65.81 357 ASP A N 1
ATOM 2944 C CA . ASP A 1 357 ? 28.323 0.359 -23.030 1.00 65.81 357 ASP A CA 1
ATOM 2945 C C . ASP A 1 357 ? 27.447 0.729 -24.245 1.00 65.81 357 ASP A C 1
ATOM 2947 O O . ASP A 1 357 ? 27.913 1.337 -25.213 1.00 65.81 357 ASP A O 1
ATOM 2951 N N . THR A 1 358 ? 26.156 0.384 -24.189 1.00 72.12 358 THR A N 1
ATOM 2952 C CA . THR A 1 358 ? 25.168 0.748 -25.220 1.00 72.12 358 THR A CA 1
ATOM 2953 C C . THR A 1 358 ? 25.021 2.274 -25.361 1.00 72.12 358 THR A C 1
ATOM 2955 O O . THR A 1 358 ? 24.712 2.753 -26.454 1.00 72.12 358 THR A O 1
ATOM 2958 N N . SER A 1 359 ? 25.362 3.063 -24.330 1.00 73.94 359 SER A N 1
ATOM 2959 C CA . SER A 1 359 ? 25.540 4.516 -24.460 1.00 73.94 359 SER A CA 1
ATOM 2960 C C . SER A 1 359 ? 26.607 4.860 -25.498 1.00 73.94 359 SER A C 1
ATOM 2962 O O . SER A 1 359 ? 26.387 5.714 -26.356 1.00 73.94 359 SER A O 1
ATOM 2964 N N . ASP A 1 360 ? 27.758 4.187 -25.446 1.00 70.12 360 ASP A N 1
ATOM 2965 C CA . ASP A 1 360 ? 28.888 4.451 -26.334 1.00 70.12 360 ASP A CA 1
ATOM 2966 C C . ASP A 1 360 ? 28.636 3.925 -27.759 1.00 70.12 360 ASP A C 1
ATOM 2968 O O . ASP A 1 360 ? 29.031 4.599 -28.710 1.00 70.12 360 ASP A O 1
ATOM 2972 N N . LEU A 1 361 ? 27.853 2.852 -27.942 1.00 72.81 361 LEU A N 1
ATOM 2973 C CA . LEU A 1 361 ? 27.339 2.459 -29.267 1.00 72.81 361 LEU A CA 1
ATOM 2974 C C . LEU A 1 361 ? 26.374 3.501 -29.866 1.00 72.81 361 LEU A C 1
ATOM 2976 O O . LEU A 1 361 ? 26.501 3.848 -31.042 1.00 72.81 361 LEU A O 1
ATOM 2980 N N . LEU A 1 362 ? 25.452 4.055 -29.070 1.00 76.25 362 LEU A N 1
ATOM 2981 C CA . LEU A 1 362 ? 24.564 5.147 -29.497 1.00 76.25 362 LEU A CA 1
ATOM 2982 C C . LEU A 1 362 ? 25.353 6.398 -29.917 1.00 76.25 362 LEU A C 1
ATOM 2984 O O . LEU A 1 362 ? 25.065 7.013 -30.945 1.00 76.25 362 LEU A O 1
ATOM 2988 N N . LYS A 1 363 ? 26.396 6.754 -29.162 1.00 73.12 363 LYS A N 1
ATOM 2989 C CA . LYS A 1 363 ? 27.297 7.872 -29.489 1.00 73.12 363 LYS A CA 1
ATOM 2990 C C . LYS A 1 363 ? 28.086 7.629 -30.784 1.00 73.12 363 LYS A C 1
ATOM 2992 O O . LYS A 1 363 ? 28.324 8.573 -31.543 1.00 73.12 363 LYS A O 1
ATOM 2997 N N . VAL A 1 364 ? 28.459 6.379 -31.071 1.00 67.06 364 VAL A N 1
ATOM 2998 C CA . VAL A 1 364 ? 29.081 5.996 -32.350 1.00 67.06 364 VAL A CA 1
ATOM 2999 C C . VAL A 1 364 ? 28.077 6.119 -33.495 1.00 67.06 364 VAL A C 1
ATOM 3001 O O . VAL A 1 364 ? 28.436 6.699 -34.515 1.00 67.06 364 VAL A O 1
ATOM 3004 N N . LEU A 1 365 ? 26.824 5.680 -33.325 1.00 74.12 365 LEU A N 1
ATOM 3005 C CA . LEU A 1 365 ? 25.759 5.859 -34.323 1.00 74.12 365 LEU A CA 1
ATOM 3006 C C . LEU A 1 365 ? 25.545 7.345 -34.666 1.00 74.12 365 LEU A C 1
ATOM 3008 O O . LEU A 1 365 ? 25.597 7.717 -35.837 1.00 74.12 365 LEU A O 1
ATOM 3012 N N . ALA A 1 366 ? 25.404 8.207 -33.655 1.00 72.25 366 ALA A N 1
ATOM 3013 C CA . ALA A 1 366 ? 25.287 9.657 -33.846 1.00 72.25 366 ALA A CA 1
ATOM 3014 C C . ALA A 1 366 ? 26.518 10.275 -34.544 1.00 72.25 366 ALA A C 1
ATOM 3016 O O . ALA A 1 366 ? 26.409 11.255 -35.281 1.00 72.25 366 ALA A O 1
ATOM 3017 N N . THR A 1 367 ? 27.705 9.697 -34.337 1.00 64.81 367 THR A N 1
ATOM 3018 C CA . THR A 1 367 ? 28.932 10.129 -35.022 1.00 64.81 367 THR A CA 1
ATOM 3019 C C . THR A 1 367 ? 28.988 9.622 -36.467 1.00 64.81 367 THR A C 1
ATOM 3021 O O . THR A 1 367 ? 29.420 10.363 -37.346 1.00 64.81 367 THR A O 1
ATOM 3024 N N . ALA A 1 368 ? 28.535 8.396 -36.736 1.00 63.56 368 ALA A N 1
ATOM 3025 C CA . ALA A 1 368 ? 28.478 7.809 -38.073 1.00 63.56 368 ALA A CA 1
ATOM 3026 C C . ALA A 1 368 ? 27.519 8.582 -38.992 1.00 63.56 368 ALA A C 1
ATOM 3028 O O . ALA A 1 368 ? 27.876 8.884 -40.130 1.00 63.56 368 ALA A O 1
ATOM 3029 N N . ASP A 1 369 ? 26.358 8.977 -38.465 1.00 74.00 369 ASP A N 1
ATOM 3030 C CA . ASP A 1 369 ? 25.373 9.836 -39.129 1.00 74.00 369 ASP A CA 1
ATOM 3031 C C . ASP A 1 369 ? 25.949 11.218 -39.475 1.00 74.00 369 ASP A C 1
ATOM 3033 O O . ASP A 1 369 ? 25.995 11.612 -40.641 1.00 74.00 369 ASP A O 1
ATOM 3037 N N . LYS A 1 370 ? 26.524 11.907 -38.480 1.00 73.00 370 LYS A N 1
ATOM 3038 C CA . LYS A 1 370 ? 27.225 13.191 -38.656 1.00 73.00 370 LYS A CA 1
ATOM 3039 C C . LYS A 1 370 ? 28.374 13.130 -39.682 1.00 73.00 370 LYS A C 1
ATOM 3041 O O . LYS A 1 370 ? 28.761 14.162 -40.228 1.00 73.00 370 LYS A O 1
ATOM 3046 N N . LEU A 1 371 ? 28.940 11.947 -39.925 1.00 61.34 371 LEU A N 1
ATOM 3047 C CA . LEU A 1 371 ? 30.002 11.691 -40.908 1.00 61.34 371 LEU A CA 1
ATOM 3048 C C . LEU A 1 371 ? 29.487 11.065 -42.220 1.00 61.34 371 LEU A C 1
ATOM 3050 O O . LEU A 1 371 ? 30.299 10.702 -43.074 1.00 61.34 371 LEU A O 1
ATOM 3054 N N . SER A 1 372 ? 28.165 10.945 -42.383 1.00 69.81 372 SER A N 1
ATOM 3055 C CA . SER A 1 372 ? 27.479 10.397 -43.562 1.00 69.81 372 SER A CA 1
ATOM 3056 C C . SER A 1 372 ? 27.922 8.974 -43.940 1.00 69.81 372 SER A C 1
ATOM 3058 O O . SER A 1 372 ? 28.016 8.619 -45.115 1.00 69.81 372 SER A O 1
ATOM 3060 N N . LEU A 1 373 ? 28.201 8.139 -42.935 1.00 56.94 373 LEU A N 1
ATOM 3061 C CA . LEU A 1 373 ? 28.595 6.734 -43.090 1.00 56.94 373 LEU A CA 1
ATOM 3062 C C . LEU A 1 373 ? 27.358 5.822 -43.128 1.00 56.94 373 LEU A C 1
ATOM 3064 O O . LEU A 1 373 ? 27.158 5.023 -42.216 1.00 56.94 373 LEU A O 1
ATOM 3068 N N . GLN A 1 374 ? 26.518 5.958 -44.162 1.00 66.38 374 GLN A N 1
ATOM 3069 C CA . GLN A 1 374 ? 25.173 5.359 -44.181 1.00 66.38 374 GLN A CA 1
ATOM 3070 C C . GLN A 1 374 ? 25.158 3.842 -43.911 1.00 66.38 374 GLN A C 1
ATOM 3072 O O . GLN A 1 374 ? 24.353 3.383 -43.113 1.00 66.38 374 GLN A O 1
ATOM 3077 N N . GLU A 1 375 ? 26.092 3.070 -44.475 1.00 53.53 375 GLU A N 1
ATOM 3078 C CA . GLU A 1 375 ? 26.184 1.620 -44.225 1.00 53.53 375 GLU A CA 1
ATOM 3079 C C . GLU A 1 375 ? 26.412 1.288 -42.739 1.00 53.53 375 GLU A C 1
ATOM 3081 O O . GLU A 1 375 ? 25.790 0.372 -42.202 1.00 53.53 375 GLU A O 1
ATOM 3086 N N . LEU A 1 376 ? 27.251 2.069 -42.042 1.00 56.66 376 LEU A N 1
ATOM 3087 C CA . LEU A 1 376 ? 27.459 1.927 -40.599 1.00 56.66 376 LEU A CA 1
ATOM 3088 C C . LEU A 1 376 ? 26.230 2.406 -39.809 1.00 56.66 376 LEU A C 1
ATOM 3090 O O . LEU A 1 376 ? 25.908 1.826 -38.776 1.00 56.66 376 LEU A O 1
ATOM 3094 N N . VAL A 1 377 ? 25.543 3.450 -40.277 1.00 66.88 377 VAL A N 1
ATOM 3095 C CA . VAL A 1 377 ? 24.315 3.985 -39.663 1.00 66.88 377 VAL A CA 1
ATOM 3096 C C . VAL A 1 377 ? 23.165 2.981 -39.734 1.00 66.88 377 VAL A C 1
ATOM 3098 O O . VAL A 1 377 ? 22.466 2.774 -38.741 1.00 66.88 377 VAL A O 1
ATOM 3101 N N . ASP A 1 378 ? 22.983 2.325 -40.875 1.00 67.19 378 ASP A N 1
ATOM 3102 C CA . ASP A 1 378 ? 21.950 1.310 -41.074 1.00 67.19 378 ASP A CA 1
ATOM 3103 C C . ASP A 1 378 ? 22.288 0.028 -40.301 1.00 67.19 378 ASP A C 1
ATOM 3105 O O . ASP A 1 378 ? 21.423 -0.510 -39.604 1.00 67.19 378 ASP A O 1
ATOM 3109 N N . TYR A 1 379 ? 23.557 -0.406 -40.330 1.00 62.09 379 TYR A N 1
ATOM 3110 C CA . TYR A 1 379 ? 24.042 -1.531 -39.527 1.00 62.09 379 TYR A CA 1
ATOM 3111 C C . TYR A 1 379 ? 23.867 -1.287 -38.022 1.00 62.09 379 TYR A C 1
ATOM 3113 O O . TYR A 1 379 ? 23.326 -2.142 -37.327 1.00 62.09 379 TYR A O 1
ATOM 3121 N N . LEU A 1 380 ? 24.285 -0.128 -37.499 1.00 66.56 380 LEU A N 1
ATOM 3122 C CA . LEU A 1 380 ? 24.183 0.169 -36.067 1.00 66.56 380 LEU A CA 1
ATOM 3123 C C . LEU A 1 380 ? 22.732 0.362 -35.614 1.00 66.56 380 LEU A C 1
ATOM 3125 O O . LEU A 1 380 ? 22.408 -0.068 -34.511 1.00 66.56 380 LEU A O 1
ATOM 3129 N N . GLN A 1 381 ? 21.850 0.944 -36.436 1.00 77.00 381 GLN A N 1
ATOM 3130 C CA . GLN A 1 381 ? 20.415 0.986 -36.124 1.00 77.00 381 GLN A CA 1
ATOM 3131 C C . GLN A 1 381 ? 19.807 -0.420 -36.066 1.00 77.00 381 GLN A C 1
ATOM 3133 O O . GLN A 1 381 ? 19.117 -0.730 -35.098 1.00 77.00 381 GLN A O 1
ATOM 3138 N N . GLY A 1 382 ? 20.081 -1.271 -37.064 1.00 70.31 382 GLY A N 1
ATOM 3139 C CA . GLY A 1 382 ? 19.644 -2.671 -37.063 1.00 70.31 382 GLY A CA 1
ATOM 3140 C C . GLY A 1 382 ? 20.172 -3.420 -35.841 1.00 70.31 382 GLY A C 1
ATOM 3141 O O . GLY A 1 382 ? 19.394 -3.898 -35.025 1.00 70.31 382 GLY A O 1
ATOM 3142 N N . TYR A 1 383 ? 21.489 -3.413 -35.628 1.00 67.31 383 TYR A N 1
ATOM 3143 C CA . TYR A 1 383 ? 22.131 -4.072 -34.491 1.00 67.31 383 TYR A CA 1
ATOM 3144 C C . TYR A 1 383 ? 21.583 -3.601 -33.133 1.00 67.31 383 TYR A C 1
ATOM 3146 O O . TYR A 1 383 ? 21.268 -4.435 -32.284 1.00 67.31 383 TYR A O 1
ATOM 3154 N N . LEU A 1 384 ? 21.417 -2.288 -32.923 1.00 70.56 384 LEU A N 1
ATOM 3155 C CA . LEU A 1 384 ? 20.902 -1.753 -31.659 1.00 70.56 384 LEU A CA 1
ATOM 3156 C C . LEU A 1 384 ? 19.448 -2.166 -31.389 1.00 70.56 384 LEU A C 1
ATOM 3158 O O . LEU A 1 384 ? 19.120 -2.506 -30.254 1.00 70.56 384 LEU A O 1
ATOM 3162 N N . ILE A 1 385 ? 18.592 -2.169 -32.414 1.00 77.56 385 ILE A N 1
ATOM 3163 C CA . ILE A 1 385 ? 17.168 -2.512 -32.281 1.00 77.56 385 ILE A CA 1
ATOM 3164 C C . ILE A 1 385 ? 16.960 -4.035 -32.203 1.00 77.56 385 ILE A C 1
ATOM 3166 O O . ILE A 1 385 ? 16.144 -4.502 -31.416 1.00 77.56 385 ILE A O 1
ATOM 3170 N N . GLU A 1 386 ? 17.709 -4.817 -32.980 1.00 75.75 386 GLU A N 1
ATOM 3171 C CA . GLU A 1 386 ? 17.526 -6.270 -33.119 1.00 75.75 386 GLU A CA 1
ATOM 3172 C C . GLU A 1 386 ? 18.286 -7.078 -32.050 1.00 75.75 386 GLU A C 1
ATOM 3174 O O . GLU A 1 386 ? 17.815 -8.134 -31.637 1.00 75.75 386 GLU A O 1
ATOM 3179 N N . ASN A 1 387 ? 19.450 -6.599 -31.585 1.00 63.47 387 ASN A N 1
ATOM 3180 C CA . ASN A 1 387 ? 20.360 -7.356 -30.704 1.00 63.47 387 ASN A CA 1
ATOM 3181 C C . ASN A 1 387 ? 20.599 -6.691 -29.335 1.00 63.47 387 ASN A C 1
ATOM 3183 O O . ASN A 1 387 ? 21.196 -7.307 -28.449 1.00 63.47 387 ASN A O 1
ATOM 3187 N N . LYS A 1 388 ? 20.184 -5.431 -29.150 1.00 68.62 388 LYS A N 1
ATOM 3188 C CA . LYS A 1 388 ? 20.416 -4.647 -27.923 1.00 68.62 388 LYS A CA 1
ATOM 3189 C C . LYS A 1 388 ? 19.168 -3.904 -27.423 1.00 68.62 388 LYS A C 1
ATOM 3191 O O . LYS A 1 388 ? 19.306 -3.029 -26.572 1.00 68.62 388 LYS A O 1
ATOM 3196 N N . SER A 1 389 ? 17.969 -4.276 -27.878 1.00 79.56 389 SER A N 1
ATOM 3197 C CA . SER A 1 389 ? 16.686 -3.642 -27.522 1.00 79.56 389 SER A CA 1
ATOM 3198 C C . SER A 1 389 ? 16.524 -3.373 -26.022 1.00 79.56 389 SER A C 1
ATOM 3200 O O . SER A 1 389 ? 16.355 -2.223 -25.635 1.00 79.56 389 SER A O 1
ATOM 3202 N N . GLU A 1 390 ? 16.677 -4.379 -25.158 1.00 79.25 390 GLU A N 1
ATOM 3203 C CA . GLU A 1 390 ? 16.536 -4.223 -23.696 1.00 79.25 390 GLU A CA 1
ATOM 3204 C C . GLU A 1 390 ? 17.548 -3.242 -23.072 1.00 79.25 390 GLU A C 1
ATOM 3206 O O . GLU A 1 390 ? 17.266 -2.598 -22.062 1.00 79.25 390 GLU A O 1
ATOM 3211 N N . GLN A 1 391 ? 18.733 -3.094 -23.674 1.00 78.38 391 GLN A N 1
ATOM 3212 C CA . GLN A 1 391 ? 19.728 -2.103 -23.249 1.00 78.38 391 GLN A CA 1
ATOM 3213 C C . GLN A 1 391 ? 19.407 -0.720 -23.840 1.00 78.38 391 GLN A C 1
ATOM 3215 O O . GLN A 1 391 ? 19.572 0.297 -23.171 1.00 78.38 391 GLN A O 1
ATOM 3220 N N . LEU A 1 392 ? 18.890 -0.668 -25.068 1.00 78.25 392 LEU A N 1
ATOM 3221 C CA . LEU A 1 392 ? 18.437 0.550 -25.737 1.00 78.25 392 LEU A CA 1
ATOM 3222 C C . LEU A 1 392 ? 17.234 1.191 -25.017 1.00 78.25 392 LEU A C 1
ATOM 3224 O O . LEU A 1 392 ? 17.160 2.414 -24.923 1.00 78.25 392 LEU A O 1
ATOM 3228 N N . GLU A 1 393 ? 16.348 0.379 -24.437 1.00 83.62 393 GLU A N 1
ATOM 3229 C CA . GLU A 1 393 ? 15.251 0.808 -23.557 1.00 83.62 393 GLU A CA 1
ATOM 3230 C C . GLU A 1 393 ? 15.772 1.533 -22.301 1.00 83.62 393 GLU A C 1
ATOM 3232 O O . GLU A 1 393 ? 15.250 2.584 -21.927 1.00 83.62 393 GLU A O 1
ATOM 3237 N N . GLN A 1 394 ? 16.858 1.045 -21.687 1.00 81.38 394 GLN A N 1
ATOM 3238 C CA . GLN A 1 394 ? 17.492 1.709 -20.537 1.00 81.38 394 GLN A CA 1
ATOM 3239 C C . GLN A 1 394 ? 18.124 3.061 -20.908 1.00 81.38 394 GLN A C 1
ATOM 3241 O O . GLN A 1 394 ? 18.145 3.974 -20.081 1.00 81.38 394 GLN A O 1
ATOM 3246 N N . TYR A 1 395 ? 18.587 3.211 -22.154 1.00 82.19 395 TYR A N 1
ATOM 3247 C CA . TYR A 1 395 ? 19.154 4.446 -22.712 1.00 82.19 395 TYR A CA 1
ATOM 3248 C C . TYR A 1 395 ? 18.158 5.249 -23.573 1.00 82.19 395 TYR A C 1
ATOM 3250 O O . TYR A 1 395 ? 18.578 6.054 -24.408 1.00 82.19 395 TYR A O 1
ATOM 3258 N N . PHE A 1 396 ? 16.846 5.072 -23.361 1.00 84.50 396 PHE A N 1
ATOM 3259 C CA . PHE A 1 396 ? 15.792 5.689 -24.174 1.00 84.50 396 PHE A CA 1
ATOM 3260 C C . PHE A 1 396 ? 15.961 7.203 -24.382 1.00 84.50 396 PHE A C 1
ATOM 3262 O O . PHE A 1 396 ? 15.816 7.681 -25.502 1.00 84.50 396 PHE A O 1
ATOM 3269 N N . GLU A 1 397 ? 16.280 7.963 -23.331 1.00 78.81 397 GLU A N 1
ATOM 3270 C CA . GLU A 1 397 ? 16.445 9.423 -23.416 1.00 78.81 397 GLU A CA 1
ATOM 3271 C C . GLU A 1 397 ? 17.587 9.820 -24.363 1.00 78.81 397 GLU A C 1
ATOM 3273 O O . GLU A 1 397 ? 17.395 10.661 -25.240 1.00 78.81 397 GLU A O 1
ATOM 3278 N N . LEU A 1 398 ? 18.739 9.152 -24.266 1.00 80.56 398 LEU A N 1
ATOM 3279 C CA . LEU A 1 398 ? 19.872 9.362 -25.166 1.00 80.56 398 LEU A CA 1
ATOM 3280 C C . LEU A 1 398 ? 19.511 8.978 -26.611 1.00 80.56 398 LEU A C 1
ATOM 3282 O O . LEU A 1 398 ? 19.857 9.701 -27.545 1.00 80.56 398 LEU A O 1
ATOM 3286 N N . ALA A 1 399 ? 18.773 7.880 -26.804 1.00 84.38 399 ALA A N 1
ATOM 3287 C CA . ALA A 1 399 ? 18.285 7.462 -28.117 1.00 84.38 399 ALA A CA 1
ATOM 3288 C C . ALA A 1 399 ? 17.276 8.462 -28.716 1.00 84.38 399 ALA A C 1
ATOM 3290 O O . ALA A 1 399 ? 17.374 8.798 -29.898 1.00 84.38 399 ALA A O 1
ATOM 3291 N N . GLN A 1 400 ? 16.357 9.001 -27.907 1.00 81.56 400 GLN A N 1
ATOM 3292 C CA . GLN A 1 400 ? 15.392 10.025 -28.313 1.00 81.56 400 GLN A CA 1
ATOM 3293 C C . GLN A 1 400 ? 16.083 11.364 -28.607 1.00 81.56 400 GLN A C 1
ATOM 3295 O O . GLN A 1 400 ? 15.745 12.020 -29.593 1.00 81.56 400 GLN A O 1
ATOM 3300 N N . GLN A 1 401 ? 17.079 11.759 -27.808 1.00 79.94 401 GLN A N 1
ATOM 3301 C CA . GLN A 1 401 ? 17.876 12.963 -28.041 1.00 79.94 401 GLN A CA 1
ATOM 3302 C C . GLN A 1 401 ? 18.651 12.854 -29.358 1.00 79.94 401 GLN A C 1
ATOM 3304 O O . GLN A 1 401 ? 18.592 13.771 -30.173 1.00 79.94 401 GLN A O 1
ATOM 3309 N N . ILE A 1 402 ? 19.336 11.733 -29.596 1.00 81.12 402 ILE A N 1
ATOM 3310 C CA . ILE A 1 402 ? 20.066 11.473 -30.845 1.00 81.12 402 ILE A CA 1
ATOM 3311 C C . ILE A 1 402 ? 19.104 11.478 -32.043 1.00 81.12 402 ILE A C 1
ATOM 3313 O O . ILE A 1 402 ? 19.352 12.187 -33.017 1.00 81.12 402 ILE A O 1
ATOM 3317 N N . SER A 1 403 ? 17.966 10.786 -31.929 1.00 83.31 403 SER A N 1
ATOM 3318 C CA . SER A 1 403 ? 16.895 10.774 -32.938 1.00 83.31 403 SER A CA 1
ATOM 3319 C C . SER A 1 403 ? 16.365 12.175 -33.257 1.00 83.31 403 SER A C 1
ATOM 3321 O O . SER A 1 403 ? 16.156 12.507 -34.414 1.00 83.31 403 SER A O 1
ATOM 3323 N N . SER A 1 404 ? 16.188 13.031 -32.246 1.00 77.25 404 SER A N 1
ATOM 3324 C CA . SER A 1 404 ? 15.650 14.391 -32.423 1.00 77.25 404 SER A CA 1
ATOM 3325 C C . SER A 1 404 ? 16.649 15.379 -33.041 1.00 77.25 404 SER A C 1
ATOM 3327 O O . SER A 1 404 ? 16.270 16.499 -33.372 1.00 77.25 404 SER A O 1
ATOM 3329 N N . ASN A 1 405 ? 17.924 14.994 -33.170 1.00 75.31 405 ASN A N 1
ATOM 3330 C CA . ASN A 1 405 ? 18.991 15.815 -33.750 1.00 75.31 405 ASN A CA 1
ATOM 3331 C C . ASN A 1 405 ? 19.448 15.323 -35.141 1.00 75.31 405 ASN A C 1
ATOM 3333 O O . ASN A 1 405 ? 20.398 15.885 -35.688 1.00 75.31 405 ASN A O 1
ATOM 3337 N N . SER A 1 406 ? 18.798 14.304 -35.719 1.00 74.06 406 SER A N 1
ATOM 3338 C CA . SER A 1 406 ? 19.148 13.744 -37.030 1.00 74.06 406 SER A CA 1
ATOM 3339 C C . SER A 1 406 ? 17.921 13.422 -37.879 1.00 74.06 406 SER A C 1
ATOM 3341 O O . SER A 1 406 ? 16.917 12.930 -37.377 1.00 74.06 406 SER A O 1
ATOM 3343 N N . ASN A 1 407 ? 18.042 13.633 -39.191 1.00 71.75 407 ASN A N 1
ATOM 3344 C CA . ASN A 1 407 ? 17.013 13.280 -40.171 1.00 71.75 407 ASN A CA 1
ATOM 3345 C C . ASN A 1 407 ? 17.291 11.947 -40.896 1.00 71.75 407 ASN A C 1
ATOM 3347 O O . ASN A 1 407 ? 16.414 11.467 -41.608 1.00 71.75 407 ASN A O 1
ATOM 3351 N N . ASN A 1 408 ? 18.487 11.353 -40.750 1.00 72.44 408 ASN A N 1
ATOM 3352 C CA . ASN A 1 408 ? 18.872 10.126 -41.475 1.00 72.44 408 ASN A CA 1
ATOM 3353 C C . ASN A 1 408 ? 18.727 8.860 -40.610 1.00 72.44 408 ASN A C 1
ATOM 3355 O O . ASN A 1 408 ? 18.696 7.740 -41.124 1.00 72.44 408 ASN A O 1
ATOM 3359 N N . LEU A 1 409 ? 18.611 9.027 -39.290 1.00 78.19 409 LEU A N 1
ATOM 3360 C CA . LEU A 1 409 ? 18.258 7.960 -38.358 1.00 78.19 409 LEU A CA 1
ATOM 3361 C C . LEU A 1 409 ? 16.757 7.673 -38.469 1.00 78.19 409 LEU A C 1
ATOM 3363 O O . LEU A 1 409 ? 15.974 8.212 -37.701 1.00 78.19 409 LEU A O 1
ATOM 3367 N N . LEU A 1 410 ? 16.335 6.866 -39.444 1.00 78.50 410 LEU A N 1
ATOM 3368 C CA . LEU A 1 410 ? 14.907 6.603 -39.677 1.00 78.50 410 LEU A CA 1
ATOM 3369 C C . LEU A 1 410 ? 14.314 5.531 -38.746 1.00 78.50 410 LEU A C 1
ATOM 3371 O O . LEU A 1 410 ? 13.137 5.614 -38.405 1.00 78.50 410 LEU A O 1
ATOM 3375 N N . ARG A 1 411 ? 15.106 4.545 -38.297 1.00 81.62 411 ARG A N 1
ATOM 3376 C CA . ARG A 1 411 ? 14.610 3.423 -37.471 1.00 81.62 411 ARG A CA 1
ATOM 3377 C C . ARG A 1 411 ? 14.576 3.748 -35.975 1.00 81.62 411 ARG A C 1
ATOM 3379 O O . ARG A 1 411 ? 13.704 3.268 -35.255 1.00 81.62 411 ARG A O 1
ATOM 3386 N N . LEU A 1 412 ? 15.521 4.557 -35.490 1.00 84.25 412 LEU A N 1
ATOM 3387 C CA . LEU A 1 412 ? 15.634 4.893 -34.063 1.00 84.25 412 LEU A CA 1
ATOM 3388 C C . LEU A 1 412 ? 14.456 5.744 -33.513 1.00 84.25 412 LEU A C 1
ATOM 3390 O O . LEU A 1 412 ? 13.955 5.408 -32.438 1.00 84.25 412 LEU A O 1
ATOM 3394 N N . PRO A 1 413 ? 13.927 6.766 -34.226 1.00 82.31 413 PRO A N 1
ATOM 3395 C CA . PRO A 1 413 ? 12.741 7.511 -33.798 1.00 82.31 413 PRO A CA 1
ATOM 3396 C C . PRO A 1 413 ? 11.471 6.655 -33.822 1.00 82.31 413 PRO A C 1
ATOM 3398 O O . PRO A 1 413 ? 10.605 6.816 -32.961 1.00 82.31 413 PRO A O 1
ATOM 3401 N N . GLU A 1 414 ? 11.354 5.739 -34.790 1.00 86.44 414 GLU A N 1
ATOM 3402 C CA . GLU A 1 414 ? 10.250 4.779 -34.871 1.00 86.44 414 GLU A CA 1
ATOM 3403 C C . GLU A 1 414 ? 10.283 3.816 -33.676 1.00 86.44 414 GLU A C 1
ATOM 3405 O O . GLU A 1 414 ? 9.263 3.642 -33.009 1.00 86.44 414 GLU A O 1
ATOM 3410 N N . PHE A 1 415 ? 11.455 3.267 -33.334 1.00 88.12 415 PHE A N 1
ATOM 3411 C CA . PHE A 1 415 ? 11.649 2.488 -32.107 1.00 88.12 415 PHE A CA 1
ATOM 3412 C C . PHE A 1 415 ? 11.237 3.285 -30.858 1.00 88.12 415 PHE A C 1
ATOM 3414 O O . PHE A 1 415 ? 10.430 2.803 -30.062 1.00 88.12 415 PHE A O 1
ATOM 3421 N N . CYS A 1 416 ? 11.719 4.525 -30.703 1.00 85.25 416 CYS A N 1
ATOM 3422 C CA . CYS A 1 416 ? 11.382 5.353 -29.543 1.00 85.25 416 CYS A CA 1
ATOM 3423 C C . CYS A 1 416 ? 9.874 5.664 -29.454 1.00 85.25 416 CYS A C 1
ATOM 3425 O O . CYS A 1 416 ? 9.282 5.602 -28.375 1.00 85.25 416 CYS A O 1
ATOM 3427 N N . THR A 1 417 ? 9.231 5.957 -30.585 1.00 85.06 417 THR A N 1
ATOM 3428 C CA . THR A 1 417 ? 7.790 6.240 -30.647 1.00 85.06 417 THR A CA 1
ATOM 3429 C C . THR A 1 417 ? 6.973 4.992 -30.309 1.00 85.06 417 THR A C 1
ATOM 3431 O O . THR A 1 417 ? 6.049 5.058 -29.495 1.00 85.06 417 THR A O 1
ATOM 3434 N N . ASN A 1 418 ? 7.347 3.836 -30.864 1.00 85.38 418 ASN A N 1
ATOM 3435 C CA . ASN A 1 418 ? 6.712 2.559 -30.553 1.00 85.38 418 ASN A CA 1
ATOM 3436 C C . ASN A 1 418 ? 6.875 2.187 -29.073 1.00 85.38 418 ASN A C 1
ATOM 3438 O O . ASN A 1 418 ? 5.892 1.779 -28.457 1.00 85.38 418 ASN A O 1
ATOM 3442 N N . LEU A 1 419 ? 8.046 2.404 -28.462 1.00 83.75 419 LEU A N 1
ATOM 3443 C CA . LEU A 1 419 ? 8.246 2.116 -27.037 1.00 83.75 419 LEU A CA 1
ATOM 3444 C C . LEU A 1 419 ? 7.351 2.987 -26.137 1.00 83.75 419 LEU A C 1
ATOM 3446 O O . LEU A 1 419 ? 6.715 2.460 -25.227 1.00 83.75 419 LEU A O 1
ATOM 3450 N N . MET A 1 420 ? 7.218 4.290 -26.422 1.00 80.50 420 MET A N 1
ATOM 3451 C CA . MET A 1 420 ? 6.311 5.174 -25.667 1.00 80.50 420 MET A CA 1
ATOM 3452 C C . MET A 1 420 ? 4.834 4.763 -25.765 1.00 80.50 420 MET A C 1
ATOM 3454 O O . MET A 1 420 ? 4.074 4.994 -24.826 1.00 80.50 420 MET A O 1
ATOM 3458 N N . VAL A 1 421 ? 4.412 4.169 -26.886 1.00 80.06 421 VAL A N 1
ATOM 3459 C CA . VAL A 1 421 ? 3.020 3.738 -27.108 1.00 80.06 421 VAL A CA 1
ATOM 3460 C C . VAL A 1 421 ? 2.749 2.338 -26.543 1.00 80.06 421 VAL A C 1
ATOM 3462 O O . VAL A 1 421 ? 1.672 2.095 -25.994 1.00 80.06 421 VAL A O 1
ATOM 3465 N N . GLN A 1 422 ? 3.706 1.415 -26.681 1.00 80.31 422 GLN A N 1
ATOM 3466 C CA . GLN A 1 422 ? 3.525 -0.013 -26.398 1.00 80.31 422 GLN A CA 1
ATOM 3467 C C . GLN A 1 422 ? 4.040 -0.444 -25.013 1.00 80.31 422 GLN A C 1
ATOM 3469 O O . GLN A 1 422 ? 3.534 -1.425 -24.465 1.00 80.31 422 GLN A O 1
ATOM 3474 N N . SER A 1 423 ? 5.027 0.254 -24.439 1.00 81.31 423 SER A N 1
ATOM 3475 C CA . SER A 1 423 ? 5.629 -0.065 -23.129 1.00 81.31 423 SER A CA 1
ATOM 3476 C C . SER A 1 423 ? 6.159 1.189 -22.396 1.00 81.31 423 SER A C 1
ATOM 3478 O O . SER A 1 423 ? 7.358 1.298 -22.119 1.00 81.31 423 SER A O 1
ATOM 3480 N N . PRO A 1 424 ? 5.292 2.173 -22.069 1.00 84.12 424 PRO A N 1
ATOM 3481 C CA . PRO A 1 424 ? 5.694 3.409 -21.382 1.00 84.12 424 PRO A CA 1
ATOM 3482 C C . PRO A 1 424 ? 6.271 3.187 -19.967 1.00 84.12 424 PRO A C 1
ATOM 3484 O O . PRO A 1 424 ? 6.950 4.060 -19.431 1.00 84.12 424 PRO A O 1
ATOM 3487 N N . ASP A 1 425 ? 6.049 2.016 -19.370 1.00 84.44 425 ASP A N 1
ATOM 3488 C CA . ASP A 1 425 ? 6.667 1.555 -18.120 1.00 84.44 425 ASP A CA 1
ATOM 3489 C C . ASP A 1 425 ? 8.190 1.403 -18.243 1.00 84.44 425 ASP A C 1
ATOM 3491 O O . ASP A 1 425 ? 8.926 1.842 -17.356 1.00 84.44 425 ASP A O 1
ATOM 3495 N N . LYS A 1 426 ? 8.672 0.870 -19.373 1.00 84.31 426 LYS A N 1
ATOM 3496 C CA . LYS A 1 426 ? 10.102 0.765 -19.686 1.00 84.31 426 LYS A CA 1
ATOM 3497 C C . LYS A 1 426 ? 10.749 2.142 -19.834 1.00 84.31 426 LYS A C 1
ATOM 3499 O O . LYS A 1 426 ? 11.881 2.340 -19.406 1.00 84.31 426 LYS A O 1
ATOM 3504 N N . VAL A 1 427 ? 10.004 3.108 -20.379 1.00 85.44 427 VAL A N 1
ATOM 3505 C CA . VAL A 1 427 ? 10.455 4.499 -20.537 1.00 85.44 427 VAL A CA 1
ATOM 3506 C C . VAL A 1 427 ? 10.659 5.171 -19.175 1.00 85.44 427 VAL A C 1
ATOM 3508 O O . VAL A 1 427 ? 11.700 5.792 -18.959 1.00 85.44 427 VAL A O 1
ATOM 3511 N N . LEU A 1 428 ? 9.728 4.999 -18.227 1.00 84.62 428 LEU A N 1
ATOM 3512 C CA . LEU A 1 428 ? 9.909 5.481 -16.849 1.00 84.62 428 LEU A CA 1
ATOM 3513 C C . LEU A 1 428 ? 11.079 4.779 -16.140 1.00 84.62 428 LEU A C 1
ATOM 3515 O O . LEU A 1 428 ? 11.842 5.437 -15.442 1.00 84.62 428 LEU A O 1
ATOM 3519 N N . LYS A 1 429 ? 11.279 3.476 -16.375 1.00 84.06 429 LYS A N 1
ATOM 3520 C CA . LYS A 1 429 ? 12.392 2.694 -15.802 1.00 84.06 429 LYS A CA 1
ATOM 3521 C C . LYS A 1 429 ? 13.763 2.970 -16.453 1.00 84.06 429 LYS A C 1
ATOM 3523 O O . LYS A 1 429 ? 14.755 2.373 -16.036 1.00 84.06 429 LYS A O 1
ATOM 3528 N N . SER A 1 430 ? 13.850 3.869 -17.440 1.00 84.06 430 SER A N 1
ATOM 3529 C CA . SER A 1 430 ? 15.111 4.230 -18.106 1.00 84.06 430 SER A CA 1
ATOM 3530 C C . SER A 1 430 ? 16.062 5.029 -17.199 1.00 84.06 430 SER A C 1
ATOM 3532 O O . SER A 1 430 ? 15.643 5.755 -16.295 1.00 84.06 430 SER A O 1
ATOM 3534 N N . LEU A 1 431 ? 17.373 4.911 -17.443 1.00 75.06 431 LEU A N 1
ATOM 3535 C CA . LEU A 1 431 ? 18.433 5.435 -16.564 1.00 75.06 431 LEU A CA 1
ATOM 3536 C C . LEU A 1 431 ? 18.341 6.952 -16.337 1.00 75.06 431 LEU A C 1
ATOM 3538 O O . LEU A 1 431 ? 18.604 7.429 -15.233 1.00 75.06 431 LEU A O 1
ATOM 3542 N N . ASN A 1 432 ? 17.933 7.688 -17.373 1.00 70.75 432 ASN A N 1
ATOM 3543 C CA . ASN A 1 432 ? 17.939 9.149 -17.411 1.00 70.75 432 ASN A CA 1
ATOM 3544 C C . ASN A 1 432 ? 16.531 9.775 -17.366 1.00 70.75 432 ASN A C 1
ATOM 3546 O O . ASN A 1 432 ? 16.415 10.972 -17.610 1.00 70.75 432 ASN A O 1
ATOM 3550 N N . PHE A 1 433 ? 15.455 9.033 -17.056 1.00 83.38 433 PHE A N 1
ATOM 3551 C CA . PHE A 1 433 ? 14.074 9.554 -17.173 1.00 83.38 433 PHE A CA 1
ATOM 3552 C C . PHE A 1 433 ? 13.825 10.884 -16.419 1.00 83.38 433 PHE A C 1
ATOM 3554 O O . PHE A 1 433 ? 12.926 11.652 -16.753 1.00 83.38 433 PHE A O 1
ATOM 3561 N N . THR A 1 434 ? 14.643 11.190 -15.410 1.00 84.75 434 THR A N 1
ATOM 3562 C CA . THR A 1 434 ? 14.620 12.435 -14.634 1.00 84.75 434 THR A CA 1
ATOM 3563 C C . THR A 1 434 ? 14.899 13.713 -15.437 1.00 84.75 434 THR A C 1
ATOM 3565 O O . THR A 1 434 ? 14.591 14.793 -14.944 1.00 84.75 434 THR A O 1
ATOM 3568 N N . SER A 1 435 ? 15.453 13.632 -16.652 1.00 83.69 435 SER A N 1
ATOM 3569 C CA . SER A 1 435 ? 15.627 14.788 -17.553 1.00 83.69 435 SER A CA 1
ATOM 3570 C C . SER A 1 435 ? 14.408 15.069 -18.446 1.00 83.69 435 SER A C 1
ATOM 3572 O O . SER A 1 435 ? 14.425 16.026 -19.222 1.00 83.69 435 SER A O 1
ATOM 3574 N N . PHE A 1 436 ? 13.346 14.255 -18.364 1.00 82.44 436 PHE A N 1
ATOM 3575 C CA . PHE A 1 436 ? 12.188 14.375 -19.252 1.00 82.44 436 PHE A CA 1
ATOM 3576 C C . PHE A 1 436 ? 11.514 15.752 -19.155 1.00 82.44 436 PHE A C 1
ATOM 3578 O O . PHE A 1 436 ? 11.250 16.224 -18.047 1.00 82.44 436 PHE A O 1
ATOM 3585 N N . PRO A 1 437 ? 11.110 16.355 -20.290 1.00 86.69 437 PRO A N 1
ATOM 3586 C CA . PRO A 1 437 ? 10.181 17.475 -20.281 1.00 86.69 437 PRO A CA 1
ATOM 3587 C C . PRO A 1 437 ? 8.878 17.087 -19.572 1.00 86.69 437 PRO A C 1
ATOM 3589 O O . PRO A 1 437 ? 8.307 16.034 -19.859 1.00 86.69 437 PRO A O 1
ATOM 3592 N N . GLU A 1 438 ? 8.364 17.967 -18.711 1.00 89.94 438 GLU A N 1
ATOM 3593 C CA . GLU A 1 438 ? 7.145 17.738 -17.915 1.00 89.94 438 GLU A CA 1
ATOM 3594 C C . GLU A 1 438 ? 5.967 17.225 -18.767 1.00 89.94 438 GLU A C 1
ATOM 3596 O O . GLU A 1 438 ? 5.299 16.259 -18.409 1.00 89.94 438 GLU A O 1
ATOM 3601 N N . LYS A 1 439 ? 5.755 17.805 -19.957 1.00 89.06 439 LYS A N 1
ATOM 3602 C CA . LYS A 1 439 ? 4.701 17.387 -20.901 1.00 89.06 439 LYS A CA 1
ATOM 3603 C C . LYS A 1 439 ? 4.836 15.926 -21.351 1.00 89.06 439 LYS A C 1
ATOM 3605 O O . LYS A 1 439 ? 3.823 15.257 -21.549 1.00 89.06 439 LYS A O 1
ATOM 3610 N N . SER A 1 440 ? 6.064 15.429 -21.500 1.00 85.88 440 SER A N 1
ATOM 3611 C CA . SER A 1 440 ? 6.343 14.031 -21.841 1.00 85.88 440 SER A CA 1
ATOM 3612 C C . SER A 1 440 ? 6.067 13.114 -20.650 1.00 85.88 440 SER A C 1
ATOM 3614 O O . SER A 1 440 ? 5.422 12.083 -20.828 1.00 85.88 440 SER A O 1
ATOM 3616 N N . LEU A 1 441 ? 6.469 13.517 -19.436 1.00 90.06 441 LEU A N 1
ATOM 3617 C CA . LEU A 1 441 ? 6.145 12.787 -18.206 1.00 90.06 441 LEU A CA 1
ATOM 3618 C C . LEU A 1 441 ? 4.626 12.691 -18.000 1.00 90.06 441 LEU A C 1
ATOM 3620 O O . LEU A 1 441 ? 4.115 11.588 -17.828 1.00 90.06 441 LEU A O 1
ATOM 3624 N N . ILE A 1 442 ? 3.901 13.811 -18.113 1.00 90.88 442 ILE A N 1
ATOM 3625 C CA . ILE A 1 442 ? 2.431 13.872 -18.047 1.00 90.88 442 ILE A CA 1
ATOM 3626 C C . ILE A 1 442 ? 1.793 12.916 -19.063 1.00 90.88 442 ILE A C 1
ATOM 3628 O O . ILE A 1 442 ? 0.852 12.206 -18.720 1.00 90.88 442 ILE A O 1
ATOM 3632 N N . SER A 1 443 ? 2.307 12.855 -20.296 1.00 87.38 443 SER A N 1
ATOM 3633 C CA . SER A 1 443 ? 1.804 11.932 -21.323 1.00 87.38 443 SER A CA 1
ATOM 3634 C C . SER A 1 443 ? 1.952 10.459 -20.908 1.00 87.38 443 SER A C 1
ATOM 3636 O O . SER A 1 443 ? 1.007 9.681 -21.049 1.00 87.38 443 SER A O 1
ATOM 3638 N N . LEU A 1 444 ? 3.099 10.086 -20.322 1.00 88.12 444 LEU A N 1
ATOM 3639 C CA . LEU A 1 444 ? 3.344 8.735 -19.803 1.00 88.12 444 LEU A CA 1
ATOM 3640 C C . LEU A 1 444 ? 2.421 8.413 -18.615 1.00 88.12 444 LEU A C 1
ATOM 3642 O O . LEU A 1 444 ? 1.670 7.439 -18.672 1.00 88.12 444 LEU A O 1
ATOM 3646 N N . ILE A 1 445 ? 2.413 9.243 -17.564 1.00 90.31 445 ILE A N 1
ATOM 3647 C CA . ILE A 1 445 ? 1.638 8.975 -16.335 1.00 90.31 445 ILE A CA 1
ATOM 3648 C C . ILE A 1 445 ? 0.125 9.157 -16.511 1.00 90.31 445 ILE A C 1
ATOM 3650 O O . ILE A 1 445 ? -0.645 8.685 -15.679 1.00 90.31 445 ILE A O 1
ATOM 3654 N N . LYS A 1 446 ? -0.338 9.771 -17.605 1.00 88.56 446 LYS A N 1
ATOM 3655 C CA . LYS A 1 446 ? -1.760 9.786 -17.983 1.00 88.56 446 LYS A CA 1
ATOM 3656 C C . LYS A 1 446 ? -2.218 8.477 -18.648 1.00 88.56 446 LYS A C 1
ATOM 3658 O O . LYS A 1 446 ? -3.415 8.208 -18.675 1.00 88.56 446 LYS A O 1
ATOM 3663 N N . SER A 1 447 ? -1.303 7.656 -19.167 1.00 84.06 447 SER A N 1
ATOM 3664 C CA . SER A 1 447 ? -1.640 6.460 -19.951 1.00 84.06 447 SER A CA 1
ATOM 3665 C C . SER A 1 447 ? -2.246 5.325 -19.110 1.00 84.06 447 SER A C 1
ATOM 3667 O O . SER A 1 447 ? -1.664 4.887 -18.114 1.00 84.06 447 SER A O 1
ATOM 3669 N N . ASP A 1 448 ? -3.390 4.788 -19.551 1.00 80.19 448 ASP A N 1
ATOM 3670 C CA . ASP A 1 448 ? -3.983 3.550 -19.012 1.00 80.19 448 ASP A CA 1
ATOM 3671 C C . ASP A 1 448 ? -3.205 2.285 -19.408 1.00 80.19 448 ASP A C 1
ATOM 3673 O O . ASP A 1 448 ? -3.357 1.247 -18.763 1.00 80.19 448 ASP A O 1
ATOM 3677 N N . ASN A 1 449 ? -2.363 2.374 -20.446 1.00 76.44 449 ASN A N 1
ATOM 3678 C CA . ASN A 1 449 ? -1.506 1.282 -20.919 1.00 76.44 449 ASN A CA 1
ATOM 3679 C C . ASN A 1 449 ? -0.205 1.152 -20.106 1.00 76.44 449 ASN A C 1
ATOM 3681 O O . ASN A 1 449 ? 0.642 0.334 -20.455 1.00 76.44 449 ASN A O 1
ATOM 3685 N N . LEU A 1 450 ? -0.006 1.956 -19.059 1.00 84.19 450 LEU A N 1
ATOM 3686 C CA . LEU A 1 450 ? 1.218 1.961 -18.261 1.00 84.19 450 LEU A CA 1
ATOM 3687 C C . LEU A 1 450 ? 1.284 0.736 -17.327 1.00 84.19 450 LEU A C 1
ATOM 3689 O O . LEU A 1 450 ? 0.517 0.630 -16.372 1.00 84.19 450 LEU A O 1
ATOM 3693 N N . GLN A 1 451 ? 2.199 -0.193 -17.631 1.00 82.56 451 GLN A N 1
ATOM 3694 C CA . GLN A 1 451 ? 2.340 -1.515 -16.995 1.00 82.56 451 GLN A CA 1
ATOM 3695 C C . GLN A 1 451 ? 3.146 -1.449 -15.684 1.00 82.56 451 GLN A C 1
ATOM 3697 O O . GLN A 1 451 ? 4.202 -2.063 -15.543 1.00 82.56 451 GLN A O 1
ATOM 3702 N N . MET A 1 452 ? 2.691 -0.634 -14.734 1.00 83.81 452 MET A N 1
ATOM 3703 C CA . MET A 1 452 ? 3.457 -0.267 -13.539 1.00 83.81 452 MET A CA 1
ATOM 3704 C C . MET A 1 452 ? 2.520 -0.123 -12.331 1.00 83.81 452 MET A C 1
ATOM 3706 O O . MET A 1 452 ? 1.415 0.404 -12.483 1.00 83.81 452 MET A O 1
ATOM 3710 N N . LYS A 1 453 ? 2.939 -0.571 -11.134 1.00 85.94 453 LYS A N 1
ATOM 3711 C CA . LYS A 1 453 ? 2.171 -0.332 -9.898 1.00 85.94 453 LYS A CA 1
ATOM 3712 C C . LYS A 1 453 ? 2.062 1.171 -9.628 1.00 85.94 453 LYS A C 1
ATOM 3714 O O . LYS A 1 453 ? 3.020 1.907 -9.845 1.00 85.94 453 LYS A O 1
ATOM 3719 N N . GLU A 1 454 ? 0.944 1.638 -9.072 1.00 88.25 454 GLU A N 1
ATOM 3720 C CA . GLU A 1 454 ? 0.770 3.078 -8.828 1.00 88.25 454 GLU A CA 1
ATOM 3721 C C . GLU A 1 454 ? 1.777 3.640 -7.805 1.00 88.25 454 GLU A C 1
ATOM 3723 O O . GLU A 1 454 ? 2.164 4.804 -7.907 1.00 88.25 454 GLU A O 1
ATOM 3728 N N . ILE A 1 455 ? 2.288 2.810 -6.882 1.00 90.56 455 ILE A N 1
ATOM 3729 C CA . ILE A 1 455 ? 3.398 3.209 -6.007 1.00 90.56 455 ILE A CA 1
ATOM 3730 C C . ILE A 1 455 ? 4.698 3.469 -6.785 1.00 90.56 455 ILE A C 1
ATOM 3732 O O . ILE A 1 455 ? 5.356 4.477 -6.542 1.00 90.56 455 ILE A O 1
ATOM 3736 N N . GLU A 1 456 ? 5.047 2.625 -7.763 1.00 90.75 456 GLU A N 1
ATOM 3737 C CA . GLU A 1 456 ? 6.218 2.857 -8.617 1.00 90.75 456 GLU A CA 1
ATOM 3738 C C . GLU A 1 456 ? 6.033 4.171 -9.394 1.00 90.75 456 GLU A C 1
ATOM 3740 O O . GLU A 1 456 ? 6.976 4.950 -9.507 1.00 90.75 456 GLU A O 1
ATOM 3745 N N . ILE A 1 457 ? 4.820 4.466 -9.875 1.00 92.50 457 ILE A N 1
ATOM 3746 C CA . ILE A 1 457 ? 4.510 5.720 -10.584 1.00 92.50 457 ILE A CA 1
ATOM 3747 C C . ILE A 1 457 ? 4.703 6.930 -9.662 1.00 92.50 457 ILE A C 1
ATOM 3749 O O . ILE A 1 457 ? 5.349 7.899 -10.066 1.00 92.50 457 ILE A O 1
ATOM 3753 N N . TRP A 1 458 ? 4.212 6.867 -8.420 1.00 95.00 458 TRP A N 1
ATOM 3754 C CA . TRP A 1 458 ? 4.461 7.898 -7.408 1.00 95.00 458 TRP A CA 1
ATOM 3755 C C . TRP A 1 458 ? 5.962 8.112 -7.165 1.00 95.00 458 TRP A C 1
ATOM 3757 O O . TRP A 1 458 ? 6.432 9.249 -7.211 1.00 95.00 458 TRP A O 1
ATOM 3767 N N . GLU A 1 459 ? 6.734 7.038 -6.978 1.00 94.00 459 GLU A N 1
ATOM 3768 C CA . GLU A 1 459 ? 8.182 7.125 -6.758 1.00 94.00 459 GLU A CA 1
ATOM 3769 C C . GLU A 1 459 ? 8.930 7.714 -7.965 1.00 94.00 459 GLU A C 1
ATOM 3771 O O . GLU A 1 459 ? 9.848 8.517 -7.779 1.00 94.00 459 GLU A O 1
ATOM 3776 N N . HIS A 1 460 ? 8.521 7.399 -9.200 1.00 93.75 460 HIS A N 1
ATOM 3777 C CA . HIS A 1 460 ? 9.103 8.005 -10.403 1.00 93.75 460 HIS A CA 1
ATOM 3778 C C . HIS A 1 460 ? 8.751 9.499 -10.519 1.00 93.75 460 HIS A C 1
ATOM 3780 O O . HIS A 1 460 ? 9.639 10.308 -10.789 1.00 93.75 460 HIS A O 1
ATOM 3786 N N . VAL A 1 461 ? 7.499 9.894 -10.258 1.00 95.06 461 VAL A N 1
ATOM 3787 C CA . VAL A 1 461 ? 7.073 11.310 -10.254 1.00 95.06 461 VAL A CA 1
ATOM 3788 C C . VAL A 1 461 ? 7.832 12.112 -9.190 1.00 95.06 461 VAL A C 1
ATOM 3790 O O . VAL A 1 461 ? 8.364 13.182 -9.487 1.00 95.06 461 VAL A O 1
ATOM 3793 N N . LEU A 1 462 ? 7.961 11.574 -7.974 1.00 94.31 462 LEU A N 1
ATOM 3794 C CA . LEU A 1 462 ? 8.722 12.188 -6.885 1.00 94.31 462 LEU A CA 1
ATOM 3795 C C . LEU A 1 462 ? 10.217 12.318 -7.232 1.00 94.31 462 LEU A C 1
ATOM 3797 O O . LEU A 1 462 ? 10.800 13.388 -7.054 1.00 94.31 462 LEU A O 1
ATOM 3801 N N . LYS A 1 463 ? 10.833 11.263 -7.783 1.00 93.38 463 LYS A N 1
ATOM 3802 C CA . LYS A 1 463 ? 12.237 11.263 -8.229 1.00 93.38 463 LYS A CA 1
ATOM 3803 C C . LYS A 1 463 ? 12.491 12.261 -9.369 1.00 93.38 463 LYS A C 1
ATOM 3805 O O . LYS A 1 463 ? 13.547 12.892 -9.385 1.00 93.38 463 LYS A O 1
ATOM 3810 N N . TRP A 1 464 ? 11.539 12.456 -10.285 1.00 95.62 464 TRP A N 1
ATOM 3811 C CA . TRP A 1 464 ? 11.618 13.511 -11.304 1.00 95.62 464 TRP A CA 1
ATOM 3812 C C . TRP A 1 464 ? 11.542 14.914 -10.684 1.00 95.62 464 TRP A C 1
ATOM 3814 O O . TRP A 1 464 ? 12.372 15.762 -11.014 1.00 95.62 464 TRP A O 1
ATOM 3824 N N . GLY A 1 465 ? 10.619 15.146 -9.743 1.00 95.19 465 GLY A N 1
ATOM 3825 C CA . GLY A 1 465 ? 10.487 16.429 -9.039 1.00 95.19 465 GLY A CA 1
ATOM 3826 C C . GLY A 1 465 ? 11.722 16.801 -8.214 1.00 95.19 465 GLY A C 1
ATOM 3827 O O . GLY A 1 465 ? 12.151 17.955 -8.232 1.00 95.19 465 GLY A O 1
ATOM 3828 N N . LEU A 1 466 ? 12.343 15.818 -7.552 1.00 93.50 466 LEU A N 1
ATOM 3829 C CA . LEU A 1 466 ? 13.633 15.969 -6.867 1.00 93.50 466 LEU A CA 1
ATOM 3830 C C . LEU A 1 466 ? 14.755 16.353 -7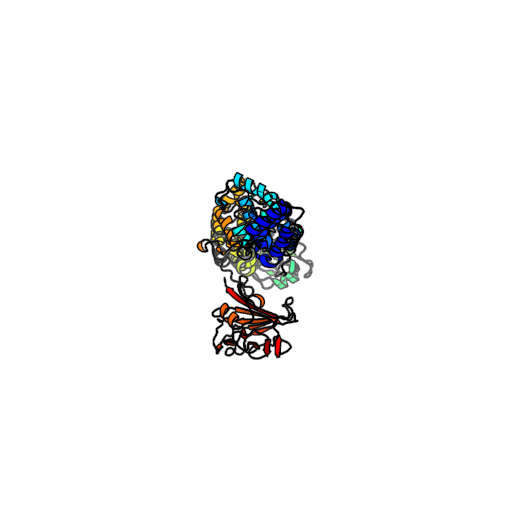.842 1.00 93.50 466 LEU A C 1
ATOM 3832 O O . LEU A 1 466 ? 15.549 17.238 -7.541 1.00 93.50 466 LEU A O 1
ATOM 3836 N N . ALA A 1 467 ? 14.796 15.751 -9.033 1.00 92.62 467 ALA A N 1
ATOM 3837 C CA . ALA A 1 467 ? 15.802 16.080 -10.042 1.00 92.62 467 ALA A CA 1
ATOM 3838 C C . ALA A 1 467 ? 15.654 17.501 -10.622 1.00 92.62 467 ALA A C 1
ATOM 3840 O O . ALA A 1 467 ? 16.665 18.113 -10.961 1.00 92.62 467 ALA A O 1
ATOM 3841 N N . GLN A 1 468 ? 14.433 18.054 -10.683 1.00 93.62 468 GLN A N 1
ATOM 3842 C CA . GLN A 1 468 ? 14.229 19.466 -11.050 1.00 93.62 468 GLN A CA 1
ATOM 3843 C C . GLN A 1 468 ? 14.650 20.438 -9.929 1.00 93.62 468 GLN A C 1
ATOM 3845 O O . GLN A 1 468 ? 14.902 21.610 -10.197 1.00 93.62 468 GLN A O 1
ATOM 3850 N N . ASN A 1 469 ? 14.746 19.961 -8.682 1.00 93.25 469 ASN A N 1
ATOM 3851 C CA . ASN A 1 469 ? 15.039 20.762 -7.491 1.00 93.25 469 ASN A CA 1
ATOM 3852 C C . ASN A 1 469 ? 16.265 20.207 -6.735 1.00 93.25 469 ASN A C 1
ATOM 3854 O O . ASN A 1 469 ? 16.132 19.766 -5.592 1.00 93.25 469 ASN A O 1
ATOM 3858 N N . PRO A 1 470 ? 17.475 20.233 -7.331 1.00 90.00 470 PRO A N 1
ATOM 3859 C CA . PRO A 1 470 ? 18.661 19.537 -6.813 1.00 90.00 470 PRO A CA 1
ATOM 3860 C C . PRO A 1 470 ? 19.207 20.071 -5.475 1.00 90.00 470 PRO A C 1
ATOM 3862 O O . PRO A 1 470 ? 20.168 19.521 -4.943 1.00 90.00 470 PRO A O 1
ATOM 3865 N N . THR A 1 471 ? 18.624 21.140 -4.925 1.00 89.31 471 THR A N 1
ATOM 3866 C CA . THR A 1 471 ? 18.888 21.633 -3.564 1.00 89.31 471 THR A CA 1
ATOM 3867 C C . THR A 1 471 ? 18.099 20.886 -2.485 1.00 89.31 471 THR A C 1
ATOM 3869 O O . THR A 1 471 ? 18.446 20.995 -1.311 1.00 89.31 471 THR A O 1
ATOM 3872 N N . LEU A 1 472 ? 17.046 20.145 -2.849 1.00 90.44 472 LEU A N 1
ATOM 3873 C CA . LEU A 1 472 ? 16.205 19.411 -1.905 1.00 90.44 472 LEU A CA 1
ATOM 3874 C C . LEU A 1 472 ? 16.822 18.053 -1.553 1.00 90.44 472 LEU A C 1
ATOM 3876 O O . LEU A 1 472 ? 17.004 17.183 -2.405 1.00 90.44 472 LEU A O 1
ATOM 3880 N N . ILE A 1 473 ? 17.090 17.853 -0.264 1.00 87.25 473 ILE A N 1
ATOM 3881 C CA . ILE A 1 473 ? 17.471 16.551 0.296 1.00 87.25 473 ILE A CA 1
ATOM 3882 C C . ILE A 1 473 ? 16.254 15.609 0.198 1.00 87.25 473 ILE A C 1
ATOM 3884 O O . ILE A 1 473 ? 15.149 16.039 0.529 1.00 87.25 473 ILE A O 1
ATOM 3888 N N . PRO A 1 474 ? 16.397 14.333 -0.206 1.00 86.81 474 PRO A N 1
ATOM 3889 C CA . PRO A 1 474 ? 15.276 13.395 -0.355 1.00 86.81 474 PRO A CA 1
ATOM 3890 C C . PRO A 1 474 ? 14.755 12.826 0.988 1.00 86.81 474 PRO A C 1
ATOM 3892 O O . PRO A 1 474 ? 14.470 11.635 1.091 1.00 86.81 474 PRO A O 1
ATOM 3895 N N . ASP A 1 475 ? 14.621 13.671 2.016 1.00 89.88 475 ASP A N 1
ATOM 3896 C CA . ASP A 1 475 ? 13.932 13.375 3.280 1.00 89.88 475 ASP A CA 1
ATOM 3897 C C . ASP A 1 475 ? 12.946 14.516 3.612 1.00 89.88 475 ASP A C 1
ATOM 3899 O O . ASP A 1 475 ? 13.378 15.618 3.959 1.00 89.88 475 ASP A O 1
ATOM 3903 N N . PRO A 1 476 ? 11.619 14.288 3.555 1.00 89.06 476 PRO A N 1
ATOM 3904 C CA . PRO A 1 476 ? 10.626 15.325 3.825 1.00 89.06 476 PRO A CA 1
ATOM 3905 C C . PRO A 1 476 ? 10.598 15.773 5.293 1.00 89.06 476 PRO A C 1
ATOM 3907 O O . PRO A 1 476 ? 9.973 16.786 5.605 1.00 89.06 476 PRO A O 1
ATOM 3910 N N . LYS A 1 477 ? 11.281 15.068 6.209 1.00 90.25 477 LYS A N 1
ATOM 3911 C CA . LYS A 1 477 ? 11.444 15.509 7.604 1.00 90.25 477 LYS A CA 1
ATOM 3912 C C . LYS A 1 477 ? 12.381 16.711 7.735 1.00 90.25 477 LYS A C 1
ATOM 3914 O O . LYS A 1 477 ? 12.305 17.409 8.742 1.00 90.25 477 LYS A O 1
ATOM 3919 N N . THR A 1 478 ? 13.240 16.972 6.743 1.00 91.69 478 THR A N 1
ATOM 3920 C CA . THR A 1 478 ? 14.156 18.127 6.745 1.00 91.69 478 THR A CA 1
ATOM 3921 C C . THR A 1 478 ? 13.622 19.325 5.953 1.00 91.69 478 THR A C 1
ATOM 3923 O O . THR A 1 478 ? 14.350 20.299 5.787 1.00 91.69 478 THR A O 1
ATOM 3926 N N . TRP A 1 479 ? 12.398 19.256 5.419 1.00 93.56 479 TRP A N 1
ATOM 3927 C CA . TRP A 1 479 ? 11.834 20.275 4.526 1.00 93.56 479 TRP A CA 1
ATOM 3928 C C . TRP A 1 479 ? 11.082 21.371 5.288 1.00 93.56 479 TRP A C 1
ATOM 3930 O O . TRP A 1 479 ? 10.193 21.098 6.101 1.00 93.56 479 TRP A O 1
ATOM 3940 N N . SER A 1 480 ? 11.383 22.624 4.955 1.00 93.94 480 SER A N 1
ATOM 3941 C CA . SER A 1 480 ? 10.585 23.792 5.332 1.00 93.94 480 SER A CA 1
ATOM 3942 C C . SER A 1 480 ? 9.288 23.880 4.514 1.00 93.94 480 SER A C 1
ATOM 3944 O O . SER A 1 480 ? 9.109 23.196 3.504 1.00 93.94 480 SER A O 1
ATOM 3946 N N . ASP A 1 481 ? 8.364 24.757 4.913 1.00 93.12 481 ASP A N 1
ATOM 3947 C CA . ASP A 1 481 ? 7.134 24.978 4.143 1.00 93.12 481 ASP A CA 1
ATOM 3948 C C . ASP A 1 481 ? 7.388 25.593 2.753 1.00 93.12 481 ASP A C 1
ATOM 3950 O O . ASP A 1 481 ? 6.632 25.307 1.822 1.00 93.12 481 ASP A O 1
ATOM 3954 N N . ASP A 1 482 ? 8.475 26.354 2.564 1.00 93.69 482 ASP A N 1
ATOM 3955 C CA . ASP A 1 482 ? 8.882 26.841 1.239 1.00 93.69 482 ASP A CA 1
ATOM 3956 C C . ASP A 1 482 ? 9.513 25.729 0.371 1.00 93.69 482 ASP A C 1
ATOM 3958 O O . ASP A 1 482 ? 9.305 25.726 -0.845 1.00 93.69 482 ASP A O 1
ATOM 3962 N N . ASP A 1 483 ? 10.177 24.725 0.961 1.00 95.56 483 ASP A N 1
ATOM 3963 C CA . ASP A 1 483 ? 10.640 23.526 0.236 1.00 95.56 483 ASP A CA 1
ATOM 3964 C C . ASP A 1 483 ? 9.447 22.695 -0.263 1.00 95.56 483 ASP A C 1
ATOM 3966 O O . ASP A 1 483 ? 9.350 22.363 -1.449 1.00 95.56 483 ASP A O 1
ATOM 3970 N N . PHE A 1 484 ? 8.471 22.436 0.619 1.00 94.88 484 PHE A N 1
ATOM 3971 C CA . PHE A 1 484 ? 7.221 21.764 0.252 1.00 94.88 484 PHE A CA 1
ATOM 3972 C C . PHE A 1 484 ? 6.456 22.522 -0.835 1.00 94.88 484 PHE A C 1
ATOM 3974 O O . PHE A 1 484 ? 5.971 21.907 -1.781 1.00 94.88 484 PHE A O 1
ATOM 3981 N N . LYS A 1 485 ? 6.366 23.850 -0.744 1.00 94.12 485 LYS A N 1
ATOM 3982 C CA . LYS A 1 485 ? 5.750 24.723 -1.757 1.00 94.12 485 LYS A CA 1
ATOM 3983 C C . LYS A 1 485 ? 6.492 24.671 -3.096 1.00 94.12 485 LYS A C 1
ATOM 3985 O O . LYS A 1 485 ? 5.848 24.592 -4.138 1.00 94.12 485 LYS A O 1
ATOM 3990 N N . THR A 1 486 ? 7.823 24.644 -3.080 1.00 95.44 486 THR A N 1
ATOM 3991 C CA . THR A 1 486 ? 8.663 24.538 -4.286 1.00 95.44 486 THR A CA 1
ATOM 3992 C C . THR A 1 486 ? 8.455 23.196 -4.997 1.00 95.44 486 THR A C 1
ATOM 3994 O O . THR A 1 486 ? 8.167 23.161 -6.198 1.00 95.44 486 THR A O 1
ATOM 3997 N N . MET A 1 487 ? 8.472 22.087 -4.251 1.00 95.69 487 MET A N 1
ATOM 3998 C CA . MET A 1 487 ? 8.148 20.764 -4.797 1.00 95.69 487 MET A CA 1
ATOM 3999 C C . MET A 1 487 ? 6.686 20.675 -5.269 1.00 95.69 487 MET A C 1
ATOM 4001 O O . MET A 1 487 ? 6.408 20.117 -6.329 1.00 95.69 487 MET A O 1
ATOM 4005 N N . LYS A 1 488 ? 5.738 21.261 -4.527 1.00 94.44 488 LYS A N 1
ATOM 4006 C CA . LYS A 1 488 ? 4.309 21.263 -4.879 1.00 94.44 488 LYS A CA 1
ATOM 4007 C C . LYS A 1 488 ? 4.049 21.992 -6.193 1.00 94.44 488 LYS A C 1
ATOM 4009 O O . LYS A 1 488 ? 3.339 21.453 -7.034 1.00 94.44 488 LYS A O 1
ATOM 4014 N N . ASN A 1 489 ? 4.679 23.149 -6.400 1.00 93.62 489 ASN A N 1
ATOM 4015 C CA . ASN A 1 489 ? 4.639 23.877 -7.670 1.00 93.62 489 ASN A CA 1
ATOM 4016 C C . ASN A 1 489 ? 5.250 23.051 -8.815 1.00 93.62 489 ASN A C 1
ATOM 4018 O O . ASN A 1 489 ? 4.695 23.025 -9.908 1.00 93.62 489 ASN A O 1
ATOM 4022 N N . THR A 1 490 ? 6.354 22.338 -8.557 1.00 95.94 490 THR A N 1
ATOM 4023 C CA . THR A 1 490 ? 7.019 21.468 -9.548 1.00 95.94 490 THR A CA 1
ATOM 4024 C C . THR A 1 490 ? 6.141 20.288 -9.973 1.00 95.94 490 THR A C 1
ATOM 4026 O O . THR A 1 490 ? 6.122 19.917 -11.141 1.00 95.94 490 THR A O 1
ATOM 4029 N N . LEU A 1 491 ? 5.407 19.681 -9.036 1.00 95.56 491 LEU A N 1
ATOM 4030 C CA . LEU A 1 491 ? 4.602 18.483 -9.292 1.00 95.56 491 LEU A CA 1
ATOM 4031 C C . LEU A 1 491 ? 3.121 18.776 -9.591 1.00 95.56 491 LEU A C 1
ATOM 4033 O O . LEU A 1 491 ? 2.366 17.837 -9.854 1.00 95.56 491 LEU A O 1
ATOM 4037 N N . GLN A 1 492 ? 2.684 20.041 -9.582 1.00 93.19 492 GLN A N 1
ATOM 4038 C CA . GLN A 1 492 ? 1.261 20.420 -9.616 1.00 93.19 492 GLN A CA 1
ATOM 4039 C C . GLN A 1 492 ? 0.479 19.855 -10.814 1.00 93.19 492 GLN A C 1
ATOM 4041 O O . GLN A 1 492 ? -0.703 19.541 -10.680 1.00 93.19 492 GLN A O 1
ATOM 4046 N N . HIS A 1 493 ? 1.124 19.700 -11.975 1.00 93.62 493 HIS A N 1
ATOM 4047 C CA . HIS A 1 493 ? 0.500 19.143 -13.179 1.00 93.62 493 HIS A CA 1
ATOM 4048 C C . HIS A 1 493 ? 0.671 17.619 -13.302 1.00 93.62 493 HIS A C 1
ATOM 4050 O O . HIS A 1 493 ? -0.027 16.999 -14.099 1.00 93.62 493 HIS A O 1
ATOM 4056 N N . CYS A 1 494 ? 1.544 17.004 -12.497 1.00 93.75 494 CYS A N 1
ATOM 4057 C CA . CYS A 1 494 ? 1.744 15.554 -12.455 1.00 93.75 494 CYS A CA 1
ATOM 4058 C C . CYS A 1 494 ? 0.848 14.866 -11.408 1.00 93.75 494 CYS A C 1
ATOM 4060 O O . CYS A 1 494 ? 0.276 13.814 -11.690 1.00 93.75 494 CYS A O 1
ATOM 4062 N N . LEU A 1 495 ? 0.676 15.477 -10.227 1.00 92.12 495 LEU A N 1
ATOM 4063 C CA . LEU A 1 495 ? -0.121 14.936 -9.113 1.00 92.12 495 LEU A CA 1
ATOM 4064 C C . LEU A 1 495 ? -1.549 14.475 -9.495 1.00 92.12 495 LEU A C 1
ATOM 4066 O O . LEU A 1 495 ? -1.944 13.414 -9.015 1.00 92.12 495 LEU A O 1
ATOM 4070 N N . PRO A 1 496 ? -2.324 15.169 -10.362 1.00 91.38 496 PRO A N 1
ATOM 4071 C CA . PRO A 1 496 ? -3.683 14.742 -10.729 1.00 91.38 496 PRO A CA 1
ATOM 4072 C C . PRO A 1 496 ? -3.766 13.424 -11.520 1.00 91.38 496 PRO A C 1
ATOM 4074 O O . PRO A 1 496 ? -4.862 12.888 -11.693 1.00 91.38 496 PRO A O 1
ATOM 4077 N N . PHE A 1 497 ? -2.634 12.918 -12.021 1.00 91.12 497 PHE A N 1
ATOM 4078 C CA . PHE A 1 497 ? -2.541 11.676 -12.794 1.00 91.12 497 PHE A CA 1
ATOM 4079 C C . PHE A 1 497 ? -1.972 10.495 -11.991 1.00 91.12 497 PHE A C 1
ATOM 4081 O O . PHE A 1 497 ? -1.862 9.398 -12.540 1.00 91.12 497 PHE A O 1
ATOM 4088 N N . VAL A 1 498 ? -1.630 10.702 -10.712 1.00 91.44 498 VAL A N 1
ATOM 4089 C CA . VAL A 1 498 ? -1.259 9.635 -9.771 1.00 91.44 498 VAL A CA 1
ATOM 4090 C C . VAL A 1 498 ? -2.525 9.153 -9.061 1.00 91.44 498 VAL A C 1
ATOM 4092 O O . VAL A 1 498 ? -3.221 9.920 -8.394 1.00 91.44 498 VAL A O 1
ATOM 4095 N N . ARG A 1 499 ? -2.854 7.870 -9.215 1.00 89.06 499 ARG A N 1
ATOM 4096 C CA . ARG A 1 499 ? -4.135 7.286 -8.778 1.00 89.06 499 ARG A CA 1
ATOM 4097 C C . ARG A 1 499 ? -4.076 6.886 -7.306 1.00 89.06 499 ARG A C 1
ATOM 4099 O O . ARG A 1 499 ? -4.110 5.707 -6.984 1.00 89.06 499 ARG A O 1
ATOM 4106 N N . PHE A 1 500 ? -3.970 7.858 -6.399 1.00 87.88 500 PHE A N 1
ATOM 4107 C CA . PHE A 1 500 ? -3.633 7.607 -4.987 1.00 87.88 500 PHE A CA 1
ATOM 4108 C C . PHE A 1 500 ? -4.524 6.589 -4.237 1.00 87.88 500 PHE A C 1
ATOM 4110 O O . PHE A 1 500 ? -4.040 5.943 -3.315 1.00 87.88 500 PHE A O 1
ATOM 4117 N N . PHE A 1 501 ? -5.780 6.393 -4.656 1.00 82.62 501 PHE A N 1
ATOM 4118 C CA . PHE A 1 501 ? -6.694 5.356 -4.141 1.00 82.62 501 PHE A CA 1
ATOM 4119 C C . PHE A 1 501 ? -6.345 3.912 -4.577 1.00 82.62 501 PHE A C 1
ATOM 4121 O O . PHE A 1 501 ? -6.974 2.963 -4.119 1.00 82.62 501 PHE A O 1
ATOM 4128 N N . CYS A 1 502 ? -5.383 3.738 -5.488 1.00 82.81 502 CYS A N 1
ATOM 4129 C CA . CYS A 1 502 ? -4.900 2.447 -5.993 1.00 82.81 502 CYS A CA 1
ATOM 4130 C C . CYS A 1 502 ? -3.618 1.958 -5.292 1.00 82.81 502 CYS A C 1
ATOM 4132 O O . CYS A 1 502 ? -3.066 0.937 -5.701 1.00 82.81 502 CYS A O 1
ATOM 4134 N N . LEU A 1 503 ? -3.119 2.679 -4.282 1.00 83.50 503 LEU A N 1
ATOM 4135 C CA . LEU A 1 503 ? -2.063 2.179 -3.400 1.00 83.50 503 LEU A CA 1
ATOM 4136 C C . LEU A 1 503 ? -2.683 1.328 -2.283 1.00 83.50 503 LEU A C 1
ATOM 4138 O O . LEU A 1 503 ? -3.843 1.505 -1.911 1.00 83.50 503 LEU A O 1
ATOM 4142 N N . SER A 1 504 ? -1.895 0.422 -1.711 1.00 83.88 504 SER A N 1
ATOM 4143 C CA . SER A 1 504 ? -2.223 -0.177 -0.417 1.00 83.88 504 SER A CA 1
ATOM 4144 C C . SER A 1 504 ? -2.069 0.846 0.725 1.00 83.88 504 SER A C 1
ATOM 4146 O O . SER A 1 504 ? -1.285 1.797 0.603 1.00 83.88 504 SER A O 1
ATOM 4148 N N . PRO A 1 505 ? -2.737 0.634 1.878 1.00 77.56 505 PRO A N 1
ATOM 4149 C CA . PRO A 1 505 ? -2.531 1.455 3.072 1.00 77.56 505 PRO A CA 1
ATOM 4150 C C . PRO A 1 505 ? -1.051 1.536 3.490 1.00 77.56 505 PRO A C 1
ATOM 4152 O O . PRO A 1 505 ? -0.578 2.615 3.849 1.00 77.56 505 PRO A O 1
ATOM 4155 N N . LYS A 1 506 ? -0.303 0.430 3.344 1.00 84.44 506 LYS A N 1
ATOM 4156 C CA . LYS A 1 506 ? 1.119 0.307 3.704 1.00 84.44 506 LYS A CA 1
ATOM 4157 C C . LYS A 1 506 ? 2.011 1.155 2.797 1.00 84.44 506 LYS A C 1
ATOM 4159 O O . LYS A 1 506 ? 2.795 1.969 3.282 1.00 84.44 506 LYS A O 1
ATOM 4164 N N . GLU A 1 507 ? 1.834 1.048 1.478 1.00 89.25 507 GLU A N 1
ATOM 4165 C CA . GLU A 1 507 ? 2.540 1.889 0.499 1.00 89.25 507 GLU A CA 1
ATOM 4166 C C . GLU A 1 507 ? 2.205 3.378 0.702 1.00 89.25 507 GLU A C 1
ATOM 4168 O O . GLU A 1 507 ? 3.103 4.222 0.690 1.00 89.25 507 GLU A O 1
ATOM 4173 N N . PHE A 1 508 ? 0.937 3.717 0.962 1.00 90.31 508 PHE A N 1
ATOM 4174 C CA . PHE A 1 508 ? 0.543 5.090 1.282 1.00 90.31 508 PHE A CA 1
ATOM 4175 C C . PHE A 1 508 ? 1.221 5.599 2.564 1.00 90.31 508 PHE A C 1
ATOM 4177 O O . PHE A 1 508 ? 1.823 6.674 2.536 1.00 90.31 508 PHE A O 1
ATOM 4184 N N . SER A 1 509 ? 1.184 4.826 3.655 1.00 88.31 509 SER A N 1
ATOM 4185 C CA . SER A 1 509 ? 1.793 5.173 4.948 1.00 88.31 509 SER A CA 1
ATOM 4186 C C . SER A 1 509 ? 3.296 5.419 4.835 1.00 88.31 509 SER A C 1
ATOM 4188 O O . SER A 1 509 ? 3.803 6.449 5.277 1.00 88.31 509 SER A O 1
ATOM 4190 N N . GLN A 1 510 ? 4.014 4.503 4.182 1.00 88.94 510 GLN A N 1
ATOM 4191 C CA . GLN A 1 510 ? 5.472 4.544 4.109 1.00 88.94 510 GLN A CA 1
ATOM 4192 C C . GLN A 1 510 ? 6.003 5.549 3.074 1.00 88.94 510 GLN A C 1
ATOM 4194 O O . GLN A 1 510 ? 7.099 6.082 3.254 1.00 88.94 510 GLN A O 1
ATOM 4199 N N . LYS A 1 511 ? 5.272 5.796 1.975 1.00 91.94 511 LYS A N 1
ATOM 4200 C CA . LYS A 1 511 ? 5.821 6.481 0.785 1.00 91.94 511 LYS A CA 1
ATOM 4201 C C . LYS A 1 511 ? 5.097 7.766 0.387 1.00 91.94 511 LYS A C 1
ATOM 4203 O O . LYS A 1 511 ? 5.732 8.638 -0.203 1.00 91.94 511 LYS A O 1
ATOM 4208 N N . VAL A 1 512 ? 3.804 7.911 0.690 1.00 93.69 512 VAL A N 1
ATOM 4209 C CA . VAL A 1 512 ? 3.006 9.105 0.330 1.00 93.69 512 VAL A CA 1
ATOM 4210 C C . VAL A 1 512 ? 2.784 10.009 1.542 1.00 93.69 512 VAL A C 1
ATOM 4212 O O . VAL A 1 512 ? 3.011 11.215 1.461 1.00 93.69 512 VAL A O 1
ATOM 4215 N N . ARG A 1 513 ? 2.404 9.435 2.689 1.00 92.69 513 ARG A N 1
ATOM 4216 C CA . ARG A 1 513 ? 2.103 10.155 3.935 1.00 92.69 513 ARG A CA 1
ATOM 4217 C C . ARG A 1 513 ? 3.246 11.059 4.440 1.00 92.69 513 ARG A C 1
ATOM 4219 O O . ARG A 1 513 ? 2.933 12.173 4.863 1.00 92.69 513 ARG A O 1
ATOM 4226 N N . PRO A 1 514 ? 4.548 10.709 4.322 1.00 93.06 514 PRO A N 1
ATOM 4227 C CA . PRO A 1 514 ? 5.642 11.625 4.667 1.00 93.06 514 PRO A CA 1
ATOM 4228 C C . PRO A 1 514 ? 5.635 12.923 3.842 1.00 93.06 514 PRO A C 1
ATOM 4230 O O . PRO A 1 514 ? 6.080 13.964 4.318 1.00 93.06 514 PRO A O 1
ATOM 4233 N N . TYR A 1 515 ? 5.073 12.882 2.632 1.00 93.69 515 TYR A N 1
ATOM 4234 C CA . TYR A 1 515 ? 4.952 14.007 1.706 1.00 93.69 515 TYR A CA 1
ATOM 4235 C C . TYR A 1 515 ? 3.545 14.641 1.696 1.00 93.69 515 TYR A C 1
ATOM 4237 O O . TYR A 1 515 ? 3.237 15.420 0.794 1.00 93.69 515 TYR A O 1
ATOM 4245 N N . GLN A 1 516 ? 2.689 14.362 2.692 1.00 91.75 516 GLN A N 1
ATOM 4246 C CA . GLN A 1 516 ? 1.271 14.779 2.741 1.00 91.75 516 GLN A CA 1
ATOM 4247 C C . GLN A 1 516 ? 1.007 16.261 2.395 1.00 91.75 516 GLN A C 1
ATOM 4249 O O . GLN A 1 516 ? 0.015 16.567 1.737 1.00 91.75 516 GLN A O 1
ATOM 4254 N N . LYS A 1 517 ? 1.917 17.186 2.748 1.00 92.88 517 LYS A N 1
ATOM 4255 C CA . LYS A 1 517 ? 1.814 18.625 2.422 1.00 92.88 517 LYS A CA 1
ATOM 4256 C C . LYS A 1 517 ? 1.778 18.922 0.910 1.00 92.88 517 LYS A C 1
ATOM 4258 O O . LYS A 1 517 ? 1.278 19.976 0.509 1.00 92.88 517 LYS A O 1
ATOM 4263 N N . LEU A 1 518 ? 2.271 18.017 0.057 1.00 93.38 518 LEU A N 1
ATOM 4264 C CA . LEU A 1 518 ? 2.196 18.140 -1.405 1.00 93.38 518 LEU A CA 1
ATOM 4265 C C . LEU A 1 518 ? 0.774 17.919 -1.944 1.00 93.38 518 LEU A C 1
ATOM 4267 O O . LEU A 1 518 ? 0.419 18.496 -2.969 1.00 93.38 518 LEU A O 1
ATOM 4271 N N . LEU A 1 519 ? -0.060 17.145 -1.248 1.00 90.75 519 LEU A N 1
ATOM 4272 C CA . LEU A 1 519 ? -1.435 16.861 -1.661 1.00 90.75 519 LEU A CA 1
ATOM 4273 C C . LEU A 1 519 ? -2.375 18.052 -1.397 1.00 90.75 519 LEU A C 1
ATOM 4275 O O . LEU A 1 519 ? -2.036 19.023 -0.713 1.00 90.75 519 LEU A O 1
ATOM 4279 N N . ASN A 1 520 ? -3.586 17.994 -1.951 1.00 88.38 520 ASN A N 1
ATOM 4280 C CA . ASN A 1 520 ? -4.699 18.810 -1.463 1.00 88.38 520 ASN A CA 1
ATOM 4281 C C . ASN A 1 520 ? -5.212 18.186 -0.152 1.00 88.38 520 ASN A C 1
ATOM 4283 O O . ASN A 1 520 ? -5.326 16.964 -0.075 1.00 88.38 520 ASN A O 1
ATOM 4287 N N . GLN A 1 521 ? -5.539 19.003 0.854 1.00 87.88 521 GLN A N 1
ATOM 4288 C CA . GLN A 1 521 ? -6.088 18.526 2.125 1.00 87.88 521 GLN A CA 1
ATOM 4289 C C . GLN A 1 521 ? -7.348 17.672 1.922 1.00 87.88 521 GLN A C 1
ATOM 4291 O O . GLN A 1 521 ? -7.442 16.612 2.528 1.00 87.88 521 GLN A O 1
ATOM 4296 N N . GLN A 1 522 ? -8.260 18.062 1.020 1.00 88.25 522 GLN A N 1
ATOM 4297 C CA . GLN A 1 522 ? -9.452 17.256 0.727 1.00 88.25 522 GLN A CA 1
ATOM 4298 C C . GLN A 1 522 ? -9.084 15.892 0.131 1.00 88.25 522 GLN A C 1
ATOM 4300 O O . GLN A 1 522 ? -9.639 14.883 0.536 1.00 88.25 522 GLN A O 1
ATOM 4305 N N . LEU A 1 523 ? -8.111 15.844 -0.786 1.00 88.31 523 LEU A N 1
ATOM 4306 C CA . LEU A 1 523 ? -7.656 14.588 -1.388 1.00 88.31 523 LEU A CA 1
ATOM 4307 C C . LEU A 1 523 ? -7.003 13.674 -0.341 1.00 88.31 523 LEU A C 1
ATOM 4309 O O . LEU A 1 523 ? -7.270 12.480 -0.326 1.00 88.31 523 LEU A O 1
ATOM 4313 N N . TYR A 1 524 ? -6.172 14.225 0.547 1.00 91.19 524 TYR A N 1
ATOM 4314 C CA . TYR A 1 524 ? -5.562 13.468 1.644 1.00 91.19 524 TYR A CA 1
ATOM 4315 C C . TYR A 1 524 ? -6.616 12.912 2.617 1.00 91.19 524 TYR A C 1
ATOM 4317 O O . TYR A 1 524 ? -6.542 11.746 2.998 1.00 91.19 524 TYR A O 1
ATOM 4325 N N . GLU A 1 525 ? -7.626 13.714 2.961 1.00 88.62 525 GLU A N 1
ATOM 4326 C CA . GLU A 1 525 ? -8.765 13.287 3.779 1.00 88.62 525 GLU A CA 1
ATOM 4327 C C . GLU A 1 525 ? -9.616 12.212 3.085 1.00 88.62 525 GLU A C 1
ATOM 4329 O O . G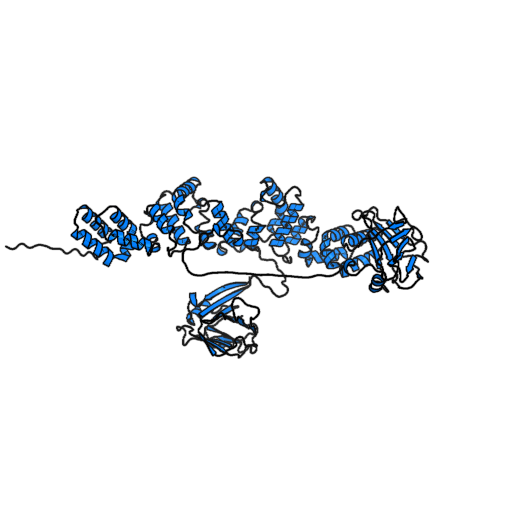LU A 1 525 ? -9.925 11.200 3.707 1.00 88.62 525 GLU A O 1
ATOM 4334 N N . ASP A 1 526 ? -9.934 12.370 1.797 1.00 87.25 526 ASP A N 1
ATOM 4335 C CA . ASP A 1 526 ? -10.668 11.370 1.010 1.00 87.25 526 ASP A CA 1
ATOM 4336 C C . ASP A 1 526 ? -9.902 10.035 0.947 1.00 87.25 526 ASP A C 1
ATOM 4338 O O . ASP A 1 526 ? -10.506 8.974 1.100 1.00 87.25 526 ASP A O 1
ATOM 4342 N N . ILE A 1 527 ? -8.573 10.065 0.776 1.00 87.44 527 ILE A N 1
ATOM 4343 C CA . ILE A 1 527 ? -7.722 8.861 0.773 1.00 87.44 527 ILE A CA 1
ATOM 4344 C C . ILE A 1 527 ? -7.697 8.189 2.157 1.00 87.44 527 ILE A C 1
ATOM 4346 O O . ILE A 1 527 ? -7.849 6.971 2.246 1.00 87.44 527 ILE A O 1
ATOM 4350 N N . LEU A 1 528 ? -7.545 8.954 3.247 1.00 87.69 528 LEU A N 1
ATOM 4351 C CA . LEU A 1 528 ? -7.605 8.400 4.606 1.00 87.69 528 LEU A CA 1
ATOM 4352 C C . LEU A 1 528 ? -8.972 7.775 4.903 1.00 87.69 528 LEU A C 1
ATOM 4354 O O . LEU A 1 528 ? -9.043 6.661 5.420 1.00 87.69 528 LEU A O 1
ATOM 4358 N N . ASN A 1 529 ? -10.055 8.468 4.551 1.00 85.94 529 ASN A N 1
ATOM 4359 C CA . ASN A 1 529 ? -11.412 7.969 4.746 1.00 85.94 529 ASN A CA 1
ATOM 4360 C C . ASN A 1 529 ? -11.669 6.713 3.898 1.00 85.94 529 ASN A C 1
ATOM 4362 O O . ASN A 1 529 ? -12.287 5.780 4.396 1.00 85.94 529 ASN A O 1
ATOM 4366 N N . PHE A 1 530 ? -11.120 6.625 2.681 1.00 83.56 530 PHE A N 1
ATOM 4367 C CA . PHE A 1 530 ? -11.193 5.421 1.847 1.00 83.56 530 PHE A CA 1
ATOM 4368 C C . PHE A 1 530 ? -10.515 4.197 2.487 1.00 83.56 530 PHE A C 1
ATOM 4370 O O . PHE A 1 530 ? -11.057 3.099 2.387 1.00 83.56 530 PHE A O 1
ATOM 4377 N N . TYR A 1 531 ? -9.373 4.357 3.169 1.00 80.94 531 TYR A N 1
ATOM 4378 C CA . TYR A 1 531 ? -8.723 3.235 3.864 1.00 80.94 531 TYR A CA 1
ATOM 4379 C C . TYR A 1 531 ? -9.414 2.846 5.178 1.00 80.94 531 TYR A C 1
ATOM 4381 O O . TYR A 1 531 ? -9.425 1.668 5.530 1.00 80.94 531 TYR A O 1
ATOM 4389 N N . LEU A 1 532 ? -9.979 3.812 5.912 1.00 76.56 532 LEU A N 1
ATOM 4390 C CA . LEU A 1 532 ? -10.578 3.562 7.228 1.00 76.56 532 LEU A CA 1
ATOM 4391 C C . LEU A 1 532 ? -12.068 3.169 7.158 1.00 76.56 532 LEU A C 1
ATOM 4393 O O . LEU A 1 532 ? -12.526 2.354 7.954 1.00 76.56 532 LEU A O 1
ATOM 4397 N N . ASP A 1 533 ? -12.832 3.725 6.216 1.00 81.56 533 ASP A N 1
ATOM 4398 C CA . ASP A 1 533 ? -14.236 3.388 5.951 1.00 81.56 533 ASP A CA 1
ATOM 4399 C C . ASP A 1 533 ? -14.575 3.571 4.452 1.00 81.56 533 ASP A C 1
ATOM 4401 O O . ASP A 1 533 ? -15.080 4.629 4.057 1.00 81.56 533 ASP A O 1
ATOM 4405 N N . PRO A 1 534 ? -14.334 2.553 3.600 1.00 72.50 534 PRO A N 1
ATOM 4406 C CA . PRO A 1 534 ? -14.508 2.654 2.146 1.00 72.50 534 PRO A CA 1
ATOM 4407 C C . PRO A 1 534 ? -15.909 3.075 1.674 1.00 72.50 534 PRO A C 1
ATOM 4409 O O . PRO A 1 534 ? -16.052 3.588 0.568 1.00 72.50 534 PRO A O 1
ATOM 4412 N N . GLU A 1 535 ? -16.947 2.865 2.491 1.00 72.25 535 GLU A N 1
ATOM 4413 C CA . GLU A 1 535 ? -18.332 3.260 2.188 1.00 72.25 535 GLU A CA 1
ATOM 4414 C C . GLU A 1 535 ? -18.568 4.777 2.305 1.00 72.25 535 GLU A C 1
ATOM 4416 O O . GLU A 1 535 ? -19.564 5.285 1.792 1.00 72.25 535 GLU A O 1
ATOM 4421 N N . SER A 1 536 ? -17.669 5.510 2.972 1.00 72.00 536 SER A N 1
ATOM 4422 C CA . SER A 1 536 ? -17.811 6.951 3.224 1.00 72.00 536 SER A CA 1
ATOM 4423 C C . SER A 1 536 ? -17.451 7.844 2.027 1.00 72.00 536 SER A C 1
ATOM 4425 O O . SER A 1 536 ? -17.791 9.029 2.024 1.00 72.00 536 SER A O 1
ATOM 4427 N N . VAL A 1 537 ? -16.780 7.299 1.004 1.00 70.56 537 VAL A N 1
ATOM 4428 C CA . VAL A 1 537 ? -16.217 8.063 -0.122 1.00 70.56 537 VAL A CA 1
ATOM 4429 C C . VAL A 1 537 ? -17.024 7.833 -1.402 1.00 70.56 537 VAL A C 1
ATOM 4431 O O . VAL A 1 537 ? -17.294 6.700 -1.798 1.00 70.56 537 VAL A O 1
ATOM 4434 N N . SER A 1 538 ? -17.388 8.917 -2.097 1.00 67.06 538 SER A N 1
ATOM 4435 C CA . SER A 1 538 ? -18.097 8.829 -3.380 1.00 67.06 538 SER A CA 1
ATOM 4436 C C . SER A 1 538 ? -17.224 8.171 -4.450 1.00 67.06 538 SER A C 1
ATOM 4438 O O . SER A 1 538 ? -16.150 8.673 -4.785 1.00 67.06 538 SER A O 1
ATOM 4440 N N . SER A 1 539 ? -17.733 7.099 -5.062 1.00 59.94 539 SER A N 1
ATOM 4441 C CA . SER A 1 539 ? -17.071 6.370 -6.154 1.00 59.94 539 SER A CA 1
ATOM 4442 C C . SER A 1 539 ? -16.690 7.251 -7.350 1.00 59.94 539 SER A C 1
ATOM 4444 O O . SER A 1 539 ? -15.742 6.937 -8.063 1.00 59.94 539 SER A O 1
ATOM 4446 N N . HIS A 1 540 ? -17.373 8.383 -7.543 1.00 55.88 540 HIS A N 1
ATOM 4447 C CA . HIS A 1 540 ? -17.102 9.347 -8.612 1.00 55.88 540 HIS A CA 1
ATOM 4448 C C . HIS A 1 540 ? -15.745 10.065 -8.474 1.00 55.88 540 HIS A C 1
ATOM 4450 O O . HIS A 1 540 ? -15.237 10.581 -9.468 1.00 55.88 540 HIS A O 1
ATOM 4456 N N . ASN A 1 541 ? -15.148 10.088 -7.275 1.00 56.69 541 ASN A N 1
ATOM 4457 C CA . ASN A 1 541 ? -13.835 10.700 -7.030 1.00 56.69 541 ASN A CA 1
ATOM 4458 C C . ASN A 1 541 ? -12.665 9.722 -7.270 1.00 56.69 541 ASN A C 1
ATOM 4460 O O . ASN A 1 541 ? -11.507 10.141 -7.307 1.00 56.69 541 ASN A O 1
ATOM 4464 N N . ILE A 1 542 ? -12.944 8.422 -7.417 1.00 64.38 542 ILE A N 1
ATOM 4465 C CA . ILE A 1 542 ? -11.931 7.362 -7.448 1.00 64.38 542 ILE A CA 1
ATOM 4466 C C . ILE A 1 542 ? -11.554 7.048 -8.901 1.00 64.38 542 ILE A C 1
ATOM 4468 O O . ILE A 1 542 ? -12.354 6.521 -9.673 1.00 64.38 542 ILE A O 1
ATOM 4472 N N . GLN A 1 543 ? -10.307 7.343 -9.282 1.00 64.25 543 GLN A N 1
ATOM 4473 C CA . GLN A 1 543 ? -9.764 6.914 -10.576 1.00 64.25 543 GLN A CA 1
ATOM 4474 C C . GLN A 1 543 ? -9.544 5.393 -10.573 1.00 64.25 543 GLN A C 1
ATOM 4476 O O . GLN A 1 543 ? -8.912 4.864 -9.660 1.00 64.25 543 GLN A O 1
ATOM 4481 N N . LEU A 1 544 ? -10.039 4.700 -11.604 1.00 63.69 544 LEU A N 1
ATOM 4482 C CA . LEU A 1 544 ? -9.889 3.246 -11.751 1.00 63.69 544 LEU A CA 1
ATOM 4483 C C . LEU A 1 544 ? -8.409 2.827 -11.901 1.00 63.69 544 LEU A C 1
ATOM 4485 O O . LEU A 1 544 ? -7.628 3.582 -12.494 1.00 63.69 544 LEU A O 1
ATOM 4489 N N . PRO A 1 545 ? -8.022 1.612 -11.462 1.00 64.44 545 PRO A N 1
ATOM 4490 C CA . PRO A 1 545 ? -6.688 1.060 -11.702 1.00 64.44 545 PRO A CA 1
ATOM 4491 C C . PRO A 1 545 ? -6.290 1.031 -13.187 1.00 64.44 545 PRO A C 1
ATOM 4493 O O . PRO A 1 545 ? -7.132 0.999 -14.088 1.00 64.44 545 PRO A O 1
ATOM 4496 N N . ARG A 1 546 ? -4.979 1.026 -13.452 1.00 74.81 546 ARG A N 1
ATOM 4497 C CA . ARG A 1 546 ? -4.424 0.903 -14.812 1.00 74.81 546 ARG A CA 1
ATOM 4498 C C . ARG A 1 546 ? -4.553 -0.524 -15.334 1.00 74.81 546 ARG A C 1
ATOM 4500 O O . ARG A 1 546 ? -4.602 -1.481 -14.564 1.00 74.81 546 ARG A O 1
ATOM 4507 N N . LYS A 1 547 ? -4.561 -0.683 -16.660 1.00 66.88 547 LYS A N 1
ATOM 4508 C CA . LYS A 1 547 ? -4.718 -1.989 -17.316 1.00 66.88 547 LYS A CA 1
ATOM 4509 C C . LYS A 1 547 ? -3.381 -2.727 -17.382 1.00 66.88 547 LYS A C 1
ATOM 4511 O O . LYS A 1 547 ? -2.743 -2.785 -18.435 1.00 66.88 547 LYS A O 1
ATOM 4516 N N . ILE A 1 548 ? -2.967 -3.285 -16.246 1.00 57.84 548 ILE A N 1
ATOM 4517 C CA . ILE A 1 548 ? -1.779 -4.136 -16.150 1.00 57.84 548 ILE A CA 1
ATOM 4518 C C . ILE A 1 548 ? -2.090 -5.504 -16.783 1.00 57.84 548 ILE A C 1
ATOM 4520 O O . ILE A 1 548 ? -2.944 -6.253 -16.313 1.00 57.84 548 ILE A O 1
ATOM 4524 N N . LYS A 1 549 ? -1.386 -5.825 -17.869 1.00 50.44 549 LYS A N 1
ATOM 4525 C CA . LYS A 1 549 ? -1.351 -7.129 -18.533 1.00 50.44 549 LYS A CA 1
ATOM 4526 C C . LYS A 1 549 ? -0.504 -8.082 -17.695 1.00 50.44 549 LYS A C 1
ATOM 4528 O O . LYS A 1 549 ? 0.704 -8.197 -17.886 1.00 50.44 549 LYS A O 1
ATOM 4533 N N . ILE A 1 550 ? -1.147 -8.755 -16.754 1.00 45.56 550 ILE A N 1
ATOM 4534 C CA . ILE A 1 550 ? -0.513 -9.797 -15.951 1.00 45.56 550 ILE A CA 1
ATOM 4535 C C . ILE A 1 550 ? -0.335 -11.036 -16.841 1.00 45.56 550 ILE A C 1
ATOM 4537 O O . ILE A 1 550 ? -1.317 -11.670 -17.228 1.00 45.56 550 ILE A O 1
ATOM 4541 N N . ASN A 1 551 ? 0.914 -11.379 -17.177 1.00 36.78 551 ASN A N 1
ATOM 4542 C CA . ASN A 1 551 ? 1.237 -12.731 -17.642 1.00 36.78 551 ASN A CA 1
ATOM 4543 C C . ASN A 1 551 ? 0.912 -13.712 -16.503 1.00 36.78 551 ASN A C 1
ATOM 4545 O O . ASN A 1 551 ? 1.159 -13.397 -15.342 1.00 36.78 551 ASN A O 1
ATOM 4549 N N . GLU A 1 552 ? 0.316 -14.856 -16.836 1.00 40.91 552 GLU A N 1
ATOM 4550 C CA . GLU A 1 552 ? -0.501 -15.661 -15.915 1.00 40.91 552 GLU A CA 1
ATOM 4551 C C . GLU A 1 552 ? 0.134 -15.952 -14.536 1.00 40.91 552 GLU A C 1
ATOM 4553 O O . GLU A 1 552 ? 1.290 -16.369 -14.447 1.00 40.91 552 GLU A O 1
ATOM 4558 N N . ASN A 1 553 ? -0.704 -15.881 -13.485 1.00 39.94 553 ASN A N 1
ATOM 4559 C CA . ASN A 1 553 ? -0.407 -16.139 -12.061 1.00 39.94 553 ASN A CA 1
ATOM 4560 C C . ASN A 1 553 ? 0.424 -15.016 -11.384 1.00 39.94 553 ASN A C 1
ATOM 4562 O O . ASN A 1 553 ? 1.622 -15.165 -11.183 1.00 39.94 553 ASN A O 1
ATOM 4566 N N . THR A 1 554 ? -0.158 -13.871 -11.002 1.00 35.81 554 THR A N 1
ATOM 4567 C CA . THR A 1 554 ? -1.178 -13.765 -9.932 1.00 35.81 554 THR A CA 1
ATOM 4568 C C . THR A 1 554 ? -2.231 -12.660 -10.162 1.00 35.81 554 THR A C 1
ATOM 4570 O O . THR A 1 554 ? -1.895 -11.490 -10.311 1.00 35.81 554 THR A O 1
ATOM 4573 N N . GLU A 1 555 ? -3.529 -12.993 -10.091 1.00 37.94 555 GLU A N 1
ATOM 4574 C CA . GLU A 1 555 ? -4.600 -11.989 -9.914 1.00 37.94 555 GLU A CA 1
ATOM 4575 C C . GLU A 1 555 ? -4.737 -11.619 -8.424 1.00 37.94 555 GLU A C 1
ATOM 4577 O O . GLU A 1 555 ? -5.519 -12.238 -7.703 1.00 37.94 555 GLU A O 1
ATOM 4582 N N . GLU A 1 556 ? -4.013 -10.601 -7.949 1.00 38.88 556 GLU A N 1
ATOM 4583 C CA . GLU A 1 556 ? -4.140 -10.116 -6.562 1.00 38.88 556 GLU A CA 1
ATOM 4584 C C . GLU A 1 556 ? -4.900 -8.783 -6.443 1.00 38.88 556 GLU A C 1
ATOM 4586 O O . GLU A 1 556 ? -4.389 -7.786 -5.946 1.00 38.88 556 GLU A O 1
ATOM 4591 N N . VAL A 1 557 ? -6.172 -8.797 -6.858 1.00 38.09 557 VAL A N 1
ATOM 4592 C CA . VAL A 1 557 ? -7.245 -8.075 -6.143 1.00 38.09 557 VAL A CA 1
ATOM 4593 C C . VAL A 1 557 ? -8.528 -8.923 -6.162 1.00 38.09 557 VAL A C 1
ATOM 4595 O O . VAL A 1 557 ? -9.536 -8.565 -6.771 1.00 38.09 557 VAL A O 1
ATOM 4598 N N . ILE A 1 558 ? -8.507 -10.073 -5.483 1.00 46.31 558 ILE A N 1
ATOM 4599 C CA . ILE A 1 558 ? -9.741 -10.806 -5.168 1.00 46.31 558 ILE A CA 1
ATOM 4600 C C . ILE A 1 558 ? -10.318 -10.243 -3.869 1.00 46.31 558 ILE A C 1
ATOM 4602 O O . ILE A 1 558 ? -9.846 -10.552 -2.775 1.00 46.31 558 ILE A O 1
ATOM 4606 N N . CYS A 1 559 ? -11.389 -9.455 -3.973 1.00 43.34 559 CYS A N 1
ATOM 4607 C CA . CYS A 1 559 ? -12.224 -9.180 -2.809 1.00 43.34 559 CYS A CA 1
ATOM 4608 C C . CYS A 1 559 ? -13.116 -10.399 -2.560 1.00 43.34 559 CYS A C 1
ATOM 4610 O O . CYS A 1 559 ? -14.117 -10.607 -3.245 1.00 43.34 559 CYS A O 1
ATOM 4612 N N . SER A 1 560 ? -12.730 -11.219 -1.583 1.00 49.12 560 SER A N 1
ATOM 4613 C CA . SER A 1 560 ? -13.536 -12.343 -1.119 1.00 49.12 560 SER A CA 1
ATOM 4614 C C . SER A 1 560 ? -14.489 -11.885 -0.010 1.00 49.12 560 SER A C 1
ATOM 4616 O O . SER A 1 560 ? -14.068 -11.496 1.076 1.00 49.12 560 SER A O 1
ATOM 4618 N N . LEU A 1 561 ? -15.796 -11.898 -0.282 1.00 55.75 561 LEU A N 1
ATOM 4619 C CA . LEU A 1 561 ? -16.812 -11.622 0.738 1.00 55.75 561 LEU A CA 1
ATOM 4620 C C . LEU A 1 561 ? -17.191 -12.934 1.435 1.00 55.75 561 LEU A C 1
ATOM 4622 O O . LEU A 1 561 ? -17.608 -13.867 0.750 1.00 55.75 561 LEU A O 1
ATOM 4626 N N . ILE A 1 562 ? -17.100 -13.009 2.769 1.00 57.31 562 ILE A N 1
ATOM 4627 C CA . ILE A 1 562 ? -17.630 -14.149 3.542 1.00 57.31 562 ILE A CA 1
ATOM 4628 C C . ILE A 1 562 ? -19.157 -14.119 3.453 1.00 57.31 562 ILE A C 1
ATOM 4630 O O . ILE A 1 562 ? -19.816 -13.351 4.157 1.00 57.31 562 ILE A O 1
ATOM 4634 N N . VAL A 1 563 ? -19.720 -14.965 2.593 1.00 69.31 563 VAL A N 1
ATOM 4635 C CA . VAL A 1 563 ? -21.167 -15.065 2.381 1.00 69.31 563 VAL A CA 1
ATOM 4636 C C . VAL A 1 563 ? -21.820 -15.837 3.522 1.00 69.31 563 VAL A C 1
ATOM 4638 O O . VAL A 1 563 ? -22.861 -15.420 4.015 1.00 69.31 563 VAL A O 1
ATOM 4641 N N . ASN A 1 564 ? -21.199 -16.936 3.954 1.00 62.16 564 ASN A N 1
ATOM 4642 C CA . ASN A 1 564 ? -21.722 -17.844 4.973 1.00 62.16 564 ASN A CA 1
ATOM 4643 C C . ASN A 1 564 ? -20.561 -18.526 5.718 1.00 62.16 564 ASN A C 1
ATOM 4645 O O . ASN A 1 564 ? -19.581 -18.915 5.082 1.00 62.16 564 ASN A O 1
ATOM 4649 N N . SER A 1 565 ? -20.672 -18.678 7.035 1.00 81.00 565 SER A N 1
ATOM 4650 C CA . SER A 1 565 ? -19.735 -19.415 7.892 1.00 81.00 565 SER A CA 1
ATOM 4651 C C . SER A 1 565 ? -20.528 -20.255 8.897 1.00 81.00 565 SER A C 1
ATOM 4653 O O . SER A 1 565 ? -21.402 -19.732 9.587 1.00 81.00 565 SER A O 1
ATOM 4655 N N . GLY A 1 566 ? -20.258 -21.558 8.980 1.00 78.12 566 GLY A N 1
ATOM 4656 C CA . GLY A 1 566 ? -21.039 -22.505 9.779 1.00 78.12 566 GLY A CA 1
ATOM 4657 C C . GLY A 1 566 ? -21.051 -22.170 11.266 1.00 78.12 566 GLY A C 1
ATOM 4658 O O . GLY A 1 566 ? -22.114 -22.169 11.888 1.00 78.12 566 GLY A O 1
ATOM 4659 N N . SER A 1 567 ? -19.894 -21.806 11.822 1.00 82.12 567 SER A N 1
ATOM 4660 C CA . SER A 1 567 ? -19.759 -21.372 13.218 1.00 82.12 567 SER A CA 1
ATOM 4661 C C . SER A 1 567 ? -20.393 -20.010 13.530 1.00 82.12 567 SER A C 1
ATOM 4663 O O . SER A 1 567 ? -20.701 -19.750 14.695 1.00 82.12 567 SER A O 1
ATOM 4665 N N . ARG A 1 568 ? -20.622 -19.155 12.522 1.00 81.81 568 ARG A N 1
ATOM 4666 C CA . ARG A 1 568 ? -21.252 -17.827 12.670 1.00 81.81 568 ARG A CA 1
ATOM 4667 C C . ARG A 1 568 ? -22.761 -17.849 12.426 1.00 81.81 568 ARG A C 1
ATOM 4669 O O . ARG A 1 568 ? -23.520 -17.270 13.197 1.00 81.81 568 ARG A O 1
ATOM 4676 N N . ASP A 1 569 ? -23.174 -18.477 11.329 1.00 82.06 569 ASP A N 1
ATOM 4677 C CA . ASP A 1 569 ? -24.516 -18.368 10.752 1.00 82.06 569 ASP A CA 1
ATOM 4678 C C . ASP A 1 569 ? -25.353 -19.644 10.964 1.00 82.06 569 ASP A C 1
ATOM 4680 O O . ASP A 1 569 ? -26.583 -19.568 11.019 1.00 82.06 569 ASP A O 1
ATOM 4684 N N . GLY A 1 570 ? -24.702 -20.806 11.105 1.00 84.25 570 GLY A N 1
ATOM 4685 C CA . GLY A 1 570 ? -25.320 -22.114 11.345 1.00 84.25 570 GLY A CA 1
ATOM 4686 C C . GLY A 1 570 ? -25.075 -23.155 10.242 1.00 84.25 570 GLY A C 1
ATOM 4687 O O . GLY A 1 570 ? -24.705 -22.848 9.105 1.00 84.25 570 GLY A O 1
ATOM 4688 N N . PHE A 1 571 ? -25.327 -24.427 10.564 1.00 90.38 571 PHE A N 1
ATOM 4689 C CA . PHE A 1 571 ? -25.030 -25.573 9.695 1.00 90.38 571 PHE A CA 1
ATOM 4690 C C . PHE A 1 571 ? -26.267 -26.111 8.950 1.00 90.38 571 PHE A C 1
ATOM 4692 O O . PHE A 1 571 ? -26.263 -27.255 8.510 1.00 90.38 571 PHE A O 1
ATOM 4699 N N . THR A 1 572 ? -27.334 -25.325 8.772 1.00 92.19 572 THR A N 1
ATOM 4700 C CA . THR A 1 572 ? -28.566 -25.801 8.108 1.00 92.19 572 THR A CA 1
ATOM 4701 C C . THR A 1 572 ? -28.597 -25.495 6.598 1.00 92.19 572 THR A C 1
ATOM 4703 O O . THR A 1 572 ? -28.175 -24.407 6.190 1.00 92.19 572 THR A O 1
ATOM 4706 N N . PRO A 1 573 ? -29.187 -26.369 5.748 1.00 92.00 573 PRO A N 1
ATOM 4707 C CA . PRO A 1 573 ? -29.432 -26.058 4.335 1.00 92.00 573 PRO A CA 1
ATOM 4708 C C . PRO A 1 573 ? -30.249 -24.786 4.123 1.00 92.00 573 PRO A C 1
ATOM 4710 O O . PRO A 1 573 ? -29.984 -24.037 3.185 1.00 92.00 573 PRO A O 1
ATOM 4713 N N . LYS A 1 574 ? -31.210 -24.499 5.013 1.00 91.69 574 LYS A N 1
ATOM 4714 C CA . LYS A 1 574 ? -31.949 -23.235 4.993 1.00 91.69 574 LYS A CA 1
ATOM 4715 C C . LYS A 1 574 ? -30.996 -22.038 5.074 1.00 91.69 574 LYS A C 1
ATOM 4717 O O . LYS A 1 574 ? -31.109 -21.139 4.247 1.00 91.69 574 LYS A O 1
ATOM 4722 N N . LYS A 1 575 ? -30.053 -22.030 6.026 1.00 90.88 575 LYS A N 1
ATOM 4723 C CA . LYS A 1 575 ? -29.106 -20.918 6.191 1.00 90.88 575 LYS A CA 1
ATOM 4724 C C . LYS A 1 575 ? -28.163 -20.777 4.998 1.00 90.88 575 LYS A C 1
ATOM 4726 O O . LYS A 1 575 ? -27.930 -19.663 4.536 1.00 90.88 575 LYS A O 1
ATOM 4731 N N . PHE A 1 576 ? -27.678 -21.900 4.468 1.00 93.12 576 PHE A N 1
ATOM 4732 C CA . PHE A 1 576 ? -26.859 -21.908 3.259 1.00 93.12 576 PHE A CA 1
ATOM 4733 C C . PHE A 1 576 ? -27.590 -21.272 2.070 1.00 93.12 576 PHE A C 1
ATOM 4735 O O . PHE A 1 576 ? -27.052 -20.354 1.458 1.00 93.12 576 PHE A O 1
ATOM 4742 N N . HIS A 1 577 ? -28.830 -21.678 1.784 1.00 93.38 577 HIS A N 1
ATOM 4743 C CA . HIS A 1 577 ? -29.602 -21.096 0.683 1.00 93.38 577 HIS A CA 1
ATOM 4744 C C . HIS A 1 577 ? -30.001 -19.629 0.930 1.00 93.38 577 HIS A C 1
ATOM 4746 O O . HIS A 1 577 ? -29.947 -18.836 -0.004 1.00 93.38 577 HIS A O 1
ATOM 4752 N N . GLU A 1 578 ? -30.322 -19.229 2.169 1.00 90.81 578 GLU A N 1
ATOM 4753 C CA . GLU A 1 578 ? -30.598 -17.820 2.524 1.00 90.81 578 GLU A CA 1
ATOM 4754 C C . GLU A 1 578 ? -29.447 -16.861 2.175 1.00 90.81 578 GLU A C 1
ATOM 4756 O O . GLU A 1 578 ? -29.695 -15.689 1.894 1.00 90.81 578 GLU A O 1
ATOM 4761 N N . LEU A 1 579 ? -28.199 -17.337 2.224 1.00 87.06 579 LEU A N 1
ATOM 4762 C CA . LEU A 1 579 ? -27.003 -16.512 2.043 1.00 87.06 579 LEU A CA 1
ATOM 4763 C C . LEU A 1 579 ? -26.348 -16.707 0.664 1.00 87.06 579 LEU A C 1
ATOM 4765 O O . LEU A 1 579 ? -25.913 -15.735 0.041 1.00 87.06 579 LEU A O 1
ATOM 4769 N N . CYS A 1 580 ? -26.266 -17.952 0.184 1.00 89.00 580 CYS A N 1
ATOM 4770 C CA . CYS A 1 580 ? -25.464 -18.338 -0.978 1.00 89.00 580 CYS A CA 1
ATOM 4771 C C . CYS A 1 580 ? -26.241 -18.458 -2.298 1.00 89.00 580 CYS A C 1
ATOM 4773 O O . CYS A 1 580 ? -25.599 -18.449 -3.352 1.00 89.00 580 CYS A O 1
ATOM 4775 N N . ASP A 1 581 ? -27.575 -18.554 -2.295 1.00 92.38 581 ASP A N 1
ATOM 4776 C CA . ASP A 1 581 ? -28.327 -18.664 -3.553 1.00 92.38 581 ASP A CA 1
ATOM 4777 C C . ASP A 1 581 ? -28.172 -17.410 -4.427 1.00 92.38 581 ASP A C 1
ATOM 4779 O O . ASP A 1 581 ? -28.128 -16.274 -3.950 1.00 92.38 581 ASP A O 1
ATOM 4783 N N . ASN A 1 582 ? -28.110 -17.620 -5.744 1.00 86.38 582 ASN A N 1
ATOM 4784 C CA . ASN A 1 582 ? -27.855 -16.582 -6.750 1.00 86.38 582 ASN A CA 1
ATOM 4785 C C . ASN A 1 582 ? -26.483 -15.881 -6.599 1.00 86.38 582 ASN A C 1
ATOM 4787 O O . ASN A 1 582 ? -26.265 -14.809 -7.163 1.00 86.38 582 ASN A O 1
ATOM 4791 N N . LYS A 1 583 ? -25.530 -16.479 -5.865 1.00 83.50 583 LYS A N 1
ATOM 4792 C CA . LYS A 1 583 ? -24.132 -16.020 -5.787 1.00 83.50 583 LYS A CA 1
ATOM 4793 C C . LYS A 1 583 ? -23.233 -16.860 -6.711 1.00 83.50 583 LYS A C 1
ATOM 4795 O O . LYS A 1 583 ? -22.971 -18.015 -6.376 1.00 83.50 583 LYS A O 1
ATOM 4800 N N . PRO A 1 584 ? -22.761 -16.329 -7.857 1.00 83.94 584 PRO A N 1
ATOM 4801 C CA . PRO A 1 584 ? -21.725 -16.974 -8.668 1.00 83.94 584 PRO A CA 1
ATOM 4802 C C . PRO A 1 584 ? -20.329 -16.792 -8.055 1.00 83.94 584 PRO A C 1
ATOM 4804 O O . PRO A 1 584 ? -20.156 -16.017 -7.110 1.00 83.94 584 PRO A O 1
ATOM 4807 N N . ASN A 1 585 ? -19.323 -17.447 -8.643 1.00 80.81 585 ASN A N 1
ATOM 4808 C CA . ASN A 1 585 ? -17.902 -17.334 -8.283 1.00 80.81 585 ASN A CA 1
ATOM 4809 C C . ASN A 1 585 ? -17.604 -17.654 -6.805 1.00 80.81 585 ASN A C 1
ATOM 4811 O O . ASN A 1 585 ? -16.837 -16.947 -6.155 1.00 80.81 585 ASN A O 1
ATOM 4815 N N . THR A 1 586 ? -18.211 -18.689 -6.235 1.00 85.19 586 THR A N 1
ATOM 4816 C CA . THR A 1 586 ? -18.017 -19.020 -4.815 1.00 85.19 586 THR A CA 1
ATOM 4817 C C . THR A 1 586 ? -16.913 -20.050 -4.600 1.00 85.19 586 THR A C 1
ATOM 4819 O O . THR A 1 586 ? -16.771 -20.992 -5.374 1.00 85.19 586 THR A O 1
ATOM 4822 N N . VAL A 1 587 ? -16.148 -19.909 -3.519 1.00 89.12 587 VAL A N 1
ATOM 4823 C CA . VAL A 1 587 ? -15.240 -20.948 -3.019 1.00 89.12 587 VAL A CA 1
ATOM 4824 C C . VAL A 1 587 ? -15.696 -21.400 -1.637 1.00 89.12 587 VAL A C 1
ATOM 4826 O O . VAL A 1 587 ? -15.997 -20.585 -0.766 1.00 89.12 587 VAL A O 1
ATOM 4829 N N . THR A 1 588 ? -15.779 -22.714 -1.450 1.00 90.38 588 THR A N 1
ATOM 4830 C CA . THR A 1 588 ? -16.119 -23.358 -0.183 1.00 90.38 588 THR A CA 1
ATOM 4831 C C . THR A 1 588 ? -14.879 -23.997 0.423 1.00 90.38 588 THR A C 1
ATOM 4833 O O . THR A 1 588 ? -14.215 -24.787 -0.247 1.00 90.38 588 THR A O 1
ATOM 4836 N N . PHE A 1 589 ? -14.630 -23.736 1.704 1.00 90.56 589 PHE A N 1
ATOM 4837 C CA . PHE A 1 589 ? -13.664 -24.452 2.536 1.00 90.56 589 PHE A CA 1
ATOM 4838 C C . PHE A 1 589 ? -14.416 -25.211 3.633 1.00 90.56 589 PHE A C 1
ATOM 4840 O O . PHE A 1 589 ? -15.302 -24.646 4.264 1.00 90.56 589 PHE A O 1
ATOM 4847 N N . ILE A 1 590 ? -14.074 -26.475 3.882 1.00 91.50 590 ILE A N 1
ATOM 4848 C CA . ILE A 1 590 ? -14.649 -27.295 4.955 1.00 91.50 590 ILE A CA 1
ATOM 4849 C C . ILE A 1 590 ? -13.528 -27.903 5.787 1.00 91.50 590 ILE A C 1
ATOM 4851 O O . ILE A 1 590 ? -12.680 -28.641 5.280 1.00 91.50 590 ILE A O 1
ATOM 4855 N N . LYS A 1 591 ? -13.552 -27.618 7.087 1.00 90.25 591 LYS A N 1
ATOM 4856 C CA . LYS A 1 591 ? -12.608 -28.129 8.077 1.00 90.25 591 LYS A CA 1
ATOM 4857 C C . LYS A 1 591 ? -13.146 -29.422 8.684 1.00 90.25 591 LYS A C 1
ATOM 4859 O O . LYS A 1 591 ? -14.298 -29.476 9.117 1.00 90.25 591 LYS A O 1
ATOM 4864 N N . ILE A 1 592 ? -12.318 -30.464 8.735 1.00 89.69 592 ILE A N 1
ATOM 4865 C CA . ILE A 1 592 ? -12.751 -31.798 9.174 1.00 89.69 592 ILE A CA 1
ATOM 4866 C C . ILE A 1 592 ? -12.385 -32.042 10.639 1.00 89.69 592 ILE A C 1
ATOM 4868 O O . ILE A 1 592 ? -11.218 -31.926 11.025 1.00 89.69 592 ILE A O 1
ATOM 4872 N N . LYS A 1 593 ? -13.387 -32.413 11.442 1.00 90.06 593 LYS A N 1
ATOM 4873 C CA . LYS A 1 593 ? -13.313 -32.422 12.907 1.00 90.06 593 LYS A CA 1
ATOM 4874 C C . LYS A 1 593 ? -12.235 -33.347 13.449 1.00 90.06 593 LYS A C 1
ATOM 4876 O O . LYS A 1 593 ? -12.173 -34.523 13.097 1.00 90.06 593 LYS A O 1
ATOM 4881 N N . GLY A 1 594 ? -11.403 -32.805 14.338 1.00 86.94 594 GLY A N 1
ATOM 4882 C CA . GLY A 1 594 ? -10.288 -33.542 14.941 1.00 86.94 594 GLY A CA 1
ATOM 4883 C C . GLY A 1 594 ? -9.078 -33.716 14.016 1.00 86.94 594 GLY A C 1
ATOM 4884 O O . GLY A 1 594 ? -8.167 -34.475 14.340 1.00 86.94 594 GLY A O 1
ATOM 4885 N N . THR A 1 595 ? -9.037 -33.012 12.881 1.00 85.62 595 THR A N 1
ATOM 4886 C CA . THR A 1 595 ? -7.907 -33.018 11.942 1.00 85.62 595 THR A CA 1
ATOM 4887 C C . THR A 1 595 ? -7.404 -31.595 11.672 1.00 85.62 595 THR A C 1
ATOM 4889 O O . THR A 1 595 ? -8.035 -30.609 12.049 1.00 85.62 595 THR A O 1
ATOM 4892 N N . LYS A 1 596 ? -6.261 -31.470 10.987 1.00 83.50 596 LYS A N 1
ATOM 4893 C CA . LYS A 1 596 ? -5.809 -30.198 10.387 1.00 83.50 596 LYS A CA 1
ATOM 4894 C C . LYS A 1 596 ? -6.171 -30.095 8.899 1.00 83.50 596 LYS A C 1
ATOM 4896 O O . LYS A 1 596 ? -5.665 -29.205 8.217 1.00 83.50 596 LYS A O 1
ATOM 4901 N N . GLU A 1 597 ? -6.994 -31.020 8.404 1.00 87.19 597 GLU A N 1
ATOM 4902 C CA . GLU A 1 597 ? -7.335 -31.137 6.994 1.00 87.19 597 GLU A CA 1
ATOM 4903 C C . GLU A 1 597 ? -8.502 -30.213 6.637 1.00 87.19 597 GLU A C 1
ATOM 4905 O O . GLU A 1 597 ? -9.528 -30.171 7.326 1.00 87.19 597 GLU A O 1
ATOM 4910 N N . ILE A 1 598 ? -8.338 -29.504 5.524 1.00 89.50 598 ILE A N 1
ATOM 4911 C CA . ILE A 1 598 ? -9.383 -28.705 4.891 1.00 89.50 598 ILE A CA 1
ATOM 4912 C C . ILE A 1 598 ? -9.612 -29.286 3.496 1.00 89.50 598 ILE A C 1
ATOM 4914 O O . ILE A 1 598 ? -8.657 -29.465 2.740 1.00 89.50 598 ILE A O 1
ATOM 4918 N N . ILE A 1 599 ? -10.866 -29.572 3.155 1.00 92.81 599 ILE A N 1
ATOM 4919 C CA . ILE A 1 599 ? -11.290 -29.927 1.793 1.00 92.81 599 ILE A CA 1
ATOM 4920 C C . ILE A 1 599 ? -12.265 -28.874 1.281 1.00 92.81 599 ILE A C 1
ATOM 4922 O O . ILE A 1 599 ? -12.895 -28.183 2.075 1.00 92.81 599 ILE A O 1
ATOM 4926 N N . GLY A 1 600 ? -12.396 -28.721 -0.029 1.00 93.06 600 GLY A N 1
ATOM 4927 C CA . GLY A 1 600 ? -13.221 -27.650 -0.569 1.00 93.06 600 GLY A CA 1
ATOM 4928 C C . GLY A 1 600 ? -13.433 -27.720 -2.066 1.00 93.06 600 GLY A C 1
ATOM 4929 O O . GLY A 1 600 ? -12.965 -28.640 -2.738 1.00 93.06 600 GLY A O 1
ATOM 4930 N N . GLY A 1 601 ? -14.150 -26.731 -2.587 1.00 91.56 601 GLY A N 1
ATOM 4931 C CA . GLY A 1 601 ? -14.425 -26.623 -4.010 1.00 91.56 601 GLY A CA 1
ATOM 4932 C C . GLY A 1 601 ? -14.764 -25.206 -4.442 1.00 91.56 601 GLY A C 1
ATOM 4933 O O . GLY A 1 601 ? -15.311 -24.415 -3.677 1.00 91.56 601 GLY A O 1
ATOM 4934 N N . TYR A 1 602 ? -14.415 -24.894 -5.684 1.00 90.94 602 TYR A N 1
ATOM 4935 C CA . TYR A 1 602 ? -14.796 -23.670 -6.371 1.00 90.94 602 TYR A CA 1
ATOM 4936 C C . TYR A 1 602 ? -15.988 -23.946 -7.286 1.00 90.94 602 TYR A C 1
ATOM 4938 O O . TYR A 1 602 ? -15.945 -24.881 -8.085 1.00 90.94 602 TYR A O 1
ATOM 4946 N N . ASN A 1 603 ? -17.031 -23.128 -7.167 1.00 87.31 603 ASN A N 1
ATOM 4947 C CA . ASN A 1 603 ? -18.213 -23.114 -8.015 1.00 87.31 603 ASN A CA 1
ATOM 4948 C C . ASN A 1 603 ? -18.298 -21.759 -8.743 1.00 87.31 603 ASN A C 1
ATOM 4950 O O . ASN A 1 603 ? -18.596 -20.730 -8.136 1.00 87.31 603 ASN A O 1
ATOM 4954 N N . LEU A 1 604 ? -18.077 -21.772 -10.060 1.00 81.50 604 LEU A N 1
ATOM 4955 C CA . LEU A 1 604 ? -18.242 -20.595 -10.923 1.00 81.50 604 LEU A CA 1
ATOM 4956 C C . LEU A 1 604 ? -19.718 -20.144 -11.018 1.00 81.50 604 LEU A C 1
ATOM 4958 O O . LEU A 1 604 ? -20.000 -18.954 -11.135 1.00 81.50 604 LEU A O 1
ATOM 4962 N N . LEU A 1 605 ? -20.660 -21.088 -10.961 1.00 86.31 605 LEU A N 1
ATOM 4963 C CA . LEU A 1 605 ? -22.093 -20.861 -11.145 1.00 86.31 605 LEU A CA 1
ATOM 4964 C C . LEU A 1 605 ? -22.775 -20.356 -9.864 1.00 86.31 605 LEU A C 1
ATOM 4966 O O . LEU A 1 605 ? -22.297 -20.527 -8.747 1.00 86.31 605 LEU A O 1
ATOM 4970 N N . GLU A 1 606 ? -23.959 -19.781 -10.031 1.00 90.31 606 GLU A N 1
ATOM 4971 C CA . GLU A 1 606 ? -24.891 -19.461 -8.944 1.00 90.31 606 GLU A CA 1
ATOM 4972 C C . GLU A 1 606 ? -25.375 -20.724 -8.206 1.00 90.31 606 GLU A C 1
ATOM 4974 O O . GLU A 1 606 ? -25.856 -21.653 -8.860 1.00 90.31 606 GLU A O 1
ATOM 4979 N N . TRP A 1 607 ? -25.350 -20.738 -6.865 1.00 90.25 607 TRP A N 1
ATOM 4980 C CA . TRP A 1 607 ? -26.091 -21.741 -6.075 1.00 90.25 607 TRP A CA 1
ATOM 4981 C C . TRP A 1 607 ? -27.604 -21.549 -6.186 1.00 90.25 607 TRP A C 1
ATOM 4983 O O . TRP A 1 607 ? -28.078 -20.427 -6.401 1.00 90.25 607 TRP A O 1
ATOM 4993 N N . LYS A 1 608 ? -28.354 -22.656 -6.089 1.00 88.56 608 LYS A N 1
ATOM 4994 C CA . LYS A 1 608 ? -29.807 -22.695 -6.311 1.00 88.56 608 LYS A CA 1
ATOM 4995 C C . LYS A 1 608 ? -30.490 -23.696 -5.382 1.00 88.56 608 LYS A C 1
ATOM 4997 O O . LYS A 1 608 ? -30.118 -24.866 -5.327 1.00 88.56 608 LYS A O 1
ATOM 5002 N N . SER A 1 609 ? -31.564 -23.272 -4.732 1.00 86.56 609 SER A N 1
ATOM 5003 C CA . SER A 1 609 ? -32.506 -24.127 -4.008 1.00 86.56 609 SER A CA 1
ATOM 5004 C C . SER A 1 609 ? -33.530 -24.762 -4.959 1.00 86.56 609 SER A C 1
ATOM 5006 O O . SER A 1 609 ? -34.714 -24.441 -4.940 1.00 86.56 609 SER A O 1
ATOM 5008 N N . PHE A 1 610 ? -33.084 -25.685 -5.819 1.00 85.50 610 PHE A N 1
ATOM 5009 C CA . PHE A 1 610 ? -33.959 -26.686 -6.450 1.00 85.50 610 PHE A CA 1
ATOM 5010 C C . PHE A 1 610 ? -33.170 -27.892 -6.967 1.00 85.50 610 PHE A C 1
ATOM 5012 O O . PHE A 1 610 ? -32.008 -27.780 -7.343 1.00 85.50 610 PHE A O 1
ATOM 5019 N N . THR A 1 611 ? -33.816 -29.059 -6.984 1.00 89.38 611 THR A N 1
ATOM 5020 C CA . THR A 1 611 ? -33.176 -30.361 -7.222 1.00 89.38 611 THR A CA 1
ATOM 5021 C C . THR A 1 611 ? -32.755 -30.571 -8.687 1.00 89.38 611 THR A C 1
ATOM 5023 O O . THR A 1 611 ? -33.570 -31.013 -9.500 1.00 89.38 611 THR A O 1
ATOM 5026 N N . ARG A 1 612 ? -31.486 -30.303 -9.036 1.00 91.25 612 ARG A N 1
ATOM 5027 C CA . ARG A 1 612 ? -30.891 -30.688 -10.335 1.00 91.25 612 ARG A CA 1
ATOM 5028 C C . ARG A 1 612 ? -29.372 -30.882 -10.301 1.00 91.25 612 ARG A C 1
ATOM 5030 O O . ARG A 1 612 ? -28.678 -30.332 -9.457 1.00 91.25 612 ARG A O 1
ATOM 5037 N N . TRP A 1 613 ? -28.856 -31.582 -11.312 1.00 91.31 613 TRP A N 1
ATOM 5038 C CA . TRP A 1 613 ? -27.457 -31.447 -11.736 1.00 91.31 613 TRP A CA 1
ATOM 5039 C C . TRP A 1 613 ? -27.287 -30.205 -12.614 1.00 91.31 613 TRP A C 1
ATOM 5041 O O . TRP A 1 613 ? -28.184 -29.887 -13.398 1.00 91.31 613 TRP A O 1
ATOM 5051 N N . ASP A 1 614 ? -26.134 -29.548 -12.524 1.00 90.75 614 ASP A N 1
ATOM 5052 C CA . ASP A 1 614 ? -25.744 -28.442 -13.402 1.00 90.75 614 ASP A CA 1
ATOM 5053 C C . ASP A 1 614 ? -24.298 -28.584 -13.904 1.00 90.75 614 ASP A C 1
ATOM 5055 O O . ASP A 1 614 ? -23.508 -29.364 -13.355 1.00 90.75 614 ASP A O 1
ATOM 5059 N N . LYS A 1 615 ? -23.973 -27.868 -14.991 1.00 92.00 615 LYS A N 1
ATOM 5060 C CA . LYS A 1 615 ? -22.795 -28.153 -15.823 1.00 92.00 615 LYS A CA 1
ATOM 5061 C C . LYS A 1 615 ? -21.757 -27.032 -15.896 1.00 92.00 615 LYS A C 1
ATOM 5063 O O . LYS A 1 615 ? -22.072 -25.878 -16.162 1.00 92.00 615 LYS A O 1
ATOM 5068 N N . THR A 1 616 ? -20.488 -27.401 -15.733 1.00 86.31 616 THR A N 1
ATOM 5069 C CA . THR A 1 616 ? -19.311 -26.514 -15.845 1.00 86.31 616 THR A CA 1
ATOM 5070 C C . THR A 1 616 ? -18.042 -27.362 -16.010 1.00 86.31 616 THR A C 1
ATOM 5072 O O . THR A 1 616 ? -18.045 -28.551 -15.686 1.00 86.31 616 THR A O 1
ATOM 5075 N N . LYS A 1 617 ? -16.965 -26.776 -16.550 1.00 84.62 617 LYS A N 1
ATOM 5076 C CA . LYS A 1 617 ? -15.614 -27.379 -16.598 1.00 84.62 617 LYS A CA 1
ATOM 5077 C C . LYS A 1 617 ? -14.603 -26.649 -15.706 1.00 84.62 617 LYS A C 1
ATOM 5079 O O . LYS A 1 617 ? -13.480 -27.109 -15.529 1.00 84.62 617 LYS A O 1
ATOM 5084 N N . ASP A 1 618 ? -15.025 -25.516 -15.166 1.00 83.38 618 ASP A N 1
ATOM 5085 C CA . ASP A 1 618 ? -14.202 -24.448 -14.595 1.00 83.38 618 ASP A CA 1
ATOM 5086 C C . ASP A 1 618 ? -14.177 -24.533 -13.062 1.00 83.38 618 ASP A C 1
ATOM 5088 O O . ASP A 1 618 ? -13.300 -23.987 -12.397 1.00 83.38 618 ASP A O 1
ATOM 5092 N N . SER A 1 619 ? -15.134 -25.280 -12.507 1.00 87.12 619 SER A N 1
ATOM 5093 C CA . SER A 1 619 ? -15.128 -25.720 -11.116 1.00 87.12 619 SER A CA 1
ATOM 5094 C C . SER A 1 619 ? -14.011 -26.738 -10.860 1.00 87.12 619 SER A C 1
ATOM 5096 O O . SER A 1 619 ? -13.653 -27.548 -11.719 1.00 87.12 619 SER A O 1
ATOM 5098 N N . PHE A 1 620 ? -13.489 -26.745 -9.641 1.00 91.75 620 PHE A N 1
ATOM 5099 C CA . PHE A 1 620 ? -12.480 -27.696 -9.168 1.00 91.75 620 PHE A CA 1
ATOM 5100 C C . PHE A 1 620 ? -12.726 -28.002 -7.690 1.00 91.75 620 PHE A C 1
ATOM 5102 O O . PHE A 1 620 ? -13.260 -27.158 -6.972 1.00 91.75 620 PHE A O 1
ATOM 5109 N N . ILE A 1 621 ? -12.326 -29.187 -7.232 1.00 94.19 621 ILE A N 1
ATOM 5110 C CA . ILE A 1 621 ? -12.232 -29.504 -5.800 1.00 94.19 621 ILE A CA 1
ATOM 5111 C C . ILE A 1 621 ? -10.770 -29.532 -5.369 1.00 94.19 621 ILE A C 1
ATOM 5113 O O . ILE A 1 621 ? -9.871 -29.766 -6.183 1.00 94.19 621 ILE A O 1
ATOM 5117 N N . PHE A 1 622 ? -10.529 -29.290 -4.087 1.00 93.50 622 PHE A N 1
ATOM 5118 C CA . PHE A 1 622 ? -9.191 -29.253 -3.518 1.00 93.50 622 PHE A CA 1
ATOM 5119 C C . PHE A 1 622 ? -9.129 -29.844 -2.108 1.00 93.50 622 PHE A C 1
ATOM 5121 O O . PHE A 1 622 ? -10.142 -29.965 -1.415 1.00 93.50 622 PHE A O 1
ATOM 5128 N N . SER A 1 623 ? -7.916 -30.176 -1.671 1.00 90.69 623 SER A N 1
ATOM 5129 C CA . SER A 1 623 ? -7.609 -30.482 -0.274 1.00 90.69 623 SER A CA 1
ATOM 5130 C C . SER A 1 623 ? -6.249 -29.943 0.160 1.00 90.69 623 SER A C 1
ATOM 5132 O O . SER A 1 623 ? -5.323 -29.800 -0.641 1.00 90.69 623 SER A O 1
ATOM 5134 N N . PHE A 1 624 ? -6.134 -29.707 1.465 1.00 83.75 624 PHE A N 1
ATOM 5135 C CA . PHE A 1 624 ? -4.903 -29.380 2.171 1.00 83.75 624 PHE A CA 1
ATOM 5136 C C . PHE A 1 624 ? -4.787 -30.315 3.379 1.00 83.75 624 PHE A C 1
ATOM 5138 O O . PHE A 1 624 ? -5.602 -30.228 4.299 1.00 83.75 624 PHE A O 1
ATOM 5145 N N . LYS A 1 625 ? -3.773 -31.195 3.418 1.00 76.69 625 LYS A N 1
ATOM 5146 C CA . LYS A 1 625 ? -3.568 -32.125 4.556 1.00 76.69 625 LYS A CA 1
ATOM 5147 C C . LYS A 1 625 ? -3.240 -31.403 5.874 1.00 76.69 625 LYS A C 1
ATOM 5149 O O . LYS A 1 625 ? -3.438 -31.954 6.955 1.00 76.69 625 LYS A O 1
ATOM 5154 N N . ASN A 1 626 ? -2.751 -30.167 5.788 1.00 65.50 626 ASN A N 1
ATOM 5155 C CA . ASN A 1 626 ? -2.512 -29.268 6.912 1.00 65.50 626 ASN A CA 1
ATOM 5156 C C . ASN A 1 626 ? -2.601 -27.814 6.422 1.00 65.50 626 ASN A C 1
ATOM 5158 O O . ASN A 1 626 ? -1.940 -27.468 5.444 1.00 65.50 626 ASN A O 1
ATOM 5162 N N . LYS A 1 627 ? -3.337 -26.948 7.132 1.00 54.66 627 LYS A N 1
ATOM 5163 C CA . LYS A 1 627 ? -3.528 -25.524 6.780 1.00 54.66 627 LYS A CA 1
ATOM 5164 C C . LYS A 1 627 ? -2.247 -24.679 6.624 1.00 54.66 627 LYS A C 1
ATOM 5166 O O . LYS A 1 627 ? -2.313 -23.588 6.078 1.00 54.66 627 LYS A O 1
ATOM 5171 N N . ASN A 1 628 ? -1.097 -25.170 7.095 1.00 52.88 628 ASN A N 1
ATOM 5172 C CA . ASN A 1 628 ? 0.209 -24.503 6.993 1.00 52.88 628 ASN A CA 1
ATOM 5173 C C . ASN A 1 628 ? 1.118 -25.075 5.875 1.00 52.88 628 ASN A C 1
ATOM 5175 O O . ASN A 1 628 ? 2.292 -24.721 5.823 1.00 52.88 628 ASN A O 1
ATOM 5179 N N . ASN A 1 629 ? 0.643 -25.993 5.022 1.00 55.38 629 ASN A N 1
ATOM 5180 C CA . ASN A 1 629 ? 1.467 -26.586 3.960 1.00 55.38 629 ASN A CA 1
ATOM 5181 C C . ASN A 1 629 ? 0.688 -26.762 2.647 1.00 55.38 629 ASN A C 1
ATOM 5183 O O . ASN A 1 629 ? 0.052 -27.788 2.408 1.00 55.38 629 ASN A O 1
ATOM 5187 N N . PHE A 1 630 ? 0.802 -25.763 1.772 1.00 58.50 630 PHE A N 1
ATOM 5188 C CA . PHE A 1 630 ? 0.192 -25.757 0.441 1.00 58.50 630 PHE A CA 1
ATOM 5189 C C . PHE A 1 630 ? 0.993 -26.528 -0.623 1.00 58.50 630 PHE A C 1
ATOM 5191 O O . PHE A 1 630 ? 0.496 -26.707 -1.730 1.00 58.50 630 PHE A O 1
ATOM 5198 N N . LYS A 1 631 ? 2.208 -27.018 -0.323 1.00 53.50 631 LYS A N 1
ATOM 5199 C CA . LYS A 1 631 ? 3.010 -27.791 -1.296 1.00 53.50 631 LYS A CA 1
ATOM 5200 C C . LYS A 1 631 ? 2.401 -29.165 -1.587 1.00 53.50 631 LYS A C 1
ATOM 5202 O O . LYS A 1 631 ? 2.525 -29.659 -2.701 1.00 53.50 631 LYS A O 1
ATOM 5207 N N . ASP A 1 632 ? 1.680 -29.719 -0.612 1.00 65.88 632 ASP A N 1
ATOM 5208 C CA . ASP A 1 632 ? 0.937 -30.979 -0.726 1.00 65.88 632 ASP A CA 1
ATOM 5209 C C . ASP A 1 632 ? -0.552 -30.758 -1.083 1.00 65.88 632 ASP A C 1
ATOM 5211 O O . ASP A 1 632 ? -1.393 -31.627 -0.838 1.00 65.88 632 ASP A O 1
ATOM 5215 N N . ALA A 1 633 ? -0.908 -29.582 -1.619 1.00 77.50 633 ALA A N 1
ATOM 5216 C CA . ALA A 1 633 ? -2.276 -29.259 -2.015 1.00 77.50 633 ALA A CA 1
ATOM 5217 C C . ALA A 1 633 ? -2.703 -30.044 -3.264 1.00 77.50 633 ALA A C 1
ATOM 5219 O O . ALA A 1 633 ? -2.096 -29.924 -4.331 1.00 77.50 633 ALA A O 1
ATOM 5220 N N . ILE A 1 634 ? -3.796 -30.806 -3.171 1.00 83.75 634 ILE A N 1
ATOM 5221 C CA . ILE A 1 634 ? -4.310 -31.572 -4.312 1.00 83.75 634 ILE A CA 1
ATOM 5222 C C . ILE A 1 634 ? -5.449 -30.794 -4.965 1.00 83.75 634 ILE A C 1
ATOM 5224 O O . ILE A 1 634 ? -6.580 -30.872 -4.502 1.00 83.75 634 ILE A O 1
ATOM 5228 N N . LEU A 1 635 ? -5.178 -30.090 -6.070 1.00 90.06 635 LEU A N 1
ATOM 5229 C CA . LEU A 1 635 ? -6.223 -29.511 -6.926 1.00 90.06 635 LEU A CA 1
ATOM 5230 C C . LEU A 1 635 ? -6.657 -30.511 -8.007 1.00 90.06 635 LEU A C 1
ATOM 5232 O O . LEU A 1 635 ? -5.831 -31.034 -8.766 1.00 90.06 635 LEU A O 1
ATOM 5236 N N . SER A 1 636 ? -7.965 -30.748 -8.080 1.00 91.56 636 SER A N 1
ATOM 5237 C CA . SER A 1 636 ? -8.624 -31.761 -8.905 1.00 91.56 636 SER A CA 1
ATOM 5238 C C . SER A 1 636 ? -9.723 -31.114 -9.755 1.00 91.56 636 SER A C 1
ATOM 5240 O O . SER A 1 636 ? -10.648 -30.504 -9.216 1.00 91.56 636 SER A O 1
ATOM 5242 N N . LYS A 1 637 ? -9.620 -31.199 -11.088 1.00 92.12 637 LYS A N 1
ATOM 5243 C CA . LYS A 1 637 ? -10.562 -30.550 -12.024 1.00 92.12 637 LYS A CA 1
ATOM 5244 C C . LYS A 1 637 ? -11.747 -31.460 -12.373 1.00 92.12 637 LYS A C 1
ATOM 5246 O O . LYS A 1 637 ? -11.671 -32.674 -12.188 1.00 92.12 637 LYS A O 1
ATOM 5251 N N . VAL A 1 638 ? -12.847 -30.888 -12.868 1.00 88.94 638 VAL A N 1
ATOM 5252 C CA . VAL A 1 638 ? -14.004 -31.666 -13.357 1.00 88.94 638 VAL A CA 1
ATOM 5253 C C . VAL A 1 638 ? -13.602 -32.534 -14.555 1.00 88.94 638 VAL A C 1
ATOM 5255 O O . VAL A 1 638 ? -13.027 -32.035 -15.520 1.00 88.94 638 VAL A O 1
ATOM 5258 N N . VAL A 1 639 ? -13.976 -33.817 -14.528 1.00 89.38 639 VAL A N 1
ATOM 5259 C CA . VAL A 1 639 ? -13.894 -34.730 -15.685 1.00 89.38 639 VAL A CA 1
ATOM 5260 C C . VAL A 1 639 ? -15.257 -34.875 -16.363 1.00 89.38 639 VAL A C 1
ATOM 5262 O O . VAL A 1 639 ? -15.345 -34.774 -17.584 1.00 89.38 639 VAL A O 1
ATOM 5265 N N . ASN A 1 640 ? -16.333 -35.075 -15.593 1.00 90.25 640 ASN A N 1
ATOM 5266 C CA . ASN A 1 640 ? -17.695 -35.151 -16.132 1.00 90.25 640 ASN A CA 1
ATOM 5267 C C . ASN A 1 640 ? -18.438 -33.823 -15.925 1.00 90.25 640 ASN A C 1
ATOM 5269 O O . ASN A 1 640 ? -19.029 -33.592 -14.869 1.00 90.25 640 ASN A O 1
ATOM 5273 N N . SER A 1 641 ? -18.433 -32.962 -16.948 1.00 90.44 641 SER A N 1
ATOM 5274 C CA . SER A 1 641 ? -19.058 -31.636 -16.872 1.00 90.44 641 SER A CA 1
ATOM 5275 C C . SER A 1 641 ? -20.559 -31.671 -16.618 1.00 90.44 641 SER A C 1
ATOM 5277 O O . SER A 1 641 ? -21.057 -30.782 -15.943 1.00 90.44 641 SER A O 1
ATOM 5279 N N . ASP A 1 642 ? -21.280 -32.695 -17.082 1.00 92.00 642 ASP A N 1
ATOM 5280 C CA . ASP A 1 642 ? -22.738 -32.799 -16.893 1.00 92.00 642 ASP A CA 1
ATOM 5281 C C . ASP A 1 642 ? -23.124 -33.284 -15.485 1.00 92.00 642 ASP A C 1
ATOM 5283 O O . ASP A 1 642 ? -24.306 -33.435 -15.159 1.00 92.00 642 ASP A O 1
ATOM 5287 N N . ARG A 1 643 ? -22.121 -33.553 -14.644 1.00 91.12 643 ARG A N 1
ATOM 5288 C CA . ARG A 1 643 ? -22.248 -33.911 -13.232 1.00 91.12 643 ARG A CA 1
ATOM 5289 C C . ARG A 1 643 ? -21.235 -33.140 -12.379 1.00 91.12 643 ARG A C 1
ATOM 5291 O O . ARG A 1 643 ? -20.697 -33.694 -11.431 1.00 91.12 643 ARG A O 1
ATOM 5298 N N . ALA A 1 644 ? -20.959 -31.879 -12.717 1.00 90.06 644 ALA A N 1
ATOM 5299 C CA . ALA A 1 644 ? -20.019 -31.045 -11.967 1.00 90.06 644 ALA A CA 1
ATOM 5300 C C . ALA A 1 644 ? -20.593 -30.601 -10.610 1.00 90.06 644 ALA A C 1
ATOM 5302 O O . ALA A 1 644 ? -19.933 -30.719 -9.581 1.00 90.06 644 ALA A O 1
ATOM 5303 N N . LEU A 1 645 ? -21.839 -30.122 -10.599 1.00 93.25 645 LEU A N 1
ATOM 5304 C CA . LEU A 1 645 ? -22.487 -29.535 -9.424 1.00 93.25 645 LEU A CA 1
ATOM 5305 C C . LEU A 1 645 ? -23.882 -30.120 -9.238 1.00 93.25 645 LEU A C 1
ATOM 5307 O O . LEU A 1 645 ? -24.602 -30.343 -10.214 1.00 93.25 645 LEU A O 1
ATOM 5311 N N . TRP A 1 646 ? -24.273 -30.336 -7.986 1.00 92.12 646 TRP A N 1
ATOM 5312 C CA . TRP A 1 646 ? -25.640 -30.697 -7.623 1.00 92.12 646 TRP A CA 1
ATOM 5313 C C . TRP A 1 646 ? -26.246 -29.578 -6.792 1.00 92.12 646 TRP A C 1
ATOM 5315 O O . TRP A 1 646 ? -25.629 -29.057 -5.865 1.00 92.12 646 TRP A O 1
ATOM 5325 N N . PHE A 1 647 ? -27.476 -29.238 -7.129 1.00 89.69 647 PHE A N 1
ATOM 5326 C CA . PHE A 1 647 ? -28.303 -28.298 -6.406 1.00 89.69 647 PHE A CA 1
ATOM 5327 C C . PHE A 1 647 ? -29.471 -29.071 -5.809 1.00 89.69 647 PHE A C 1
ATOM 5329 O O . PHE A 1 647 ? -30.090 -29.889 -6.491 1.00 89.69 647 PHE A O 1
ATOM 5336 N N . SER A 1 648 ? -29.758 -28.848 -4.528 1.00 89.75 648 SER A N 1
ATOM 5337 C CA . SER A 1 648 ? -30.955 -29.357 -3.871 1.00 89.75 648 SER A CA 1
ATOM 5338 C C . SER A 1 648 ? -31.219 -28.627 -2.563 1.00 89.75 648 SER A C 1
ATOM 5340 O O . SER A 1 648 ? -30.317 -28.395 -1.769 1.00 89.75 648 SER A O 1
ATOM 5342 N N . TYR A 1 649 ? -32.503 -28.386 -2.327 1.00 89.50 649 TYR A N 1
ATOM 5343 C CA . TYR A 1 649 ? -33.143 -27.965 -1.085 1.00 89.50 649 TYR A CA 1
ATOM 5344 C C . TYR A 1 649 ? -32.519 -28.446 0.243 1.00 89.50 649 TYR A C 1
ATOM 5346 O O . TYR A 1 649 ? -32.568 -27.719 1.235 1.00 89.50 649 TYR A O 1
ATOM 5354 N N . THR A 1 650 ? -31.987 -29.672 0.294 1.00 90.12 650 THR A N 1
ATOM 5355 C CA . THR A 1 650 ? -31.463 -30.312 1.517 1.00 90.12 650 THR A CA 1
ATOM 5356 C C . THR A 1 650 ? -29.937 -30.446 1.546 1.00 90.12 650 THR A C 1
ATOM 5358 O O . THR A 1 650 ? -29.392 -31.108 2.433 1.00 90.12 650 THR A O 1
ATOM 5361 N N . THR A 1 651 ? -29.230 -29.837 0.592 1.00 89.31 651 THR A N 1
ATOM 5362 C CA . THR A 1 651 ? -27.766 -29.911 0.473 1.00 89.31 651 THR A CA 1
ATOM 5363 C C . THR A 1 651 ? -27.105 -28.565 0.723 1.00 89.31 651 THR A C 1
ATOM 5365 O O . THR A 1 651 ? -27.671 -27.518 0.430 1.00 89.31 651 THR A O 1
ATOM 5368 N N . GLY A 1 652 ? -25.893 -28.601 1.268 1.00 89.75 652 GLY A N 1
ATOM 5369 C CA . GLY A 1 652 ? -24.973 -27.470 1.212 1.00 89.75 652 GLY A CA 1
ATOM 5370 C C . GLY A 1 652 ? -24.179 -27.473 -0.094 1.00 89.75 652 GLY A C 1
ATOM 5371 O O . GLY A 1 652 ? -24.647 -28.008 -1.102 1.00 89.75 652 GLY A O 1
ATOM 5372 N N . PRO A 1 653 ? -22.946 -26.948 -0.070 1.00 90.62 653 PRO A N 1
ATOM 5373 C CA . PRO A 1 653 ? -21.994 -27.120 -1.157 1.00 90.62 653 PRO A CA 1
ATOM 5374 C C . PRO A 1 653 ? -21.841 -28.598 -1.553 1.00 90.62 653 PRO A C 1
ATOM 5376 O O . PRO A 1 653 ? -21.513 -29.451 -0.722 1.00 90.62 653 PRO A O 1
ATOM 5379 N N . TYR A 1 654 ? -22.103 -28.901 -2.827 1.00 93.69 654 TYR A N 1
ATOM 5380 C CA . TYR A 1 654 ? -22.088 -30.262 -3.364 1.00 93.69 654 TYR A CA 1
ATOM 5381 C C . TYR A 1 654 ? -21.397 -30.287 -4.732 1.00 93.69 654 TYR A C 1
ATOM 5383 O O . TYR A 1 654 ? -21.913 -29.788 -5.735 1.00 93.69 654 TYR A O 1
ATOM 5391 N N . PHE A 1 655 ? -20.233 -30.931 -4.775 1.00 94.94 655 PHE A N 1
ATOM 5392 C CA . PHE A 1 655 ? -19.352 -31.002 -5.934 1.00 94.94 655 PHE A CA 1
ATOM 5393 C C . PHE A 1 655 ? -19.278 -32.446 -6.437 1.00 94.94 655 PHE A C 1
ATOM 5395 O O . PHE A 1 655 ? -18.666 -33.302 -5.806 1.00 94.94 655 PHE A O 1
ATOM 5402 N N . GLY A 1 656 ? -19.908 -32.722 -7.579 1.00 86.25 656 GLY A N 1
ATOM 5403 C CA . GLY A 1 656 ? -19.710 -33.927 -8.395 1.00 86.25 656 GLY A CA 1
ATOM 5404 C C . GLY A 1 656 ? -19.920 -35.298 -7.758 1.00 86.25 656 GLY A C 1
ATOM 5405 O O . GLY A 1 656 ? -19.374 -36.277 -8.256 1.00 86.25 656 GLY A O 1
ATOM 5406 N N . ASN A 1 657 ? -20.685 -35.401 -6.668 1.00 88.94 657 ASN A N 1
ATOM 5407 C CA . ASN A 1 657 ? -20.730 -36.610 -5.831 1.00 88.94 657 ASN A CA 1
ATOM 5408 C C . ASN A 1 657 ? -19.346 -36.983 -5.237 1.00 88.94 657 ASN A C 1
ATOM 5410 O O . ASN A 1 657 ? -19.176 -38.088 -4.718 1.00 88.94 657 ASN A O 1
ATOM 5414 N N . ASP A 1 658 ? -18.372 -36.068 -5.345 1.00 94.44 658 ASP A N 1
ATOM 5415 C CA . ASP A 1 658 ? -17.041 -36.149 -4.760 1.00 94.44 658 ASP A CA 1
ATOM 5416 C C . ASP A 1 658 ? -17.009 -35.509 -3.380 1.00 94.44 658 ASP A C 1
ATOM 5418 O O . ASP A 1 658 ? -16.539 -36.152 -2.453 1.00 94.44 658 ASP A O 1
ATOM 5422 N N . ILE A 1 659 ? -17.527 -34.287 -3.225 1.00 94.12 659 ILE A N 1
ATOM 5423 C CA . ILE A 1 659 ? -17.703 -33.625 -1.925 1.00 94.12 659 ILE A CA 1
ATOM 5424 C C . ILE A 1 659 ? -19.187 -33.332 -1.737 1.00 94.12 659 ILE A C 1
ATOM 5426 O O . ILE A 1 659 ? -19.740 -32.505 -2.462 1.00 94.12 659 ILE A O 1
ATOM 5430 N N . ASN A 1 660 ? -19.814 -33.964 -0.743 1.00 89.44 660 ASN A N 1
ATOM 5431 C CA . ASN A 1 660 ? -21.250 -33.830 -0.501 1.00 89.44 660 ASN A CA 1
ATOM 5432 C C . ASN A 1 660 ? -21.526 -33.386 0.935 1.00 89.44 660 ASN A C 1
ATOM 5434 O O . ASN A 1 660 ? -21.191 -34.103 1.882 1.00 89.44 660 ASN A O 1
ATOM 5438 N N . ILE A 1 661 ? -22.222 -32.262 1.087 1.00 89.00 661 ILE A N 1
ATOM 5439 C CA . ILE A 1 661 ? -22.785 -31.808 2.360 1.00 89.00 661 ILE A CA 1
ATOM 5440 C C . ILE A 1 661 ? -24.308 -31.930 2.265 1.00 89.00 661 ILE A C 1
ATOM 5442 O O . ILE A 1 661 ? -24.932 -31.326 1.391 1.00 89.00 661 ILE A O 1
ATOM 5446 N N . ILE A 1 662 ? -24.907 -32.758 3.121 1.00 85.75 662 ILE A N 1
ATOM 5447 C CA . ILE A 1 662 ? -26.322 -33.151 3.049 1.00 85.75 662 ILE A CA 1
ATOM 5448 C C . ILE A 1 662 ? -26.899 -33.167 4.466 1.00 85.75 662 ILE A C 1
ATOM 5450 O O . ILE A 1 662 ? -26.251 -33.666 5.382 1.00 85.75 662 ILE A O 1
ATOM 5454 N N . ALA A 1 663 ? -28.123 -32.671 4.642 1.00 87.12 663 ALA A N 1
ATOM 5455 C CA . ALA A 1 663 ? -28.895 -32.849 5.870 1.00 87.12 663 ALA A CA 1
ATOM 5456 C C . ALA A 1 663 ? -30.201 -33.619 5.600 1.00 87.12 663 ALA A C 1
ATOM 5458 O O . ALA A 1 663 ? -30.631 -33.758 4.453 1.00 87.12 663 ALA A O 1
ATOM 5459 N N . LEU A 1 664 ? -30.852 -34.116 6.659 1.00 83.81 664 LEU A N 1
ATOM 5460 C CA . LEU A 1 664 ? -32.117 -34.860 6.547 1.00 83.81 664 LEU A CA 1
ATOM 5461 C C . LEU A 1 664 ? -33.259 -33.985 6.007 1.00 83.81 664 LEU A C 1
ATOM 5463 O O . LEU A 1 664 ? -34.125 -34.468 5.282 1.00 83.81 664 LEU A O 1
ATOM 5467 N N . ASN A 1 665 ? -33.267 -32.702 6.368 1.00 85.69 665 ASN A N 1
ATOM 5468 C CA . ASN A 1 665 ? -34.160 -31.680 5.832 1.00 85.69 665 ASN A CA 1
ATOM 5469 C C . ASN A 1 665 ? -33.527 -30.279 5.967 1.00 85.69 665 ASN A C 1
ATOM 5471 O O . ASN A 1 665 ? -32.443 -30.123 6.526 1.00 85.69 665 ASN A O 1
ATOM 5475 N N . HIS A 1 666 ? -34.227 -29.252 5.483 1.00 85.06 666 HIS A N 1
ATOM 5476 C CA . HIS A 1 666 ? -33.787 -27.851 5.486 1.00 85.06 666 HIS A CA 1
ATOM 5477 C C . HIS A 1 666 ? -33.359 -27.276 6.845 1.00 85.06 666 HIS A C 1
ATOM 5479 O O . HIS A 1 666 ? -32.581 -26.325 6.868 1.00 85.06 666 HIS A O 1
ATOM 5485 N N . TYR A 1 667 ? -33.908 -27.790 7.947 1.00 85.75 667 TYR A N 1
ATOM 5486 C CA . TYR A 1 667 ? -33.785 -27.224 9.294 1.00 85.75 667 TYR A CA 1
ATOM 5487 C C . TYR A 1 667 ? -32.833 -28.018 10.199 1.00 85.75 667 TYR A C 1
ATOM 5489 O O . TYR A 1 667 ? -32.541 -27.580 11.306 1.00 85.75 667 TYR A O 1
ATOM 5497 N N . THR A 1 668 ? -32.366 -29.186 9.752 1.00 87.56 668 THR A N 1
ATOM 5498 C CA . THR A 1 668 ? -31.358 -29.990 10.458 1.00 87.56 668 THR A CA 1
ATOM 5499 C C . THR A 1 668 ? -29.950 -29.572 10.056 1.00 87.56 668 THR A C 1
ATOM 5501 O O . THR A 1 668 ? -29.705 -29.338 8.874 1.00 87.56 668 THR A O 1
ATOM 5504 N N . ASP A 1 669 ? -29.029 -29.537 11.018 1.00 87.25 669 ASP A N 1
ATOM 5505 C CA . ASP A 1 669 ? -27.621 -29.227 10.769 1.00 87.25 669 ASP A CA 1
ATOM 5506 C C . ASP A 1 669 ? -26.885 -30.319 9.969 1.00 87.25 669 ASP A C 1
ATOM 5508 O O . ASP A 1 669 ? -27.205 -31.512 10.037 1.00 87.25 669 ASP A O 1
ATOM 5512 N N . TYR A 1 670 ? -25.836 -29.912 9.254 1.00 83.88 670 TYR A N 1
ATOM 5513 C CA . TYR A 1 670 ? -24.863 -30.786 8.605 1.00 83.88 670 TYR A CA 1
ATOM 5514 C C . TYR A 1 670 ? -23.999 -31.526 9.643 1.00 83.88 670 TYR A C 1
ATOM 5516 O O . TYR A 1 670 ? -22.935 -31.059 10.049 1.00 83.88 670 TYR A O 1
ATOM 5524 N N . VAL A 1 671 ? -24.431 -32.716 10.063 1.00 76.06 671 VAL A N 1
ATOM 5525 C CA . VAL A 1 671 ? -23.650 -33.559 10.989 1.00 76.06 671 VAL A CA 1
ATOM 5526 C C . VAL A 1 671 ? -22.416 -34.166 10.303 1.00 76.06 671 VAL A C 1
ATOM 5528 O O . VAL A 1 671 ? -21.354 -34.281 10.923 1.00 76.06 671 VAL A O 1
ATOM 5531 N N . THR A 1 672 ? -22.529 -34.550 9.027 1.00 85.19 672 THR A N 1
ATOM 5532 C CA . THR A 1 672 ? -21.442 -35.173 8.261 1.00 85.19 672 THR A CA 1
ATOM 5533 C C . THR A 1 672 ? -21.265 -34.582 6.865 1.00 85.19 672 THR A C 1
ATOM 5535 O O . THR A 1 672 ? -22.185 -34.058 6.239 1.00 85.19 672 THR A O 1
ATOM 5538 N N . ILE A 1 673 ? -20.034 -34.708 6.376 1.00 90.38 673 ILE A N 1
ATOM 5539 C CA . ILE A 1 673 ? -19.614 -34.480 4.998 1.00 90.38 673 ILE A CA 1
ATOM 5540 C C . ILE A 1 673 ? -19.122 -35.804 4.418 1.00 90.38 673 ILE A C 1
ATOM 5542 O O . ILE A 1 673 ? -18.408 -36.558 5.084 1.00 90.38 673 ILE A O 1
ATOM 5546 N N . LYS A 1 674 ? -19.501 -36.100 3.175 1.00 92.38 674 LYS A N 1
ATOM 5547 C CA . LYS A 1 674 ? -19.119 -37.332 2.479 1.00 92.38 674 LYS A CA 1
ATOM 5548 C C . LYS A 1 674 ? -18.086 -37.043 1.398 1.00 92.38 674 LYS A C 1
ATOM 5550 O O . LYS A 1 674 ? -18.282 -36.119 0.611 1.00 92.38 674 LYS A O 1
ATOM 5555 N N . TYR A 1 675 ? -17.033 -37.862 1.346 1.00 94.00 675 TYR A N 1
ATOM 5556 C CA . TYR A 1 675 ? -16.048 -37.863 0.264 1.00 94.00 675 TYR A CA 1
ATOM 5557 C C . TYR A 1 675 ? -15.985 -39.219 -0.455 1.00 94.00 675 TYR A C 1
ATOM 5559 O O . TYR A 1 675 ? -15.844 -40.255 0.201 1.00 94.00 675 TYR A O 1
ATOM 5567 N N . CYS A 1 676 ? -16.066 -39.224 -1.790 1.00 93.00 676 CYS A N 1
ATOM 5568 C CA . CYS A 1 676 ? -15.919 -40.412 -2.650 1.00 93.00 676 CYS A CA 1
ATOM 5569 C C . CYS A 1 676 ? -15.311 -40.026 -4.010 1.00 93.00 676 CYS A C 1
ATOM 5571 O O . CYS A 1 676 ? -15.837 -39.131 -4.644 1.00 93.00 676 CYS A O 1
ATOM 5573 N N . LYS A 1 677 ? -14.297 -40.704 -4.558 1.00 92.62 677 LYS A N 1
ATOM 5574 C CA . LYS A 1 677 ? -13.720 -40.289 -5.857 1.00 92.62 677 LYS A CA 1
ATOM 5575 C C . LYS A 1 677 ? -14.687 -40.622 -7.010 1.00 92.62 677 LYS A C 1
ATOM 5577 O O . LYS A 1 677 ? -14.880 -41.801 -7.320 1.00 92.62 677 LYS A O 1
ATOM 5582 N N . ARG A 1 678 ? -15.289 -39.620 -7.673 1.00 92.75 678 ARG A N 1
ATOM 5583 C CA . ARG A 1 678 ? -16.329 -39.816 -8.713 1.00 92.75 678 ARG A CA 1
ATOM 5584 C C . ARG A 1 678 ? 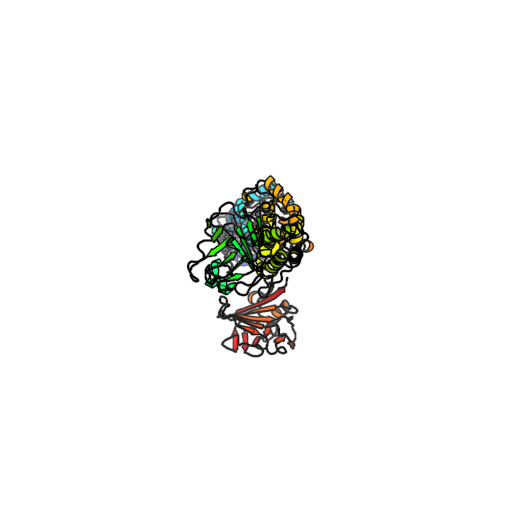-16.065 -39.077 -10.028 1.00 92.75 678 ARG A C 1
ATOM 5586 O O . ARG A 1 678 ? -15.538 -39.684 -10.961 1.00 92.75 678 ARG A O 1
ATOM 5593 N N . PHE A 1 679 ? -16.484 -37.822 -10.138 1.00 93.56 679 PHE A N 1
ATOM 5594 C CA . PHE A 1 679 ? -16.542 -37.032 -11.370 1.00 93.56 679 PHE A CA 1
ATOM 5595 C C . PHE A 1 679 ? -15.438 -35.973 -11.483 1.00 93.56 679 PHE A C 1
ATOM 5597 O O . PHE A 1 679 ? -15.287 -35.379 -12.554 1.00 93.56 679 PHE A O 1
ATOM 5604 N N . TYR A 1 680 ? -14.629 -35.791 -10.439 1.00 93.69 680 TYR A N 1
ATOM 5605 C CA . TYR A 1 680 ? -13.385 -35.018 -10.479 1.00 93.69 680 TYR A CA 1
ATOM 5606 C C . TYR A 1 680 ? -12.153 -35.902 -10.768 1.00 93.69 680 TYR A C 1
ATOM 5608 O O . TYR A 1 680 ? -12.176 -37.125 -10.612 1.00 93.69 680 TYR A O 1
ATOM 5616 N N . GLU A 1 681 ? -11.077 -35.290 -11.262 1.00 92.94 681 GLU A N 1
ATOM 5617 C CA . GLU A 1 681 ? -9.892 -35.927 -11.859 1.00 92.94 681 GLU A CA 1
ATOM 5618 C C . GLU A 1 681 ? -9.092 -36.793 -10.871 1.00 92.94 681 GLU A C 1
ATOM 5620 O O . GLU A 1 681 ? -8.981 -38.011 -11.042 1.00 92.94 681 GLU A O 1
ATOM 5625 N N . LYS A 1 682 ? -8.558 -36.158 -9.828 1.00 92.06 682 LYS A N 1
ATOM 5626 C CA . LYS A 1 682 ? -7.627 -36.702 -8.833 1.00 92.06 682 LYS A CA 1
ATOM 5627 C C . LYS A 1 682 ? -8.348 -37.000 -7.521 1.00 92.06 682 LYS A C 1
ATOM 5629 O O . LYS A 1 682 ? -9.306 -36.315 -7.159 1.00 92.06 682 LYS A O 1
ATOM 5634 N N . LYS A 1 683 ? -7.845 -37.990 -6.780 1.00 92.44 683 LYS A N 1
ATOM 5635 C CA . LYS A 1 683 ? -8.286 -38.266 -5.409 1.00 92.44 683 LYS A CA 1
ATOM 5636 C C . LYS A 1 683 ? -7.712 -37.200 -4.472 1.00 92.44 683 LYS A C 1
ATOM 5638 O O . LYS A 1 683 ? -6.500 -37.023 -4.459 1.00 92.44 683 LYS A O 1
ATOM 5643 N N . ILE A 1 684 ? -8.558 -36.512 -3.704 1.00 90.56 684 ILE A N 1
ATOM 5644 C CA . ILE A 1 684 ? -8.123 -35.425 -2.803 1.00 90.56 684 ILE A CA 1
ATOM 5645 C C . ILE A 1 684 ? -7.934 -35.871 -1.343 1.00 90.56 684 ILE A C 1
ATOM 5647 O O . ILE A 1 684 ? -7.280 -35.171 -0.576 1.00 90.56 684 ILE A O 1
ATOM 5651 N N . ARG A 1 685 ? -8.456 -37.040 -0.949 1.00 90.00 685 ARG A N 1
ATOM 5652 C CA . ARG A 1 685 ? -8.327 -37.596 0.408 1.00 90.00 685 ARG A CA 1
ATOM 5653 C C . ARG A 1 685 ? -7.885 -39.054 0.359 1.00 90.00 685 ARG A C 1
ATOM 5655 O O . ARG A 1 685 ? -8.308 -39.799 -0.524 1.00 90.00 685 ARG A O 1
ATOM 5662 N N . ASP A 1 686 ? -7.066 -39.483 1.317 1.00 85.75 686 ASP A N 1
ATOM 5663 C CA . ASP A 1 686 ? -6.551 -40.858 1.347 1.00 85.75 686 ASP A CA 1
ATOM 5664 C C . ASP A 1 686 ? -7.676 -41.882 1.610 1.00 85.75 686 ASP A C 1
ATOM 5666 O O . ASP A 1 686 ? -7.716 -42.935 0.968 1.00 85.75 686 ASP A O 1
ATOM 5670 N N . SER A 1 687 ? -8.643 -41.543 2.469 1.00 87.88 687 SER A N 1
ATOM 5671 C CA . SER A 1 687 ? -9.855 -42.323 2.764 1.00 87.88 687 SER A CA 1
ATOM 5672 C C . SER A 1 687 ? -11.106 -41.773 2.064 1.00 87.88 687 SER A C 1
ATOM 5674 O O . SER A 1 687 ? -11.210 -40.581 1.790 1.00 87.88 687 SER A O 1
ATOM 5676 N N . GLU A 1 688 ? -12.073 -42.652 1.791 1.00 92.12 688 GLU A N 1
ATOM 5677 C CA . GLU A 1 688 ? -13.424 -42.312 1.316 1.00 92.12 688 GLU A CA 1
ATOM 5678 C C . GLU A 1 688 ? -14.451 -42.758 2.364 1.00 92.12 688 GLU A C 1
ATOM 5680 O O . GLU A 1 688 ? -14.206 -43.719 3.094 1.00 92.12 688 GLU A O 1
ATOM 5685 N N . GLY A 1 689 ? -15.585 -42.063 2.453 1.00 92.00 689 GLY A N 1
ATOM 5686 C CA . GLY A 1 689 ? -16.591 -42.289 3.491 1.00 92.00 689 GLY A CA 1
ATOM 5687 C C . GLY A 1 689 ? -17.220 -40.992 3.990 1.00 92.00 689 GLY A C 1
ATOM 5688 O O . GLY A 1 689 ? -17.229 -39.985 3.283 1.00 92.00 689 GLY A O 1
ATOM 5689 N N . GLU A 1 690 ? -17.758 -41.033 5.206 1.00 92.06 690 GLU A N 1
ATOM 5690 C CA . GLU A 1 690 ? -18.367 -39.890 5.893 1.00 92.06 690 GLU A CA 1
ATOM 5691 C C . GLU A 1 690 ? -17.505 -39.443 7.077 1.00 92.06 690 GLU A C 1
ATOM 5693 O O . GLU A 1 690 ? -16.928 -40.263 7.791 1.00 92.06 690 GLU A O 1
ATOM 5698 N N . PHE A 1 691 ? -17.423 -38.129 7.271 1.00 91.38 691 PHE A N 1
ATOM 5699 C CA . PHE A 1 691 ? -16.588 -37.467 8.270 1.00 91.38 691 PHE A CA 1
ATOM 5700 C C . PHE A 1 691 ? -17.411 -36.388 8.980 1.00 91.38 691 PHE A C 1
ATOM 5702 O O . PHE A 1 691 ? -18.291 -35.784 8.370 1.00 91.38 691 PHE A O 1
ATOM 5709 N N . THR A 1 692 ? -17.138 -36.110 10.254 1.00 90.94 692 THR A N 1
ATOM 5710 C CA . THR A 1 692 ? -17.803 -35.010 10.971 1.00 90.94 692 THR A CA 1
ATOM 5711 C C . THR A 1 692 ? -17.197 -33.663 10.570 1.00 90.94 692 THR A C 1
ATOM 5713 O O . THR A 1 692 ? -15.973 -33.515 10.511 1.00 90.94 692 THR A O 1
ATOM 5716 N N . ILE A 1 693 ? -18.050 -32.671 10.316 1.00 88.44 693 ILE A N 1
ATOM 5717 C CA . ILE A 1 693 ? -17.630 -31.294 10.025 1.00 88.44 693 ILE A CA 1
ATOM 5718 C C . ILE A 1 693 ? -17.187 -30.610 11.331 1.00 88.44 693 ILE A C 1
ATOM 5720 O O . ILE A 1 693 ? -17.770 -30.843 12.392 1.00 88.44 693 ILE A O 1
ATOM 5724 N N . GLU A 1 694 ? -16.134 -29.794 11.273 1.00 89.75 694 GLU A N 1
ATOM 5725 C CA . GLU A 1 694 ? -15.780 -28.860 12.353 1.00 89.75 694 GLU A CA 1
ATOM 5726 C C . GLU A 1 694 ? -16.321 -27.462 12.067 1.00 89.75 694 GLU A C 1
ATOM 5728 O O . GLU A 1 694 ? -16.944 -26.861 12.934 1.00 89.75 694 GLU A O 1
ATOM 5733 N N . ASP A 1 695 ? -16.100 -26.984 10.841 1.00 89.44 695 ASP A N 1
ATOM 5734 C CA . ASP A 1 695 ? -16.668 -25.748 10.309 1.00 89.44 695 ASP A CA 1
ATOM 5735 C C . ASP A 1 695 ? -16.703 -25.796 8.772 1.00 89.44 695 ASP A C 1
ATOM 5737 O O . ASP A 1 695 ? -15.999 -26.607 8.158 1.00 89.44 695 ASP A O 1
ATOM 5741 N N . TYR A 1 696 ? -17.487 -24.922 8.146 1.00 89.94 696 TYR A N 1
ATOM 5742 C CA . TYR A 1 696 ? -17.432 -24.659 6.707 1.00 89.94 696 TYR A CA 1
ATOM 5743 C C . TYR A 1 696 ? -17.628 -23.168 6.427 1.00 89.94 696 TYR A C 1
ATOM 5745 O O . TYR A 1 696 ? -18.439 -22.512 7.069 1.00 89.94 696 TYR A O 1
ATOM 5753 N N . GLU A 1 697 ? -16.921 -22.640 5.436 1.00 87.69 697 GLU A N 1
ATOM 5754 C CA . GLU A 1 697 ? -17.025 -21.242 5.023 1.00 87.69 697 GLU A CA 1
ATOM 5755 C C . GLU A 1 697 ? -17.209 -21.145 3.512 1.00 87.69 697 GLU A C 1
ATOM 5757 O O . GLU A 1 697 ? -16.587 -21.883 2.742 1.00 87.69 697 GLU A O 1
ATOM 5762 N N . VAL A 1 698 ? -18.072 -20.226 3.083 1.00 84.31 698 VAL A N 1
ATOM 5763 C CA . VAL A 1 698 ? -18.369 -19.949 1.677 1.00 84.31 698 VAL A CA 1
ATOM 5764 C C . VAL A 1 698 ? -18.073 -18.482 1.399 1.00 84.31 698 VAL A C 1
ATOM 5766 O O . VAL A 1 698 ? -18.751 -17.584 1.901 1.00 84.31 698 VAL A O 1
ATOM 5769 N N . PHE A 1 699 ? -17.068 -18.248 0.564 1.00 79.50 699 PHE A N 1
ATOM 5770 C CA . PHE A 1 699 ? -16.656 -16.924 0.119 1.00 79.50 699 PHE A CA 1
ATOM 5771 C C . PHE A 1 699 ? -17.151 -16.687 -1.306 1.00 79.50 699 PHE A C 1
ATOM 5773 O O . PHE A 1 699 ? -17.074 -17.590 -2.137 1.00 79.50 699 PHE A O 1
ATOM 5780 N N . GLN A 1 700 ? -17.597 -15.474 -1.628 1.00 79.56 700 GLN A N 1
ATOM 5781 C CA . GLN A 1 700 ? -17.805 -15.045 -3.012 1.00 79.56 700 GLN A CA 1
ATOM 5782 C C . GLN A 1 700 ? -16.565 -14.298 -3.509 1.00 79.56 700 GLN A C 1
ATOM 5784 O O . GLN A 1 700 ? -16.200 -13.269 -2.947 1.00 79.56 700 GLN A O 1
ATOM 5789 N N . ILE A 1 701 ? -15.945 -14.806 -4.575 1.00 70.81 701 ILE A N 1
ATOM 5790 C CA . ILE A 1 701 ? -14.845 -14.166 -5.300 1.00 70.81 701 ILE A CA 1
ATOM 5791 C C . ILE A 1 701 ? -15.437 -13.068 -6.185 1.00 70.81 701 ILE A C 1
ATOM 5793 O O . ILE A 1 701 ? -16.050 -13.335 -7.223 1.00 70.81 701 ILE A O 1
ATOM 5797 N N . ILE A 1 702 ? -15.247 -11.819 -5.766 1.00 62.62 702 ILE A N 1
ATOM 5798 C CA . ILE A 1 702 ? -15.594 -10.634 -6.547 1.00 62.62 702 ILE A CA 1
ATOM 5799 C C . ILE A 1 702 ? -14.310 -10.143 -7.222 1.00 62.62 702 ILE A C 1
ATOM 5801 O O . ILE A 1 702 ? -13.364 -9.735 -6.543 1.00 62.62 702 ILE A O 1
ATOM 5805 N N . LYS A 1 703 ? -14.275 -10.189 -8.561 1.00 49.84 703 LYS A N 1
ATOM 5806 C CA . LYS A 1 703 ? -13.262 -9.468 -9.345 1.00 49.84 703 LYS A CA 1
ATOM 5807 C C . LYS A 1 703 ? -13.542 -7.966 -9.222 1.00 49.84 703 LYS A C 1
ATOM 5809 O O . LYS A 1 703 ? -14.690 -7.557 -9.411 1.00 49.84 703 LYS A O 1
ATOM 5814 N N . LYS A 1 704 ? -12.515 -7.187 -8.882 1.00 43.22 704 LYS A N 1
ATOM 5815 C CA . LYS A 1 704 ? -12.523 -5.717 -8.934 1.00 43.22 704 LYS A CA 1
ATOM 5816 C C . LYS A 1 704 ? -12.075 -5.213 -10.306 1.00 43.22 704 LYS A C 1
ATOM 5818 O O . LYS A 1 704 ? -11.302 -5.943 -10.962 1.00 43.22 704 LYS A O 1
#

Sequence (704 aa):
MTGDRCHPWLSLDEKDTSDLLKVLATADKLSLQELVDYLQGYLIENKSEQLEQYFELAQQISSNSNNLLRLPEFCTNLMVQSPDKVLKSLNFTSFPEKSLISLIKSDNLQMKEIEIWEHVLKWGLAQNPTLIPDPKTWSDDDFKTMKNTLQHCLPFVRFFCLSPKEFSQKVRPYQKLLNQQLYEDILNFYLDPESVSSHNIQLPRKIKINENTEEVICSLIVNSGSRDGFTPKKFHELCDNKPNTVTFIKIKGTKEIIGGYNLLEWKSFTRWDKTKDSFIFSFKNKNNFKDAILSKVVNSDRALWFSYTTGPYFGNDINIIALNHYTDYVTIKYCKRFYEKKIRDSEGEFTIEDYEDTSDLLKVLATADKLSLQELVDYLQGYLIENKSEQLEQYFELAQQISSNSNNLLRLPEFCTNLMVQSPDKVLKSLNFTSFPEKSLISLIKSDNLQMKEIEIWEHVLKWGLAQNPTLIPDPKTWSDDDFKTMKNTLQHCLPFVRFFCLSPKEFSQKVRPYQKLLNQQLYEDILNFYLDPESVSSHNIQLPRKIKINENTEEVICSLIVNSGSRDGFTPKKFHELCDNKPNTVTFIKIKGTKEIIGGYNLLEWKSFTRWDKTKDSFIFSFKNKNNFKDAILSKVVNSDRALWFSYTTGPYFGNDINIIALNHYTDYVTIKYCKRFYEKKIRDSEGEFTIEDYEVFQIIKK

Radius of gyration: 41.22 Å; chains: 1; bounding box: 117×69×126 Å

Organism: NCBI:txid588596

Secondary structure (DSSP, 8-state):
-----------STTS-HHHHHHHHHHHHHTT-HHHHHHHHHHHHHHSHHHHHHTHHHHHHHHHT-SS--HHHHHHHHHHHH-HHHHHTSTTGGG--HHHHHHHHT-TT--S-HHHHHHHHHHHHHHH-TTS-S-GGG--HHHHHHHHHHHTTTGGGS-GGGS-HHHIIIIIGGGGGGS-HHHHHHHHHHHH-GGGS-TTTSPPPPS------------------HHHH---HHHHHHHHBT--SEEEEEEETTSS-EEEEEE-SPB-SS-EEE--SS-EEEEES-TT-TTS-EEEEBS-GGGSEEE-TTEEEEETTTEEEE-SSTTS---EEEE--SSBSS---SS-EEEEEE----HHHHHHHHHHHHHTT-HHHHHHHHHHHHHHSHHHHHHTHHHHHHHHHT-SS--HHHHHHHHHHHH-HHHHHTSTTGGG--HHHHHHHHH-TT--S-HHHHHHHHHHHHHHH-TTS-S-GGG--HHHHHHHHHHHTTTGGGS-GGGS-HHHIIIIIGGGGGGS-HHHHHHHHHHHH-GGGS-GGG-PPPP-----SS----EEEEEEEEHHHH-S-HHHHHHHHBT--SEEEEEEETTSS-EEEEEE-SPB-SSSEEE--SS-EEEEESSTT-GGG-EEEEBS-GGGSEEE-TTEEEEETTTEEEE-SSTTS---EEEE---SBSS--SSS-EEEEEEEEEEEEEEE-

InterPro domains:
  IPR006571 TLDc domain [PF07534] (224-356)
  IPR006571 TLDc domain [PF07534] (565-701)
  IPR006571 TLDc domain [PS51886] (189-461)
  IPR006571 TLDc domain [PS51886] (530-702)
  IPR011705 BTB/Kelch-associated [PF07707] (64-124)
  IPR011705 BTB/Kelch-associated [PF07707] (405-465)
  IPR011705 BTB/Kelch-associated [SM00875] (20-172)
  IPR011705 BTB/Kelch-associated [SM00875] (361-513)
  IPR051481 BTB/POZ domain-containing protein and Galectin-3-binding [PTHR24410] (360-583)

Foldseek 3Di:
DDDDDDDDDDDPVPDDPLVLLVVLLVCQVVVVLVSNVVSLCCCVVPVVLVCLQVLVSLVVSVVVGPSNPRSVVSSVCCLVPALLSNLVHPPNLVDDPVSLQSSLQDLQHPDQLLVNLVSLVSSLCSVVVVDDPQLVPDDPVNLVSSLVSCVSVVVSRQLLRDALQSCVPPVVSSVSSDDPVVVVLSLCCLLPVVVHDPVVGDDHRPDDDDYYDYDDDDDDDDDFCVRQAFFLLSLCVVFAPDAFDKDWWAFPPAQKIKTKTGRDGADAAWAAAFDFLIWIKMDRHLVDLPPIDIWTFQDRRRQFTHHSQWHGGGNQQWTFGDPGRPDGRQWIFGDDDGTHDDRDPDGGITGTDGDDQVSSLLVVLLNCQVVVVLSSNVVSLCCCVPPVVLNCLLVLVSLCVSVVVGDSNPNSVVSSVCCCVQELLSNLNHPPNLVDDPVSLLSSLQDLNHQDQLLVNLVSLLSSLCSVVVVDDPQLVPDDPVNLVSSLVSCVSVVVSRQLLRDRSHSCSPPVVSSVSSDDPVVVVLSSCCSSPVVVHDPVVGDDHRDHPDDDDDPPPWPWDFQDKCVPQHQFLLSQCVRQAPFAFKKKWFDFPPAQKIKIKTGRDGADAAWDFAFDFPMWIWMDRHPVDCVLIDIWTFQDRSQQFTHHQFWHGGGNVQWTFGDPGRPDGRQWIFGDPGGIGDRRDPDGGITGTPMMIMIRTDDD

pLDDT: mean 78.56, std 15.19, range [25.2, 95.94]